Protein AF-B7FSK9-F1 (afdb_monomer)

Organism: Phaeodactylum tricornutum (strain CCAP 1055/1) (NCBI:txid556484)

Mean predicted aligned error: 12.34 Å

Nearest PDB structures (foldseek):
  7dy1-assembly1_C  TM=3.942E-01  e=4.222E-01  Thermosynechococcus vestitus BP-1
  8otz-assembly1_Aa  TM=4.341E-01  e=1.653E+00  Bos taurus
  8j07-assembly1_3B  TM=3.543E-01  e=1.653E+00  Homo sapiens
  8iyj-assembly1_T  TM=2.664E-01  e=1.653E+00  Mus musculus
  9cpb-assembly1_3K  TM=3.141E-01  e=2.716E+00  Bos taurus

Sequence (371 aa):
MSQAPSLRRHHSTFSPFSTTPTSCREAQAHVSTETVDMPLMIEYDEFYVSDDGIARTFYELHATGSTKKPPFAIEERYDLKQAKKTFVLRKPAPDENSPHSSNEDQDAQPEVLSRNSLGAVDLGKVITSVHIQEIDQGVFGSAGTGATTWEASLAMALYFGTQRHQLSGNVVELGCGVGVGSILNILASTLDHRERSHVKSVTLTDGNDEVLQQCRSNVHQALAGVPPSTRPPISIKNLEWKEAFESLDRCSDILGGAKYKTVIACDCAYRHQAIKPLSETLASILQPEGTIHMFGPYNRSAFLETCRYLSRELNLDVTLEWVEINRYRLKPASEIEGSGWSEKDDGSFASQCAAKDSSNHKADESLFDID

Structure (mmCIF, N/CA/C/O backbone):
data_AF-B7FSK9-F1
#
_entry.id   AF-B7FSK9-F1
#
loop_
_atom_site.group_PDB
_atom_site.id
_atom_site.type_symbol
_atom_site.label_atom_id
_atom_site.label_alt_id
_atom_site.label_comp_id
_atom_site.label_asym_id
_atom_site.label_entity_id
_atom_site.label_seq_id
_atom_site.pdbx_PDB_ins_code
_atom_site.Cartn_x
_atom_site.Cartn_y
_atom_site.Cartn_z
_atom_site.occupancy
_atom_site.B_iso_or_equiv
_atom_site.auth_seq_id
_atom_site.auth_comp_id
_atom_site.auth_asym_id
_atom_site.auth_atom_id
_atom_site.pdbx_PDB_model_num
ATOM 1 N N . MET A 1 1 ? -4.290 -14.236 65.310 1.00 33.81 1 MET A N 1
ATOM 2 C CA . MET A 1 1 ? -3.088 -14.845 65.923 1.00 33.81 1 MET A CA 1
ATOM 3 C C . MET A 1 1 ? -2.642 -15.987 65.010 1.00 33.81 1 MET A C 1
ATOM 5 O O . MET A 1 1 ? -3.421 -16.906 64.845 1.00 33.81 1 MET A O 1
ATOM 9 N N . SER A 1 2 ? -1.624 -15.749 64.164 1.00 34.84 2 SER A N 1
ATOM 10 C CA . SER A 1 2 ? -0.284 -16.399 64.198 1.00 34.84 2 SER A CA 1
ATOM 11 C C . SER A 1 2 ? -0.336 -17.871 63.739 1.00 34.84 2 SER A C 1
ATOM 13 O O . SER A 1 2 ? -1.041 -18.642 64.364 1.00 34.84 2 SER A O 1
ATOM 15 N N . GLN A 1 3 ? 0.341 -18.369 62.697 1.00 31.34 3 GLN A N 1
ATOM 16 C CA . GLN A 1 3 ? 1.606 -18.005 62.041 1.00 31.34 3 GLN A CA 1
ATOM 17 C C . GLN A 1 3 ? 1.693 -18.721 60.664 1.00 31.34 3 GLN A C 1
ATOM 19 O O . GLN A 1 3 ? 1.038 -19.740 60.460 1.00 31.34 3 GLN A O 1
ATOM 24 N N . ALA A 1 4 ? 2.510 -18.203 59.739 1.00 34.03 4 ALA A N 1
ATOM 25 C CA . ALA A 1 4 ? 2.765 -18.741 58.391 1.00 34.03 4 ALA A CA 1
ATOM 26 C C . ALA A 1 4 ? 3.929 -19.764 58.345 1.00 34.03 4 ALA A C 1
ATOM 28 O O . ALA A 1 4 ? 4.772 -19.730 59.243 1.00 34.03 4 ALA A O 1
ATOM 29 N N . PRO A 1 5 ? 4.084 -20.564 57.262 1.00 40.03 5 PRO A N 1
ATOM 30 C CA . PRO A 1 5 ? 5.333 -21.272 56.978 1.00 40.03 5 PRO A CA 1
ATOM 31 C C . PRO A 1 5 ? 6.023 -20.865 55.653 1.00 40.03 5 PRO A C 1
ATOM 33 O O . PRO A 1 5 ? 5.516 -21.076 54.557 1.00 40.03 5 PRO A O 1
ATOM 36 N N . SER A 1 6 ? 7.226 -20.302 55.816 1.00 31.23 6 SER A N 1
ATOM 37 C CA . SER A 1 6 ? 8.522 -20.618 55.173 1.00 31.23 6 SER A CA 1
ATOM 38 C C . SER A 1 6 ? 8.607 -21.071 53.697 1.00 31.23 6 SER A C 1
ATOM 40 O O . SER A 1 6 ? 8.375 -22.230 53.364 1.00 31.23 6 SER A O 1
ATOM 42 N N . LEU A 1 7 ? 9.206 -20.198 52.876 1.00 30.56 7 LEU A N 1
ATOM 43 C CA . LEU A 1 7 ? 9.842 -20.462 51.573 1.00 30.56 7 LEU A CA 1
ATOM 44 C C . LEU A 1 7 ? 11.144 -21.290 51.684 1.00 30.56 7 LEU A C 1
ATOM 46 O O . LEU A 1 7 ? 11.936 -21.084 52.603 1.00 30.56 7 LEU A O 1
ATOM 50 N N . ARG A 1 8 ? 11.442 -22.121 50.672 1.00 30.95 8 ARG A N 1
ATOM 51 C CA . ARG A 1 8 ? 12.808 -22.578 50.338 1.00 30.95 8 ARG A CA 1
ATOM 52 C C . ARG A 1 8 ? 13.087 -22.355 48.849 1.00 30.95 8 ARG A C 1
ATOM 54 O O . ARG A 1 8 ? 12.376 -22.880 48.000 1.00 30.95 8 ARG A O 1
ATOM 61 N N . ARG A 1 9 ? 14.136 -21.579 48.555 1.00 30.89 9 ARG A N 1
ATOM 62 C CA . ARG A 1 9 ? 14.777 -21.446 47.236 1.00 30.89 9 ARG A CA 1
ATOM 63 C C . ARG A 1 9 ? 15.968 -22.402 47.159 1.00 30.89 9 ARG A C 1
ATOM 65 O O . ARG A 1 9 ? 16.708 -22.530 48.132 1.00 30.89 9 ARG A O 1
ATOM 72 N N . HIS A 1 10 ? 16.170 -23.009 45.994 1.00 33.44 10 HIS A N 1
ATOM 73 C CA . HIS A 1 10 ? 17.394 -23.722 45.642 1.00 33.44 10 HIS A CA 1
ATOM 74 C C . HIS A 1 10 ? 18.393 -22.755 44.988 1.00 33.44 10 HIS A C 1
ATOM 76 O O . HIS A 1 10 ? 18.051 -22.056 44.038 1.00 33.44 10 HIS A O 1
ATOM 82 N N . HIS A 1 11 ? 19.621 -22.736 45.508 1.00 29.22 11 HIS A N 1
ATOM 83 C CA . HIS A 1 11 ? 20.810 -22.176 44.867 1.00 29.22 11 HIS A CA 1
ATOM 84 C C . HIS A 1 11 ? 21.661 -23.335 44.329 1.00 29.22 11 HIS A C 1
ATOM 86 O O . HIS A 1 11 ? 21.885 -24.303 45.056 1.00 29.22 11 HIS A O 1
ATOM 92 N N . SER A 1 12 ? 22.175 -23.211 43.103 1.00 30.84 12 SER A N 1
ATOM 93 C CA . SER A 1 12 ? 23.342 -23.963 42.632 1.00 30.84 12 SER A CA 1
ATOM 94 C C . SER A 1 12 ? 24.477 -22.996 42.293 1.00 30.84 12 SER A C 1
ATOM 96 O O . SER A 1 12 ? 24.253 -21.893 41.798 1.00 30.84 12 SER A O 1
ATOM 98 N N . THR A 1 13 ? 25.686 -23.429 42.619 1.00 31.09 13 THR A N 1
ATOM 99 C CA . THR A 1 13 ? 26.973 -22.726 42.584 1.00 31.09 13 THR A CA 1
ATOM 100 C C . THR A 1 13 ? 27.880 -23.244 41.453 1.00 31.09 13 THR A C 1
ATOM 102 O O . THR A 1 13 ? 27.560 -24.264 40.847 1.00 31.09 13 THR A O 1
ATOM 105 N N . PHE A 1 14 ? 29.041 -22.575 41.293 1.00 28.81 14 PHE A N 1
ATOM 106 C CA . PHE A 1 14 ? 30.249 -22.850 40.467 1.00 28.81 14 PHE A CA 1
ATOM 107 C C . PHE A 1 14 ? 30.282 -22.217 39.062 1.00 28.81 14 PHE A C 1
ATOM 109 O O . PHE A 1 14 ? 29.311 -22.319 38.330 1.00 28.81 14 PHE A O 1
ATOM 116 N N . SER A 1 15 ? 31.373 -21.619 38.558 1.00 31.84 15 SER A N 1
ATOM 117 C CA . SER A 1 15 ? 32.645 -21.068 39.092 1.00 31.84 15 SER A CA 1
ATOM 118 C C . SER A 1 15 ? 33.337 -20.269 37.953 1.00 31.84 15 SER A C 1
ATOM 120 O O . SER A 1 15 ? 32.952 -20.451 36.798 1.00 31.84 15 SER A O 1
ATOM 122 N N . PRO A 1 16 ? 34.344 -19.410 38.222 1.00 36.62 16 PRO A N 1
ATOM 123 C CA . PRO A 1 16 ? 34.882 -18.449 37.253 1.00 36.62 16 PRO A CA 1
ATOM 124 C C . PRO A 1 16 ? 36.131 -18.954 36.506 1.00 36.62 16 PRO A C 1
ATOM 126 O O . PRO A 1 16 ? 36.966 -19.648 37.083 1.00 36.62 16 PRO A O 1
ATOM 129 N N . PHE A 1 17 ? 36.302 -18.525 35.250 1.00 32.59 17 PHE A N 1
ATOM 130 C CA . PHE A 1 17 ? 37.560 -18.646 34.504 1.00 32.59 17 PHE A CA 1
ATOM 131 C C . PHE A 1 17 ? 38.254 -17.286 34.369 1.00 32.59 17 PHE A C 1
ATOM 133 O O . PHE A 1 17 ? 37.645 -16.279 34.016 1.00 32.59 17 PHE A O 1
ATOM 140 N N . SER A 1 18 ? 39.550 -17.309 34.670 1.00 31.92 18 SER A N 1
ATOM 141 C CA . SER A 1 18 ? 40.547 -16.253 34.506 1.00 31.92 18 SER A CA 1
ATOM 142 C C . SER A 1 18 ? 41.406 -16.582 33.286 1.00 31.92 18 SER A C 1
ATOM 144 O O . SER A 1 18 ? 41.881 -17.712 33.206 1.00 31.92 18 SER A O 1
ATOM 146 N N . THR A 1 19 ? 41.670 -15.604 32.412 1.00 33.75 19 THR A N 1
ATOM 147 C CA . THR A 1 19 ? 42.880 -15.566 31.569 1.00 33.75 19 THR A CA 1
ATOM 148 C C . THR A 1 19 ? 43.276 -14.125 31.215 1.00 33.75 19 THR A C 1
ATOM 150 O O . THR A 1 19 ? 42.443 -13.237 31.069 1.00 33.75 19 THR A O 1
ATOM 153 N N . THR A 1 20 ? 44.590 -13.948 31.123 1.00 34.75 20 THR A N 1
ATOM 154 C CA . THR A 1 20 ? 45.465 -12.763 31.071 1.00 34.75 20 THR A CA 1
ATOM 155 C C . THR A 1 20 ? 45.425 -11.894 29.796 1.00 34.75 20 THR A C 1
ATOM 157 O O . THR A 1 20 ? 44.952 -12.355 28.760 1.00 34.75 20 THR A O 1
ATOM 160 N N . PRO A 1 21 ? 45.998 -10.665 29.828 1.00 35.31 21 PRO A N 1
ATOM 161 C CA . PRO A 1 21 ? 45.978 -9.715 28.713 1.00 35.31 21 PRO A CA 1
ATOM 162 C C . PRO A 1 21 ? 47.171 -9.892 27.758 1.00 35.31 21 PRO A C 1
ATOM 164 O O . PRO A 1 21 ? 48.302 -10.094 28.201 1.00 35.31 21 PRO A O 1
ATOM 167 N N . THR A 1 22 ? 46.936 -9.753 26.448 1.00 35.84 22 THR A N 1
ATOM 168 C CA . THR A 1 22 ? 47.994 -9.771 25.421 1.00 35.84 22 THR A CA 1
ATOM 169 C C . THR A 1 22 ? 47.909 -8.534 24.520 1.00 35.84 22 THR A C 1
ATOM 171 O O . THR A 1 22 ? 46.980 -8.391 23.738 1.00 35.84 22 THR A O 1
ATOM 174 N N . SER A 1 23 ? 48.906 -7.656 24.676 1.00 33.28 23 SER A N 1
ATOM 175 C CA . SER A 1 23 ? 49.651 -6.904 23.649 1.00 33.28 23 SER A CA 1
ATOM 176 C C . SER A 1 23 ? 48.906 -6.325 22.431 1.00 33.28 23 SER A C 1
ATOM 178 O O . SER A 1 23 ? 48.667 -7.022 21.447 1.00 33.28 23 SER A O 1
ATOM 180 N N . CYS A 1 24 ? 48.743 -4.997 22.429 1.00 33.81 24 CYS A N 1
ATOM 181 C CA . CYS A 1 24 ? 48.453 -4.178 21.249 1.00 33.81 24 CYS A CA 1
ATOM 182 C C . CYS A 1 24 ? 49.572 -4.270 20.197 1.00 33.81 24 CYS A C 1
ATOM 184 O O . CYS A 1 24 ? 50.745 -4.048 20.504 1.00 33.81 24 CYS A O 1
ATOM 186 N N . ARG A 1 25 ? 49.195 -4.510 18.939 1.00 32.19 25 ARG A N 1
ATOM 187 C CA . ARG A 1 25 ? 49.994 -4.171 17.758 1.00 32.19 25 ARG A CA 1
ATOM 188 C C . ARG A 1 25 ? 49.100 -3.458 16.751 1.00 32.19 25 ARG A C 1
ATOM 190 O O . ARG A 1 25 ? 48.065 -3.986 16.360 1.00 32.19 25 ARG A O 1
ATOM 197 N N . GLU A 1 26 ? 49.526 -2.257 16.379 1.00 39.91 26 GLU A N 1
ATOM 198 C CA . GLU A 1 26 ? 48.963 -1.437 15.312 1.00 39.91 26 GLU A CA 1
ATOM 199 C C . GLU A 1 26 ? 49.057 -2.181 13.975 1.00 39.91 26 GLU A C 1
ATOM 201 O O . GLU A 1 26 ? 50.142 -2.599 13.562 1.00 39.91 26 GLU A O 1
ATOM 206 N N . ALA A 1 27 ? 47.917 -2.339 13.305 1.00 33.50 27 ALA A N 1
ATOM 207 C CA . ALA A 1 27 ? 47.837 -2.782 11.922 1.00 33.50 27 ALA A CA 1
ATOM 208 C C . ALA A 1 27 ? 47.354 -1.609 11.063 1.00 33.50 27 ALA A C 1
ATOM 210 O O . ALA A 1 27 ? 46.372 -0.940 11.381 1.00 33.50 27 ALA A O 1
ATOM 211 N N . GLN A 1 28 ? 48.108 -1.352 9.998 1.00 31.70 28 GLN A N 1
ATOM 212 C CA . GLN A 1 28 ? 47.875 -0.307 9.011 1.00 31.70 28 GLN A CA 1
ATOM 213 C C . GLN A 1 28 ? 46.528 -0.515 8.308 1.00 31.70 28 GLN A C 1
ATOM 215 O O . GLN A 1 28 ? 46.222 -1.612 7.843 1.00 31.70 28 GLN A O 1
ATOM 220 N N . ALA A 1 29 ? 45.741 0.558 8.222 1.00 29.52 29 ALA A N 1
ATOM 221 C CA . ALA A 1 29 ? 44.453 0.580 7.548 1.00 29.52 29 ALA A CA 1
ATOM 222 C C . ALA A 1 29 ? 44.636 0.454 6.027 1.00 29.52 29 ALA A C 1
ATOM 224 O O . ALA A 1 29 ? 45.034 1.403 5.351 1.00 29.52 29 ALA A O 1
ATOM 225 N N . HIS A 1 30 ? 44.316 -0.721 5.489 1.00 32.66 30 HIS A N 1
ATOM 226 C CA . HIS A 1 30 ? 43.886 -0.847 4.104 1.00 32.66 30 HIS A CA 1
ATOM 227 C C . HIS A 1 30 ? 42.422 -0.407 4.038 1.00 32.66 30 HIS A C 1
ATOM 229 O O . HIS A 1 30 ? 41.564 -1.015 4.671 1.00 32.66 30 HIS A O 1
ATOM 235 N N . VAL A 1 31 ? 42.143 0.658 3.285 1.00 31.09 31 VAL A N 1
ATOM 236 C CA . VAL A 1 31 ? 40.776 1.079 2.960 1.00 31.09 31 VAL A CA 1
ATOM 237 C C . VAL A 1 31 ? 40.210 0.061 1.972 1.00 31.09 31 VAL A C 1
ATOM 239 O O . VAL A 1 31 ? 40.435 0.160 0.767 1.00 31.09 31 VAL A O 1
ATOM 242 N N . SER A 1 32 ? 39.530 -0.960 2.490 1.00 33.38 32 SER A N 1
ATOM 243 C CA . SER A 1 32 ? 38.585 -1.747 1.709 1.00 33.38 32 SER A CA 1
ATOM 244 C C . SER A 1 32 ? 37.350 -0.889 1.477 1.00 33.38 32 SER A C 1
ATOM 246 O O . SER A 1 32 ? 36.760 -0.384 2.429 1.00 33.38 32 SER A O 1
ATOM 248 N N . THR A 1 33 ? 36.953 -0.712 0.221 1.00 34.06 33 THR A N 1
ATOM 249 C CA . THR A 1 33 ? 35.604 -0.260 -0.117 1.00 34.06 33 THR A CA 1
ATOM 250 C C . THR A 1 33 ? 34.634 -1.331 0.373 1.00 34.06 33 THR A C 1
ATOM 252 O O . THR A 1 33 ? 34.415 -2.324 -0.320 1.00 34.06 33 THR A O 1
ATOM 255 N N . GLU A 1 34 ? 34.143 -1.181 1.603 1.00 33.41 34 GLU A N 1
ATOM 256 C CA . GLU A 1 34 ? 33.074 -2.009 2.147 1.00 33.41 34 GLU A CA 1
ATOM 257 C C . GLU A 1 34 ? 31.860 -1.849 1.232 1.00 33.41 34 GLU A C 1
ATOM 259 O O . GLU A 1 34 ? 31.243 -0.785 1.149 1.00 33.41 34 GLU A O 1
ATOM 264 N N . THR A 1 35 ? 31.557 -2.903 0.480 1.00 36.53 35 THR A N 1
ATOM 265 C CA . THR A 1 35 ? 30.255 -3.070 -0.146 1.00 36.53 35 THR A CA 1
ATOM 266 C C . THR A 1 35 ? 29.245 -3.127 0.987 1.00 36.53 35 THR A C 1
ATOM 268 O O . THR A 1 35 ? 29.258 -4.063 1.782 1.00 36.53 35 THR A O 1
ATOM 271 N N . VAL A 1 36 ? 28.423 -2.087 1.110 1.00 36.75 36 VAL A N 1
ATOM 272 C CA . VAL A 1 36 ? 27.306 -2.071 2.052 1.00 36.75 36 VAL A CA 1
ATOM 273 C C . VAL A 1 36 ? 26.369 -3.205 1.640 1.00 36.75 36 VAL A C 1
ATOM 275 O O . VAL A 1 36 ? 25.697 -3.105 0.614 1.00 36.75 36 VAL A O 1
ATOM 278 N N . ASP A 1 37 ? 26.365 -4.292 2.412 1.00 35.47 37 ASP A N 1
ATOM 279 C CA . ASP A 1 37 ? 25.414 -5.391 2.258 1.00 35.47 37 ASP A CA 1
ATOM 280 C C . ASP A 1 37 ? 24.005 -4.842 2.525 1.00 35.47 37 ASP A C 1
ATOM 282 O O . ASP A 1 37 ? 23.565 -4.703 3.668 1.00 35.47 37 ASP A O 1
ATOM 286 N N . MET A 1 38 ? 23.298 -4.465 1.456 1.00 38.75 38 MET A N 1
ATOM 287 C CA . MET A 1 38 ? 21.888 -4.102 1.544 1.00 38.75 38 MET A CA 1
ATOM 288 C C . MET A 1 38 ? 21.067 -5.382 1.769 1.00 38.75 38 MET A C 1
ATOM 290 O O . MET A 1 38 ? 21.165 -6.312 0.964 1.00 38.75 38 MET A O 1
ATOM 294 N N . PRO A 1 39 ? 20.263 -5.468 2.843 1.00 35.84 39 PRO A N 1
ATOM 295 C CA . PRO A 1 39 ? 19.515 -6.664 3.184 1.00 35.84 39 PRO A CA 1
ATOM 296 C C . PRO A 1 39 ? 18.501 -6.972 2.086 1.00 35.84 39 PRO A C 1
ATOM 298 O O . PRO A 1 39 ? 17.795 -6.097 1.583 1.00 35.84 39 PRO A O 1
ATOM 301 N N . LEU A 1 40 ? 18.459 -8.249 1.724 1.00 34.38 40 LEU A N 1
ATOM 302 C CA . LEU A 1 40 ? 17.589 -8.818 0.704 1.00 34.38 40 LEU A CA 1
ATOM 303 C C . LEU A 1 40 ? 16.115 -8.801 1.152 1.00 34.38 40 LEU A C 1
ATOM 305 O O . LEU A 1 40 ? 15.814 -9.104 2.304 1.00 34.38 40 LEU A O 1
ATOM 309 N N . MET A 1 41 ? 15.194 -8.505 0.222 1.00 48.88 41 MET A N 1
ATOM 310 C CA . MET A 1 41 ? 13.734 -8.500 0.460 1.00 48.88 41 MET A CA 1
ATOM 311 C C . MET A 1 41 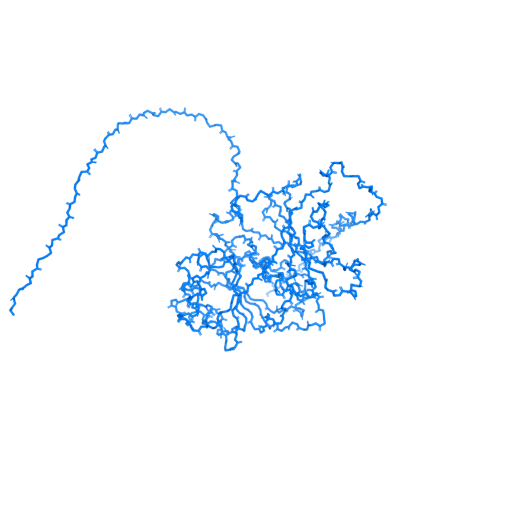? 13.121 -9.906 0.606 1.00 48.88 41 MET A C 1
ATOM 313 O O . MET A 1 41 ? 12.023 -10.059 1.132 1.00 48.88 41 MET A O 1
ATOM 317 N N . ILE A 1 42 ? 13.854 -10.949 0.223 1.00 45.28 42 ILE A N 1
ATOM 318 C CA . ILE A 1 42 ? 13.638 -12.349 0.597 1.00 45.28 42 ILE A CA 1
ATOM 319 C C . ILE A 1 42 ? 15.052 -12.896 0.773 1.00 45.28 42 ILE A C 1
ATOM 321 O O . ILE A 1 42 ? 15.865 -12.743 -0.141 1.00 45.28 42 ILE A O 1
ATOM 325 N N . GLU A 1 43 ? 15.389 -13.441 1.942 1.00 39.78 43 GLU A N 1
ATOM 326 C CA . GLU A 1 43 ? 16.726 -13.996 2.188 1.00 39.78 43 GLU A CA 1
ATOM 327 C C . GLU A 1 43 ? 17.143 -1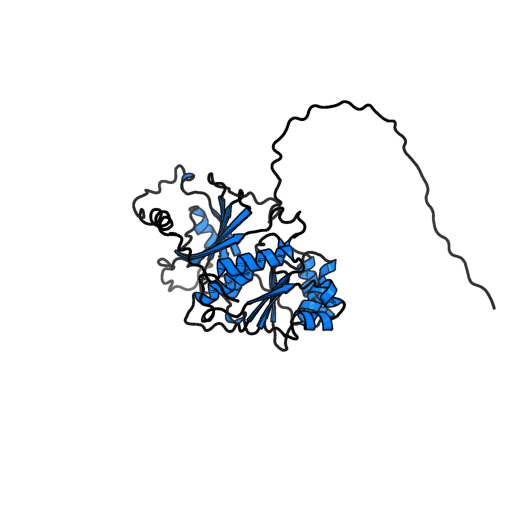4.880 0.991 1.00 39.78 43 GLU A C 1
ATOM 329 O O . GLU A 1 43 ? 16.378 -15.749 0.572 1.00 39.78 43 GLU A O 1
ATOM 334 N N . TYR A 1 44 ? 18.332 -14.619 0.428 1.00 44.62 44 TYR A N 1
ATOM 335 C CA . TYR A 1 44 ? 18.963 -15.330 -0.705 1.00 44.62 44 TYR A CA 1
ATOM 336 C C . TYR A 1 44 ? 18.549 -14.970 -2.145 1.00 44.62 44 TYR A C 1
ATOM 338 O O . TYR A 1 44 ? 18.981 -15.645 -3.078 1.00 44.62 44 TYR A O 1
ATOM 346 N N . ASP A 1 45 ? 17.781 -13.905 -2.378 1.00 57.81 45 ASP A N 1
ATOM 347 C CA . ASP A 1 45 ? 17.307 -13.594 -3.733 1.00 57.81 45 ASP A CA 1
ATOM 348 C C . ASP A 1 45 ? 18.262 -12.657 -4.525 1.00 57.81 45 ASP A C 1
ATOM 350 O O . ASP A 1 45 ? 18.146 -11.439 -4.460 1.00 57.81 45 ASP A O 1
ATOM 354 N N . GLU A 1 46 ? 19.176 -13.176 -5.356 1.00 66.69 46 GLU A N 1
ATOM 355 C CA . GLU A 1 46 ? 20.195 -12.370 -6.082 1.00 66.69 46 GLU A CA 1
ATOM 356 C C . GLU A 1 46 ? 19.609 -11.308 -7.037 1.00 66.69 46 GLU A C 1
ATOM 358 O O . GLU A 1 46 ? 18.909 -11.651 -7.986 1.00 66.69 46 GLU A O 1
ATOM 363 N N . PHE A 1 47 ? 19.901 -10.016 -6.865 1.00 67.69 47 PHE A N 1
ATOM 364 C CA . PHE A 1 47 ? 19.499 -9.021 -7.867 1.00 67.69 47 PHE A CA 1
ATOM 365 C C . PHE A 1 47 ? 20.275 -9.230 -9.175 1.00 67.69 47 PHE A C 1
ATOM 367 O O . PHE A 1 47 ? 21.502 -9.157 -9.187 1.00 67.69 47 PHE A O 1
ATOM 374 N N . TYR A 1 48 ? 19.565 -9.398 -10.295 1.00 78.81 48 TYR A N 1
ATOM 375 C CA . TYR A 1 48 ? 20.172 -9.178 -11.607 1.00 78.81 48 TYR A CA 1
ATOM 376 C C . TYR A 1 48 ? 20.238 -7.675 -11.848 1.00 78.81 48 TYR A C 1
ATOM 378 O O . TYR A 1 48 ? 19.227 -7.031 -12.134 1.00 78.81 48 TYR A O 1
ATOM 386 N N . VAL A 1 49 ? 21.433 -7.126 -11.662 1.00 82.75 49 VAL A N 1
ATOM 387 C CA . VAL A 1 49 ? 21.744 -5.723 -11.913 1.00 82.75 49 VAL A CA 1
ATOM 388 C C . VAL A 1 49 ? 22.400 -5.644 -13.280 1.00 82.75 49 VAL A C 1
ATOM 390 O O . VAL A 1 49 ? 23.424 -6.284 -13.502 1.00 82.75 49 VAL A O 1
ATOM 393 N N . SER A 1 50 ? 21.808 -4.887 -14.198 1.00 82.81 50 SER A N 1
ATOM 394 C CA . SER A 1 50 ? 22.433 -4.653 -15.497 1.00 82.81 50 SER A CA 1
ATOM 395 C C . SER A 1 50 ? 23.635 -3.719 -15.400 1.00 82.81 50 SER A C 1
ATOM 397 O O . SER A 1 50 ? 23.819 -3.039 -14.392 1.00 82.81 50 SER A O 1
ATOM 399 N N . ASP A 1 51 ? 24.422 -3.629 -16.472 1.00 84.94 51 ASP A N 1
ATOM 400 C CA . ASP A 1 51 ? 25.626 -2.783 -16.541 1.00 84.94 51 ASP A CA 1
ATOM 401 C C . ASP A 1 51 ? 25.378 -1.297 -16.205 1.00 84.94 51 ASP A C 1
ATOM 403 O O . ASP A 1 51 ? 26.266 -0.593 -15.719 1.00 84.94 51 ASP A O 1
ATOM 407 N N . ASP A 1 52 ? 24.155 -0.804 -16.421 1.00 83.25 52 ASP A N 1
ATOM 408 C CA . ASP A 1 52 ? 23.734 0.554 -16.048 1.00 83.25 52 ASP A CA 1
ATOM 409 C C . ASP A 1 52 ? 23.538 0.744 -14.523 1.00 83.25 52 ASP A C 1
ATOM 411 O O . ASP A 1 52 ? 23.447 1.878 -14.046 1.00 83.25 52 ASP A O 1
ATOM 415 N N . GLY A 1 53 ? 23.560 -0.333 -13.733 1.00 87.88 53 GLY A N 1
ATOM 416 C CA . GLY A 1 53 ? 23.298 -0.331 -12.294 1.00 87.88 53 GLY A CA 1
ATOM 417 C C . GLY A 1 53 ? 21.817 -0.459 -11.927 1.00 87.88 53 GLY A C 1
ATOM 418 O O . GLY A 1 53 ? 21.456 -0.160 -10.788 1.00 87.88 53 GLY A O 1
ATOM 419 N N . ILE A 1 54 ? 20.961 -0.867 -12.870 1.00 90.50 54 ILE A N 1
ATOM 420 C CA . ILE A 1 54 ? 19.513 -0.978 -12.671 1.00 90.50 54 ILE A CA 1
ATOM 421 C C . ILE A 1 54 ? 19.102 -2.446 -12.529 1.00 90.50 54 ILE A C 1
ATOM 423 O O . ILE A 1 54 ? 19.287 -3.253 -13.437 1.00 90.50 54 ILE A O 1
ATOM 427 N N . ALA A 1 55 ? 18.457 -2.791 -11.417 1.00 92.12 55 ALA A N 1
ATOM 428 C CA . ALA A 1 55 ? 17.743 -4.058 -11.298 1.00 92.12 55 ALA A CA 1
ATOM 429 C C . ALA A 1 55 ? 16.322 -3.925 -11.851 1.00 92.12 55 ALA A C 1
ATOM 431 O O . ALA A 1 55 ? 15.642 -2.926 -11.605 1.00 92.12 55 ALA A O 1
ATOM 432 N N . ARG A 1 56 ? 15.854 -4.932 -12.595 1.00 93.12 56 ARG A N 1
ATOM 433 C CA . ARG A 1 56 ? 14.513 -4.932 -13.198 1.00 93.12 56 ARG A CA 1
ATOM 434 C C . ARG A 1 56 ? 13.712 -6.151 -12.765 1.00 93.12 56 ARG A C 1
ATOM 436 O O . ARG A 1 56 ? 14.145 -7.288 -12.959 1.00 93.12 56 ARG A O 1
ATOM 443 N N . THR A 1 57 ? 12.515 -5.901 -12.250 1.00 94.06 57 THR A N 1
ATOM 444 C CA . THR A 1 57 ? 11.565 -6.942 -11.853 1.00 94.06 57 THR A CA 1
ATOM 445 C C . THR A 1 57 ? 10.212 -6.665 -12.492 1.00 94.06 57 THR A C 1
ATOM 447 O O . THR A 1 57 ? 9.760 -5.527 -12.519 1.00 94.06 57 THR A O 1
ATOM 450 N N . PHE A 1 58 ? 9.548 -7.689 -13.008 1.00 94.25 58 PHE A N 1
ATOM 451 C CA . PHE A 1 58 ? 8.195 -7.603 -13.540 1.00 94.25 58 PHE A CA 1
ATOM 452 C C . PHE A 1 58 ? 7.250 -8.445 -12.688 1.00 94.25 58 PHE A C 1
ATOM 454 O O . PHE A 1 58 ? 7.549 -9.598 -12.382 1.00 94.25 58 PHE A O 1
ATOM 461 N N . TYR A 1 59 ? 6.130 -7.849 -12.300 1.00 95.00 59 TYR A N 1
ATOM 462 C CA . TYR A 1 59 ? 5.107 -8.430 -11.448 1.00 95.00 59 TYR A CA 1
ATOM 463 C C . TYR A 1 59 ? 3.783 -8.469 -12.202 1.00 95.00 59 TYR A C 1
ATOM 465 O O . TYR A 1 59 ? 3.294 -7.441 -12.679 1.00 95.00 59 TYR A O 1
ATOM 473 N N . GLU A 1 60 ? 3.163 -9.638 -12.242 1.00 93.25 60 GLU A N 1
ATOM 474 C CA . GLU A 1 60 ? 1.803 -9.812 -12.742 1.00 93.25 60 GLU A CA 1
ATOM 475 C C . GLU A 1 60 ? 1.006 -10.696 -11.785 1.00 93.25 60 GLU A C 1
ATOM 477 O O . GLU A 1 60 ? 1.550 -11.579 -11.120 1.00 93.25 60 GLU A O 1
ATOM 482 N N . LEU A 1 61 ? -0.299 -10.448 -11.704 1.00 91.56 61 LEU A N 1
ATOM 483 C CA . LEU A 1 61 ? -1.190 -11.309 -10.941 1.00 91.56 61 LEU A CA 1
ATOM 484 C C . LEU A 1 61 ? -1.405 -12.618 -11.710 1.00 91.56 61 LEU A C 1
ATOM 486 O O . LEU A 1 61 ? -1.793 -12.586 -12.881 1.00 91.56 61 LEU A O 1
ATOM 490 N N . HIS A 1 62 ? -1.203 -13.756 -11.050 1.00 86.81 62 HIS A N 1
ATOM 491 C CA . HIS A 1 62 ? -1.541 -15.052 -11.620 1.00 86.81 62 HIS A CA 1
ATOM 492 C C . HIS A 1 62 ? -3.068 -15.171 -11.713 1.00 86.81 62 HIS A C 1
ATOM 494 O O . HIS A 1 62 ? -3.789 -14.976 -10.733 1.00 86.81 62 HIS A O 1
ATOM 500 N N . ALA A 1 63 ? -3.582 -15.464 -12.908 1.00 74.50 63 ALA A N 1
ATOM 501 C CA . ALA A 1 63 ? -5.009 -15.650 -13.133 1.00 74.50 63 ALA A CA 1
ATOM 502 C C . ALA A 1 63 ? -5.484 -16.986 -12.533 1.00 74.50 63 ALA A C 1
ATOM 504 O O . ALA A 1 63 ? -5.567 -18.000 -13.223 1.00 74.50 63 ALA A O 1
ATOM 505 N N . THR A 1 64 ? -5.822 -17.003 -11.244 1.00 63.59 64 THR A N 1
ATOM 506 C CA . THR A 1 64 ? -6.399 -18.183 -10.590 1.00 63.59 64 THR A CA 1
ATOM 507 C C . THR A 1 64 ? -7.896 -18.282 -10.910 1.00 63.59 64 THR A C 1
ATOM 509 O O . THR A 1 64 ? -8.749 -17.670 -10.274 1.00 63.59 64 THR A O 1
ATOM 512 N N . GLY A 1 65 ? -8.242 -19.020 -11.969 1.00 63.25 65 GLY A N 1
ATOM 513 C CA . GLY A 1 65 ? -9.630 -19.404 -12.281 1.00 63.25 65 GLY A CA 1
ATOM 514 C C . GLY A 1 65 ? -10.559 -18.294 -12.804 1.00 63.25 65 GLY A C 1
ATOM 515 O O . GLY A 1 65 ? -11.702 -18.578 -13.157 1.00 63.25 65 GLY A O 1
ATOM 516 N N . SER A 1 66 ? -10.095 -17.046 -12.902 1.00 64.56 66 SER A N 1
ATOM 517 C CA . SER A 1 66 ? -10.812 -15.960 -13.582 1.00 64.56 66 SER A CA 1
ATOM 518 C C . SER A 1 66 ? -10.397 -15.880 -15.049 1.00 64.56 66 SER A C 1
ATOM 520 O O . SER A 1 66 ? -9.216 -15.772 -15.365 1.00 64.56 66 SER A O 1
ATOM 522 N N . THR A 1 67 ? -11.375 -15.838 -15.957 1.00 61.31 67 THR A N 1
ATOM 523 C CA . THR A 1 67 ? -11.141 -15.610 -17.396 1.00 61.31 67 THR A CA 1
ATOM 524 C C . THR A 1 67 ? -10.697 -14.181 -17.715 1.00 61.31 67 THR A C 1
ATOM 526 O O . THR A 1 67 ? -10.285 -13.890 -18.838 1.00 61.31 67 THR A O 1
ATOM 529 N N . LYS A 1 68 ? -10.787 -13.257 -16.751 1.00 74.62 68 LYS A N 1
ATOM 530 C CA . LYS A 1 68 ? -10.373 -11.867 -16.944 1.00 74.62 68 LYS A CA 1
ATOM 531 C C . LYS A 1 68 ? -8.921 -11.695 -16.523 1.00 74.62 68 LYS A C 1
ATOM 533 O O . LYS A 1 68 ? -8.609 -11.774 -15.336 1.00 74.62 68 LYS A O 1
ATOM 538 N N . LYS A 1 69 ? -8.063 -11.385 -17.499 1.00 80.06 69 LYS A N 1
ATOM 539 C CA . LYS A 1 69 ? -6.697 -10.917 -17.247 1.00 80.06 69 LYS A CA 1
ATOM 540 C C . LYS A 1 69 ? -6.690 -9.698 -16.320 1.00 80.06 69 LYS A C 1
ATOM 542 O O . LYS A 1 69 ? -7.600 -8.864 -16.411 1.00 80.06 69 LYS A O 1
ATOM 547 N N . PRO A 1 70 ? -5.647 -9.549 -15.486 1.00 84.94 70 PRO A N 1
ATOM 548 C CA . PRO A 1 70 ? -5.468 -8.338 -14.710 1.00 84.94 70 PRO A CA 1
ATOM 549 C C . PRO A 1 70 ? -5.368 -7.114 -15.637 1.00 84.94 70 PRO A C 1
ATOM 551 O O . PRO A 1 70 ? -4.806 -7.207 -16.732 1.00 84.94 70 PRO A O 1
ATOM 554 N N . PRO A 1 71 ? -5.921 -5.954 -15.240 1.00 89.81 71 PRO A N 1
ATOM 555 C CA . PRO A 1 71 ? -5.960 -4.779 -16.108 1.00 89.81 71 PRO A CA 1
ATOM 556 C C . PRO A 1 71 ? -4.581 -4.155 -16.330 1.00 89.81 71 PRO A C 1
ATOM 558 O O . PRO A 1 71 ? -4.394 -3.421 -17.303 1.00 89.81 71 PRO A O 1
ATOM 561 N N . PHE A 1 72 ? -3.630 -4.430 -15.437 1.00 94.44 72 PHE A N 1
ATOM 562 C CA . PHE A 1 72 ? -2.244 -4.019 -15.573 1.00 94.44 72 PHE A CA 1
ATOM 563 C C . PHE A 1 72 ? -1.290 -5.003 -14.883 1.00 94.44 72 PHE A C 1
ATOM 565 O O . PHE A 1 72 ? -1.692 -5.780 -14.018 1.00 94.44 72 PHE A O 1
ATOM 572 N N . ALA A 1 73 ? -0.025 -4.919 -15.274 1.00 95.62 73 ALA A N 1
ATOM 573 C CA . ALA A 1 73 ? 1.141 -5.485 -14.611 1.00 95.62 73 ALA A CA 1
ATOM 574 C C . ALA A 1 73 ? 2.075 -4.344 -14.166 1.00 95.62 73 ALA A C 1
ATOM 576 O O . ALA A 1 73 ? 1.903 -3.192 -14.588 1.00 95.62 73 ALA A O 1
ATOM 577 N N . ILE A 1 74 ? 3.054 -4.641 -13.314 1.00 96.88 74 ILE A N 1
ATOM 578 C CA . ILE A 1 74 ? 3.995 -3.654 -12.770 1.00 96.88 74 ILE A CA 1
ATOM 579 C C . ILE A 1 74 ? 5.416 -4.072 -13.136 1.00 96.88 74 ILE A C 1
ATOM 581 O O . ILE A 1 74 ? 5.862 -5.148 -12.765 1.00 96.88 74 ILE A O 1
ATOM 585 N N . GLU A 1 75 ? 6.162 -3.207 -13.814 1.00 96.50 75 GLU A N 1
ATOM 586 C CA . GLU A 1 75 ? 7.620 -3.322 -13.904 1.00 96.50 75 GLU A CA 1
ATOM 587 C C . GLU A 1 75 ? 8.255 -2.387 -12.871 1.00 96.50 75 GLU A C 1
ATOM 589 O O . GLU A 1 75 ? 8.033 -1.181 -12.895 1.00 96.50 75 GLU A O 1
ATOM 594 N N . GLU A 1 76 ? 9.067 -2.931 -11.980 1.00 96.12 76 GLU A N 1
ATOM 595 C CA . GLU A 1 76 ? 9.950 -2.194 -11.086 1.00 96.12 76 GLU A CA 1
ATOM 596 C C . GLU A 1 76 ? 11.337 -2.071 -11.720 1.00 96.12 76 GLU A C 1
ATOM 598 O O . GLU A 1 76 ? 11.938 -3.058 -12.148 1.00 96.12 76 GLU A O 1
ATOM 603 N N . ARG A 1 77 ? 11.864 -0.849 -11.736 1.00 95.06 77 ARG A N 1
ATOM 604 C CA . ARG A 1 77 ? 13.258 -0.543 -12.061 1.00 95.06 77 ARG A CA 1
ATOM 605 C C . ARG A 1 77 ? 13.895 0.085 -10.841 1.00 95.06 77 ARG A C 1
ATOM 607 O O . ARG A 1 77 ? 13.508 1.193 -10.469 1.00 95.06 77 ARG A O 1
ATOM 614 N N . TYR A 1 78 ? 14.847 -0.601 -10.233 1.00 93.12 78 TYR A N 1
ATOM 615 C CA . TYR A 1 78 ? 15.556 -0.102 -9.069 1.00 93.12 78 TYR A CA 1
ATOM 616 C C . TYR A 1 78 ? 16.949 0.369 -9.472 1.00 93.12 78 TYR A C 1
ATOM 618 O O . TYR A 1 78 ? 17.778 -0.439 -9.880 1.00 93.12 78 TYR A O 1
ATOM 626 N N . ASP A 1 79 ? 17.187 1.677 -9.390 1.00 90.62 79 ASP A N 1
ATOM 627 C CA . ASP A 1 79 ? 18.518 2.265 -9.519 1.00 90.62 79 ASP A CA 1
ATOM 628 C C . ASP A 1 79 ? 19.228 2.141 -8.167 1.00 90.62 79 ASP A C 1
ATOM 630 O O . ASP A 1 79 ? 18.941 2.896 -7.230 1.00 90.62 79 ASP A O 1
ATOM 634 N N . LEU A 1 80 ? 20.146 1.174 -8.069 1.00 84.62 80 LEU A N 1
ATOM 635 C CA . LEU A 1 80 ? 20.862 0.885 -6.826 1.00 84.62 80 LEU A CA 1
ATOM 636 C C . LEU A 1 80 ? 21.803 2.024 -6.418 1.00 84.62 80 LEU A C 1
ATOM 638 O O . LEU A 1 80 ? 22.108 2.160 -5.237 1.00 84.62 80 LEU A O 1
ATOM 642 N N . LYS A 1 81 ? 22.271 2.845 -7.367 1.00 83.56 81 LYS A N 1
ATOM 643 C CA . LYS A 1 81 ? 23.195 3.952 -7.073 1.00 83.56 81 LYS A CA 1
ATOM 644 C C . LYS A 1 81 ? 22.471 5.127 -6.429 1.00 83.56 81 LYS A C 1
ATOM 646 O O . LYS A 1 81 ? 23.065 5.834 -5.624 1.00 83.56 81 LYS A O 1
ATOM 651 N N . GLN A 1 82 ? 21.213 5.342 -6.806 1.00 84.81 82 GLN A N 1
ATOM 652 C CA . GLN A 1 82 ? 20.397 6.466 -6.335 1.00 84.81 82 GLN A CA 1
ATOM 653 C C . GLN A 1 82 ? 19.366 6.070 -5.270 1.00 84.81 82 GLN A C 1
ATOM 655 O O . GLN A 1 82 ? 18.590 6.923 -4.845 1.00 84.81 82 GLN A O 1
ATOM 660 N N . ALA A 1 83 ? 19.299 4.787 -4.892 1.00 82.50 83 ALA A N 1
ATOM 661 C CA . ALA A 1 83 ? 18.236 4.241 -4.044 1.00 82.50 83 ALA A CA 1
ATOM 662 C C . ALA A 1 83 ? 16.828 4.651 -4.534 1.00 82.50 83 ALA A C 1
ATOM 664 O O . ALA A 1 83 ? 15.922 4.967 -3.761 1.00 82.50 83 ALA A O 1
ATOM 665 N N . LYS A 1 84 ? 16.645 4.674 -5.860 1.00 89.81 84 LYS A N 1
ATOM 666 C CA . LYS A 1 84 ? 15.448 5.215 -6.511 1.00 89.81 84 LYS A CA 1
ATOM 667 C C . LYS A 1 84 ? 14.733 4.128 -7.288 1.00 89.81 84 LYS A C 1
ATOM 669 O O . LYS A 1 84 ? 15.319 3.478 -8.154 1.00 89.81 84 LYS A O 1
ATOM 674 N N . LYS A 1 85 ? 13.437 3.970 -7.033 1.00 95.19 85 LYS A N 1
ATOM 675 C CA . LYS A 1 85 ? 12.588 3.023 -7.757 1.00 95.19 85 LYS A CA 1
ATOM 676 C C . LYS A 1 85 ? 11.733 3.748 -8.784 1.00 95.19 85 LYS A C 1
ATOM 678 O O . LYS A 1 85 ? 11.220 4.841 -8.557 1.00 95.19 85 LYS A O 1
ATOM 683 N N . THR A 1 86 ? 11.569 3.129 -9.942 1.00 96.75 86 THR A N 1
ATOM 684 C CA . THR A 1 86 ? 10.589 3.534 -10.946 1.00 96.75 86 THR A CA 1
ATOM 685 C C . THR A 1 86 ? 9.636 2.379 -11.170 1.00 96.75 86 THR A C 1
ATOM 687 O O . THR A 1 86 ? 10.060 1.309 -11.597 1.00 96.75 86 THR A O 1
ATOM 690 N N . PHE A 1 87 ? 8.353 2.602 -10.907 1.00 97.69 87 PHE A N 1
ATOM 691 C CA . PHE A 1 87 ? 7.303 1.631 -11.181 1.00 97.69 87 PHE A CA 1
ATOM 692 C C . PHE A 1 87 ? 6.598 2.015 -12.475 1.00 97.69 87 PHE A C 1
ATOM 694 O O . PHE A 1 87 ? 6.054 3.111 -12.600 1.00 97.69 87 PHE A O 1
ATOM 701 N N . VAL A 1 88 ? 6.613 1.117 -13.450 1.00 97.25 88 VAL A N 1
ATOM 702 C CA . VAL A 1 88 ? 5.967 1.283 -14.748 1.00 97.25 88 VAL A CA 1
ATOM 703 C C . VAL A 1 88 ? 4.727 0.400 -14.769 1.00 97.25 88 VAL A C 1
ATOM 705 O O . VAL A 1 88 ? 4.829 -0.826 -14.745 1.00 97.25 88 VAL A O 1
ATOM 708 N N . LEU A 1 89 ? 3.547 1.016 -14.822 1.00 96.56 89 LEU A N 1
ATOM 709 C CA . LEU A 1 89 ? 2.297 0.288 -15.018 1.00 96.56 89 LEU A CA 1
ATOM 710 C C . LEU A 1 89 ? 2.187 -0.063 -16.495 1.00 96.56 89 LEU A C 1
ATOM 712 O O . LEU A 1 89 ? 2.281 0.810 -17.365 1.00 96.56 89 LEU A O 1
ATOM 716 N N . ARG A 1 90 ? 1.968 -1.341 -16.779 1.00 96.19 90 ARG A N 1
ATOM 717 C CA . ARG A 1 90 ? 1.917 -1.873 -18.137 1.00 96.19 90 ARG A CA 1
ATOM 718 C C . ARG A 1 90 ? 0.588 -2.550 -18.389 1.00 96.19 90 ARG A C 1
ATOM 720 O O . ARG A 1 90 ? 0.074 -3.251 -17.530 1.00 96.19 90 ARG A O 1
ATOM 727 N N . LYS A 1 91 ? 0.025 -2.342 -19.573 1.00 94.31 91 LYS A N 1
ATOM 728 C CA . LYS A 1 91 ? -1.155 -3.056 -20.046 1.00 94.31 91 LYS A CA 1
ATOM 729 C C . LYS A 1 91 ? -0.676 -4.371 -20.663 1.00 94.31 91 LYS A C 1
ATOM 731 O O . LYS A 1 91 ? 0.057 -4.291 -21.654 1.00 94.31 91 LYS A O 1
ATOM 736 N N . PRO A 1 92 ? -1.081 -5.538 -20.130 1.00 90.50 92 PRO A N 1
ATOM 737 C CA . PRO A 1 92 ? -0.739 -6.823 -20.722 1.00 90.50 92 PRO A CA 1
ATOM 738 C C . PRO A 1 92 ? -1.173 -6.868 -22.185 1.00 90.50 92 PRO A C 1
ATOM 740 O O . PRO A 1 92 ? -2.214 -6.299 -22.543 1.00 90.50 92 PRO A O 1
ATOM 743 N N . ALA A 1 93 ? -0.385 -7.533 -23.027 1.00 85.50 93 ALA A N 1
ATOM 744 C CA . ALA A 1 93 ? -0.771 -7.737 -24.412 1.00 85.50 93 ALA A CA 1
ATOM 745 C C . ALA A 1 93 ? -2.115 -8.492 -24.489 1.00 85.50 93 ALA A C 1
ATOM 747 O O . ALA A 1 93 ? -2.380 -9.389 -23.667 1.00 85.50 93 ALA A O 1
ATOM 748 N N . PRO A 1 94 ? -2.998 -8.119 -25.435 1.00 81.88 94 PRO A N 1
ATOM 749 C CA . PRO A 1 94 ? -4.163 -8.939 -25.735 1.00 81.88 94 PRO A CA 1
ATOM 750 C C . PRO A 1 94 ? -3.687 -10.348 -26.107 1.00 81.88 94 PRO A C 1
ATOM 752 O O . PRO A 1 94 ? -2.658 -10.496 -26.762 1.00 81.88 94 PRO A O 1
ATOM 755 N N . ASP A 1 95 ? -4.408 -11.389 -25.680 1.00 72.44 95 ASP A N 1
ATOM 756 C CA . ASP A 1 95 ? -4.137 -12.738 -26.188 1.00 72.44 95 ASP A CA 1
ATOM 757 C C . ASP A 1 95 ? -4.580 -12.804 -27.652 1.00 72.44 95 ASP A C 1
ATOM 759 O O . ASP A 1 95 ? -5.672 -13.273 -27.959 1.00 72.44 95 ASP A O 1
ATOM 763 N N . GLU A 1 96 ? -3.753 -12.317 -28.573 1.00 67.38 96 GLU A N 1
ATOM 764 C CA . GLU A 1 96 ? -4.036 -12.441 -30.009 1.00 67.38 96 GLU A CA 1
ATOM 765 C C . GLU A 1 96 ? -3.975 -13.906 -30.471 1.00 67.38 96 GLU A C 1
ATOM 767 O O . GLU A 1 96 ? -4.549 -14.259 -31.496 1.00 67.38 96 GLU A O 1
ATOM 772 N N . ASN A 1 97 ? -3.357 -14.774 -29.662 1.00 57.31 97 ASN A N 1
ATOM 773 C CA . ASN A 1 97 ? -3.189 -16.196 -29.931 1.00 57.31 97 ASN A CA 1
ATOM 774 C C . ASN A 1 97 ? -3.993 -17.113 -29.007 1.00 57.31 97 ASN A C 1
ATOM 776 O O . ASN A 1 97 ? -3.714 -18.306 -29.028 1.00 57.31 97 ASN A O 1
ATOM 780 N N . SER A 1 98 ? -4.952 -16.627 -28.201 1.00 54.06 98 SER A N 1
ATOM 781 C CA . SER A 1 98 ? -5.870 -17.566 -27.538 1.00 54.06 98 SER A CA 1
ATOM 782 C C . SER A 1 98 ? -6.751 -18.149 -28.643 1.00 54.06 98 SER A C 1
ATOM 784 O O . SER A 1 98 ? -7.636 -17.445 -29.143 1.00 54.06 98 SER A O 1
ATOM 786 N N . PRO A 1 99 ? -6.481 -19.382 -29.120 1.00 52.94 99 PRO A N 1
ATOM 787 C CA . PRO A 1 99 ? -7.334 -19.977 -30.128 1.00 52.94 99 PRO A CA 1
ATOM 788 C C . PRO A 1 99 ? -8.707 -20.049 -29.472 1.00 52.94 99 PRO A C 1
ATOM 790 O O . PRO A 1 99 ? -8.790 -20.423 -28.306 1.00 52.94 99 PRO A O 1
ATOM 793 N N . HIS A 1 100 ? -9.773 -19.672 -30.174 1.00 50.28 100 HIS A N 1
ATOM 794 C CA . HIS A 1 100 ? -11.133 -19.913 -29.700 1.00 50.28 100 HIS A CA 1
ATOM 795 C C . HIS A 1 100 ? -11.299 -21.418 -29.408 1.00 50.28 100 HIS A C 1
ATOM 797 O O . HIS A 1 100 ? -11.641 -22.200 -30.298 1.00 50.28 100 HIS A O 1
ATOM 803 N N . SER A 1 101 ? -10.987 -21.838 -28.177 1.00 51.62 101 SER A N 1
ATOM 804 C CA . SER A 1 101 ? -10.974 -23.225 -27.740 1.00 51.62 101 SER A CA 1
ATOM 805 C C . SER A 1 101 ? -12.418 -23.627 -27.500 1.00 51.62 101 SER A C 1
ATOM 807 O O . SER A 1 101 ? -12.996 -23.473 -26.432 1.00 51.62 101 SER A O 1
ATOM 809 N N . SER A 1 102 ? -13.029 -24.100 -28.575 1.00 48.66 102 SER A N 1
ATOM 810 C CA . SER A 1 102 ? -14.392 -24.617 -28.602 1.00 48.66 102 SER A CA 1
ATOM 811 C C . SER A 1 102 ? -14.488 -26.071 -28.134 1.00 48.66 102 SER A C 1
ATOM 813 O O . SER A 1 102 ? -15.515 -26.691 -28.368 1.00 48.66 102 SER A O 1
ATOM 815 N N . ASN A 1 103 ? -13.473 -26.625 -27.462 1.00 47.81 103 ASN A N 1
ATOM 816 C CA . ASN A 1 103 ? -13.524 -28.005 -26.983 1.00 47.81 103 ASN A CA 1
ATOM 817 C C . ASN A 1 103 ? -13.158 -28.102 -25.502 1.00 47.81 103 ASN A C 1
ATOM 819 O O . ASN A 1 103 ? -12.014 -27.881 -25.106 1.00 47.81 103 ASN A O 1
ATOM 823 N N . GLU A 1 104 ? -14.191 -28.432 -24.733 1.00 59.75 104 GLU A N 1
ATOM 824 C CA . GLU A 1 104 ? -14.168 -28.907 -23.356 1.00 59.75 104 GLU A CA 1
ATOM 825 C C . GLU A 1 104 ? -13.358 -30.222 -23.257 1.00 59.75 104 GLU A C 1
ATOM 827 O O . GLU A 1 104 ? -13.253 -30.978 -24.225 1.00 59.75 104 GLU A O 1
ATOM 832 N N . ASP A 1 105 ? -12.802 -30.478 -22.071 1.00 55.31 105 ASP A N 1
ATOM 833 C CA . ASP A 1 105 ? -12.274 -31.771 -21.599 1.00 55.31 105 ASP A CA 1
ATOM 834 C C . ASP A 1 105 ? -10.855 -32.216 -21.996 1.00 55.31 105 ASP A C 1
ATOM 836 O O . ASP A 1 105 ? -10.649 -33.349 -22.436 1.00 55.31 105 ASP A O 1
ATOM 840 N N . GLN A 1 106 ? -9.829 -31.406 -21.706 1.00 51.03 106 GLN A N 1
ATOM 841 C CA . GLN A 1 106 ? -8.494 -31.965 -21.433 1.00 51.03 106 GLN A CA 1
ATOM 842 C C . GLN A 1 106 ? -7.876 -31.363 -20.170 1.00 51.03 106 GLN A C 1
ATOM 844 O O . GLN A 1 106 ? -7.758 -30.146 -20.046 1.00 51.03 106 GLN A O 1
ATOM 849 N N . ASP A 1 107 ? -7.487 -32.252 -19.250 1.00 53.81 107 ASP A N 1
ATOM 850 C CA . ASP A 1 107 ? -6.732 -31.996 -18.022 1.00 53.81 107 ASP A CA 1
ATOM 851 C C . ASP A 1 107 ? -5.544 -31.054 -18.287 1.00 53.81 107 ASP A C 1
ATOM 853 O O . ASP A 1 107 ? -4.479 -31.460 -18.761 1.00 53.81 107 ASP A O 1
ATOM 857 N N . ALA A 1 108 ? -5.746 -29.766 -18.003 1.00 51.12 108 ALA A N 1
ATOM 858 C CA . ALA A 1 108 ? -4.783 -28.711 -18.267 1.00 51.12 108 ALA A CA 1
ATOM 859 C C . ALA A 1 108 ? -3.608 -28.798 -17.282 1.00 51.12 108 ALA A C 1
ATOM 861 O O . ALA A 1 108 ? -3.689 -28.390 -16.123 1.00 51.12 108 ALA A O 1
ATOM 862 N N . GLN A 1 109 ? -2.483 -29.319 -17.768 1.00 48.78 109 GLN A N 1
ATOM 863 C CA . GLN A 1 109 ? -1.169 -29.023 -17.199 1.00 48.78 109 GLN A CA 1
ATOM 864 C C . GLN A 1 109 ? -0.924 -27.498 -17.222 1.00 48.78 109 GLN A C 1
ATOM 866 O O . GLN A 1 109 ? -1.353 -26.829 -18.164 1.00 48.78 109 GLN A O 1
ATOM 871 N N . PRO A 1 110 ? -0.236 -26.928 -16.214 1.00 52.03 110 PRO A N 1
ATOM 872 C CA . PRO A 1 110 ? -0.110 -25.483 -16.065 1.00 52.03 110 PRO A CA 1
ATOM 873 C C . PRO A 1 110 ? 0.745 -24.868 -17.185 1.00 52.03 110 PRO A C 1
ATOM 875 O O . PRO A 1 110 ? 1.967 -25.014 -17.225 1.00 52.03 110 PRO A O 1
ATOM 878 N N . GLU A 1 111 ? 0.078 -24.110 -18.055 1.00 54.53 111 GLU A N 1
ATOM 879 C CA . GLU A 1 111 ? 0.588 -23.312 -19.187 1.00 54.53 111 GLU A CA 1
ATOM 880 C C . GLU A 1 111 ? 1.759 -22.364 -18.820 1.00 54.53 111 GLU A C 1
ATOM 882 O O . GLU A 1 111 ? 2.526 -21.907 -19.674 1.00 54.53 111 GLU A O 1
ATOM 887 N N . VAL A 1 112 ? 1.954 -22.103 -17.523 1.00 50.84 112 VAL A N 1
ATOM 888 C CA . VAL A 1 112 ? 3.041 -21.278 -16.975 1.00 50.84 112 VAL A CA 1
ATOM 889 C C . VAL A 1 112 ? 4.419 -21.889 -17.261 1.00 50.84 112 VAL A C 1
ATOM 891 O O . VAL A 1 112 ? 5.363 -21.162 -17.573 1.00 50.84 112 VAL A O 1
ATOM 894 N N . LEU A 1 113 ? 4.549 -23.221 -17.240 1.00 49.47 113 LEU A N 1
ATOM 895 C CA . LEU A 1 113 ? 5.838 -23.873 -17.503 1.00 49.47 113 LEU A CA 1
ATOM 896 C C . LEU A 1 113 ? 6.251 -23.798 -18.984 1.00 49.47 113 LEU A C 1
ATOM 898 O O . LEU A 1 113 ? 7.448 -23.778 -19.269 1.00 49.47 113 LEU A O 1
ATOM 902 N N . SER A 1 114 ? 5.303 -23.688 -19.926 1.00 51.72 114 SER A N 1
ATOM 903 C CA . SER A 1 114 ? 5.614 -23.589 -21.362 1.00 51.72 114 SER A CA 1
ATOM 904 C C . SER A 1 114 ? 5.992 -22.181 -21.825 1.00 51.72 114 SER A C 1
ATOM 906 O O . SER A 1 114 ? 6.731 -22.044 -22.794 1.00 51.72 114 SER A O 1
ATOM 908 N N . ARG A 1 115 ? 5.555 -21.112 -21.144 1.00 51.56 115 ARG A N 1
ATOM 909 C CA . ARG A 1 115 ? 6.055 -19.751 -21.446 1.00 51.56 115 ARG A CA 1
ATOM 910 C C . ARG A 1 115 ? 7.506 -19.571 -20.996 1.00 51.56 115 ARG A C 1
ATOM 912 O O . ARG A 1 115 ? 8.294 -18.919 -21.677 1.00 51.56 115 ARG A O 1
ATOM 919 N N . ASN A 1 116 ? 7.886 -20.240 -19.909 1.00 50.94 116 ASN A N 1
ATOM 920 C CA . ASN A 1 116 ? 9.245 -20.198 -19.373 1.00 50.94 116 ASN A CA 1
ATOM 921 C C . ASN A 1 116 ? 10.293 -20.872 -20.276 1.00 50.94 116 ASN A C 1
ATOM 923 O O . ASN A 1 116 ? 11.478 -20.586 -20.124 1.00 50.94 116 ASN A O 1
ATOM 927 N N . SER A 1 117 ? 9.907 -21.723 -21.237 1.00 52.16 117 SER A N 1
ATOM 928 C CA . SER A 1 117 ? 10.887 -22.431 -22.076 1.00 52.16 117 SER A CA 1
ATOM 929 C C . SER A 1 117 ? 11.595 -21.552 -23.113 1.00 52.16 117 SER A C 1
ATOM 931 O O . SER A 1 117 ? 12.594 -21.990 -23.675 1.00 52.16 117 SER A O 1
ATOM 933 N N . LEU A 1 118 ? 11.115 -20.327 -23.369 1.00 55.91 118 LEU A N 1
ATOM 934 C CA . LEU A 1 118 ? 11.738 -19.394 -24.323 1.00 55.91 118 LEU A CA 1
ATOM 935 C C . LEU A 1 118 ? 12.512 -18.243 -23.660 1.00 55.91 118 LEU A C 1
ATOM 937 O O . LEU A 1 118 ? 13.179 -17.492 -24.364 1.00 55.91 118 LEU A O 1
ATOM 941 N N . GLY A 1 119 ? 12.444 -18.092 -22.331 1.00 66.19 119 GLY A N 1
ATOM 942 C CA . GLY A 1 119 ? 13.213 -17.079 -21.591 1.00 66.19 119 GLY A CA 1
ATOM 943 C C . GLY A 1 119 ? 12.845 -15.614 -21.877 1.00 66.19 119 GLY A C 1
ATOM 944 O O . GLY A 1 119 ? 13.540 -14.722 -21.399 1.00 66.19 119 GLY A O 1
ATOM 945 N N . ALA A 1 120 ? 11.768 -15.350 -22.623 1.00 75.62 120 ALA A N 1
ATOM 946 C CA . ALA A 1 120 ? 11.293 -14.008 -22.947 1.00 75.62 120 ALA A CA 1
ATOM 947 C C . ALA A 1 120 ? 9.897 -13.772 -22.352 1.00 75.62 120 ALA A C 1
ATOM 949 O O . ALA A 1 120 ? 8.986 -14.576 -22.548 1.00 75.62 120 ALA A O 1
ATOM 950 N N . VAL A 1 121 ? 9.733 -12.660 -21.633 1.00 82.94 121 VAL A N 1
ATOM 951 C CA . VAL A 1 121 ? 8.450 -12.214 -21.070 1.00 82.94 121 VAL A CA 1
ATOM 952 C C . VAL A 1 121 ? 7.983 -10.997 -21.860 1.00 82.94 121 VAL A C 1
ATOM 954 O O . VAL A 1 121 ? 8.709 -10.008 -21.954 1.00 82.94 121 VAL A O 1
ATOM 957 N N . ASP A 1 122 ? 6.772 -11.054 -22.417 1.00 87.31 122 ASP A N 1
ATOM 958 C CA . ASP A 1 122 ? 6.143 -9.879 -23.020 1.00 87.31 122 ASP A CA 1
ATOM 959 C C . ASP A 1 122 ? 5.684 -8.923 -21.914 1.00 87.31 122 ASP A C 1
ATOM 961 O O . ASP A 1 122 ? 4.745 -9.198 -21.167 1.00 87.31 122 ASP A O 1
ATOM 965 N N . LEU A 1 123 ? 6.360 -7.780 -21.810 1.00 90.50 123 LEU A N 1
ATOM 966 C CA . LEU A 1 123 ? 6.052 -6.768 -20.803 1.00 90.50 123 LEU A CA 1
ATOM 967 C C . LEU A 1 123 ? 4.750 -6.012 -21.120 1.00 90.50 123 LEU A C 1
ATOM 969 O O . LEU A 1 123 ? 4.208 -5.324 -20.256 1.00 90.50 123 LEU A O 1
ATOM 973 N N . GLY A 1 124 ? 4.244 -6.082 -22.351 1.00 92.50 124 GLY A N 1
ATOM 974 C CA . GLY A 1 124 ? 3.096 -5.304 -22.793 1.00 92.50 124 GLY A CA 1
ATOM 975 C C . GLY A 1 124 ? 3.371 -3.797 -22.895 1.00 92.50 124 GLY A C 1
ATOM 976 O O . GLY A 1 124 ? 4.506 -3.310 -22.814 1.00 92.50 124 GLY A O 1
ATOM 977 N N . LYS A 1 125 ? 2.303 -3.015 -23.087 1.00 94.56 125 LYS A N 1
ATOM 978 C CA . LYS A 1 125 ? 2.389 -1.577 -23.390 1.00 94.56 125 LYS A CA 1
ATOM 979 C C . LYS A 1 125 ? 2.507 -0.735 -22.122 1.00 94.56 125 LYS A C 1
ATOM 981 O O . LYS A 1 125 ? 1.685 -0.865 -21.222 1.00 94.56 125 LYS A O 1
ATOM 986 N N . VAL A 1 126 ? 3.447 0.209 -22.086 1.00 96.31 126 VAL A N 1
ATOM 987 C CA . VAL A 1 126 ? 3.538 1.201 -21.000 1.00 96.31 126 VAL A CA 1
ATOM 988 C C . VAL A 1 126 ? 2.273 2.060 -20.950 1.00 96.31 126 VAL A C 1
ATOM 990 O O . VAL A 1 126 ? 1.861 2.634 -21.960 1.00 96.31 126 VAL A O 1
ATOM 993 N N . ILE A 1 127 ? 1.668 2.148 -19.766 1.00 94.88 127 ILE A N 1
ATOM 994 C CA . ILE A 1 127 ? 0.532 3.027 -19.483 1.00 94.88 127 ILE A CA 1
ATOM 995 C C . ILE A 1 127 ? 1.029 4.323 -18.850 1.00 94.88 127 ILE A C 1
ATOM 997 O O . ILE A 1 127 ? 0.736 5.411 -19.336 1.00 94.88 127 ILE A O 1
ATOM 1001 N N . THR A 1 128 ? 1.775 4.193 -17.755 1.00 95.69 128 THR A N 1
ATOM 1002 C CA . THR A 1 128 ? 2.359 5.307 -17.010 1.00 95.69 128 THR A CA 1
ATOM 1003 C C . THR A 1 128 ? 3.566 4.818 -16.215 1.00 95.69 128 THR A C 1
ATOM 1005 O O . THR A 1 128 ? 3.748 3.613 -16.029 1.00 95.69 128 THR A O 1
ATOM 1008 N N . SER A 1 129 ? 4.385 5.746 -15.739 1.00 96.50 129 SER A N 1
ATOM 1009 C CA . SER A 1 129 ? 5.514 5.467 -14.859 1.00 96.50 129 SER A CA 1
ATOM 1010 C C . SER A 1 129 ? 5.525 6.439 -13.694 1.00 96.50 129 SER A C 1
ATOM 1012 O O . SER A 1 129 ? 5.294 7.633 -13.879 1.00 96.50 129 SER A O 1
ATOM 1014 N N . VAL A 1 130 ? 5.844 5.935 -12.510 1.00 96.81 130 VAL A N 1
ATOM 1015 C CA . VAL A 1 130 ? 5.994 6.731 -11.298 1.00 96.81 130 VAL A CA 1
ATOM 1016 C C . VAL A 1 130 ? 7.373 6.517 -10.701 1.00 96.81 130 VAL A C 1
ATOM 1018 O O . VAL A 1 130 ? 7.851 5.389 -10.591 1.00 96.81 130 VAL A O 1
ATOM 1021 N N . HIS A 1 131 ? 8.005 7.617 -10.309 1.00 97.06 131 HIS A N 1
ATOM 1022 C CA . HIS A 1 131 ? 9.244 7.594 -9.551 1.00 97.06 131 HIS A CA 1
ATOM 1023 C C . HIS A 1 131 ? 8.926 7.638 -8.062 1.00 97.06 131 HIS A C 1
ATOM 1025 O O . HIS A 1 131 ? 8.152 8.481 -7.612 1.00 97.06 131 HIS A O 1
ATOM 1031 N N . ILE A 1 132 ? 9.540 6.730 -7.318 1.00 96.75 132 ILE A N 1
ATOM 1032 C CA . ILE A 1 132 ? 9.455 6.632 -5.871 1.00 96.75 132 ILE A CA 1
ATOM 1033 C C . ILE A 1 132 ? 10.873 6.743 -5.339 1.00 96.75 132 ILE A C 1
ATOM 1035 O O . ILE A 1 132 ? 11.759 5.975 -5.721 1.00 96.75 132 ILE A O 1
ATOM 1039 N N . GLN A 1 133 ? 11.072 7.713 -4.460 1.00 96.00 133 GLN A N 1
ATOM 1040 C CA . GLN A 1 133 ? 12.301 7.838 -3.702 1.00 96.00 133 GLN A CA 1
ATOM 1041 C C . GLN A 1 133 ? 12.113 7.132 -2.356 1.00 96.00 133 GLN A C 1
ATOM 1043 O O . GLN A 1 133 ? 11.144 7.404 -1.636 1.00 96.00 133 GLN A O 1
ATOM 1048 N N . GLU A 1 134 ? 13.017 6.201 -2.061 1.00 92.62 134 GLU A N 1
ATOM 1049 C CA . GLU A 1 134 ? 13.148 5.571 -0.747 1.00 92.62 134 GLU A CA 1
ATOM 1050 C C . GLU A 1 134 ? 14.043 6.429 0.153 1.00 92.62 134 GLU A C 1
ATOM 1052 O O . GLU A 1 134 ? 14.741 7.324 -0.331 1.00 92.62 134 GLU A O 1
ATOM 1057 N N . ILE A 1 135 ? 13.985 6.198 1.463 1.00 91.56 135 ILE A N 1
ATOM 1058 C CA . ILE A 1 135 ? 14.815 6.942 2.415 1.00 91.56 135 ILE A CA 1
ATOM 1059 C C . ILE A 1 135 ? 16.202 6.303 2.469 1.00 91.56 135 ILE A C 1
ATOM 1061 O O . ILE A 1 135 ? 16.333 5.084 2.612 1.00 91.56 135 ILE A O 1
ATOM 1065 N N . ASP A 1 136 ? 17.234 7.142 2.378 1.00 82.81 136 ASP A N 1
ATOM 1066 C CA . ASP A 1 136 ? 18.630 6.725 2.495 1.00 82.81 136 ASP A CA 1
ATOM 1067 C C . ASP A 1 136 ? 18.876 5.961 3.811 1.00 82.81 136 ASP A C 1
ATOM 1069 O O . ASP A 1 136 ? 18.225 6.204 4.823 1.00 82.81 136 ASP A O 1
ATOM 1073 N N . GLN A 1 137 ? 19.829 5.022 3.813 1.00 80.69 137 GLN A N 1
ATOM 1074 C CA . GLN A 1 137 ? 20.084 4.063 4.914 1.00 80.69 137 GLN A 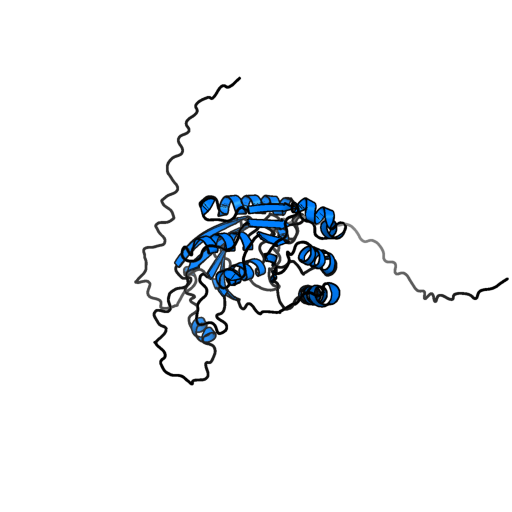CA 1
ATOM 1075 C C . GLN A 1 137 ? 18.999 2.987 5.117 1.00 80.69 137 GLN A C 1
ATOM 1077 O O . GLN A 1 137 ? 19.208 2.050 5.896 1.00 80.69 137 GLN A O 1
ATOM 1082 N N . GLY A 1 138 ? 17.877 3.065 4.393 1.00 79.75 138 GLY A N 1
ATOM 1083 C CA . GLY A 1 138 ? 16.864 2.016 4.325 1.00 79.75 138 GLY A CA 1
ATOM 1084 C C . GLY A 1 138 ? 16.404 1.526 5.702 1.00 79.75 138 GLY A C 1
ATOM 1085 O O . GLY A 1 138 ? 16.176 2.305 6.627 1.00 79.75 138 GLY A O 1
ATOM 1086 N N . VAL A 1 139 ? 16.301 0.201 5.847 1.00 78.75 139 VAL A N 1
ATOM 1087 C CA . VAL A 1 139 ? 15.770 -0.457 7.056 1.00 78.75 139 VAL A CA 1
ATOM 1088 C C . VAL A 1 139 ? 16.645 -0.251 8.299 1.00 78.75 139 VAL A C 1
ATOM 1090 O O . VAL A 1 139 ? 16.153 -0.371 9.422 1.00 78.75 139 VAL A O 1
ATOM 1093 N N . PHE A 1 140 ? 17.928 0.065 8.122 1.00 81.44 140 PHE A N 1
ATOM 1094 C CA . PHE A 1 140 ? 18.866 0.264 9.228 1.00 81.44 140 PHE A CA 1
ATOM 1095 C C . PHE A 1 140 ? 18.914 1.708 9.737 1.00 81.44 140 PHE A C 1
ATOM 1097 O O . PHE A 1 140 ? 19.508 1.962 10.786 1.00 81.44 140 PHE A O 1
ATOM 1104 N N . GLY A 1 141 ? 18.302 2.645 9.008 1.00 85.50 141 GLY A N 1
ATOM 1105 C CA . GLY A 1 141 ? 18.174 4.038 9.420 1.00 85.50 141 GLY A CA 1
ATOM 1106 C C . GLY A 1 141 ? 17.097 4.266 10.487 1.00 85.50 141 GLY A C 1
ATOM 1107 O O . GLY A 1 141 ? 16.406 3.349 10.935 1.00 85.50 141 GLY A O 1
ATOM 1108 N N . SER A 1 142 ? 16.910 5.533 10.866 1.00 87.81 142 SER A N 1
ATOM 1109 C CA . SER A 1 142 ? 15.841 5.987 11.774 1.00 87.81 142 SER A CA 1
ATOM 1110 C C . SER A 1 142 ? 14.437 5.693 11.249 1.00 87.81 142 SER A C 1
ATOM 1112 O O . SER A 1 142 ? 13.523 5.460 12.039 1.00 87.81 142 SER A O 1
ATOM 1114 N N . ALA A 1 143 ? 14.272 5.685 9.927 1.00 88.56 143 ALA A N 1
ATOM 1115 C CA . ALA A 1 143 ? 13.018 5.398 9.240 1.00 88.56 143 ALA A CA 1
ATOM 1116 C C . ALA A 1 143 ? 12.570 3.925 9.353 1.00 88.56 143 ALA A C 1
ATOM 1118 O O . ALA A 1 143 ? 11.391 3.616 9.160 1.00 88.56 143 ALA A O 1
ATOM 1119 N N . GLY A 1 144 ? 13.480 3.010 9.711 1.00 91.19 144 GLY A N 1
ATOM 1120 C CA . GLY A 1 144 ? 13.180 1.590 9.875 1.00 91.19 144 GLY A CA 1
ATOM 1121 C C . GLY A 1 144 ? 12.590 0.955 8.613 1.00 91.19 144 GLY A C 1
ATOM 1122 O O . GLY A 1 144 ? 12.896 1.337 7.487 1.00 91.19 144 GLY A O 1
ATOM 1123 N N . THR A 1 145 ? 11.706 -0.029 8.780 1.00 90.31 145 THR A N 1
ATOM 1124 C CA . THR A 1 145 ? 11.104 -0.763 7.651 1.00 90.31 145 THR A CA 1
ATOM 1125 C C . THR A 1 145 ? 10.226 0.104 6.747 1.00 90.31 145 THR A C 1
ATOM 1127 O O . THR A 1 145 ? 10.030 -0.262 5.591 1.00 90.31 145 THR A O 1
ATOM 1130 N N . GLY A 1 146 ? 9.737 1.254 7.226 1.00 92.81 146 GLY A N 1
ATOM 1131 C CA . GLY A 1 146 ? 8.952 2.200 6.428 1.00 92.81 146 GLY A CA 1
ATOM 1132 C C . GLY A 1 146 ? 9.771 2.961 5.380 1.00 92.81 146 GLY A C 1
ATOM 1133 O O . GLY A 1 146 ? 9.191 3.576 4.488 1.00 92.81 146 GLY A O 1
ATOM 1134 N N . ALA A 1 147 ? 11.106 2.896 5.456 1.00 92.94 147 ALA A N 1
ATOM 1135 C CA . ALA A 1 147 ? 12.028 3.540 4.521 1.00 92.94 147 ALA A CA 1
ATOM 1136 C C . ALA A 1 147 ? 11.977 2.970 3.096 1.00 92.94 147 ALA A C 1
ATOM 1138 O O . ALA A 1 147 ? 12.372 3.659 2.156 1.00 92.94 147 ALA A O 1
ATOM 1139 N N . THR A 1 148 ? 11.522 1.721 2.943 1.00 92.38 148 THR A N 1
ATOM 1140 C CA . THR A 1 148 ? 11.584 0.963 1.687 1.00 92.38 148 THR A CA 1
ATOM 1141 C C . THR A 1 148 ? 10.213 0.448 1.249 1.00 92.38 148 THR A C 1
ATOM 1143 O O . THR A 1 148 ? 9.243 0.424 2.008 1.00 92.38 148 THR A O 1
ATOM 1146 N N . THR A 1 149 ? 10.129 0.053 -0.014 1.00 92.81 149 THR A N 1
ATOM 1147 C CA . THR A 1 149 ? 8.953 -0.552 -0.632 1.00 92.81 149 THR A CA 1
ATOM 1148 C C . THR A 1 149 ? 8.997 -2.063 -0.481 1.00 92.81 149 THR A C 1
ATOM 1150 O O . THR A 1 149 ? 9.942 -2.688 -0.952 1.00 92.81 149 THR A O 1
ATOM 1153 N N . TRP A 1 150 ? 7.928 -2.639 0.063 1.00 93.62 150 TRP A N 1
ATOM 1154 C CA . TRP A 1 150 ? 7.757 -4.084 0.214 1.00 93.62 150 TRP A CA 1
ATOM 1155 C C . TRP A 1 150 ? 6.813 -4.663 -0.844 1.00 93.62 150 TRP A C 1
ATOM 1157 O O . TRP A 1 150 ? 5.856 -4.004 -1.267 1.00 93.62 150 TRP A O 1
ATOM 1167 N N . GLU A 1 151 ? 7.024 -5.922 -1.238 1.00 93.19 151 GLU A N 1
ATOM 1168 C CA . GLU A 1 151 ? 6.225 -6.599 -2.267 1.00 93.19 151 GLU A CA 1
ATOM 1169 C C . GLU A 1 151 ? 4.734 -6.688 -1.913 1.00 93.19 151 GLU A C 1
ATOM 1171 O O . GLU A 1 151 ? 3.894 -6.684 -2.813 1.00 93.19 151 GLU A O 1
ATOM 1176 N N . ALA A 1 152 ? 4.371 -6.693 -0.625 1.00 95.62 152 ALA A N 1
ATOM 1177 C CA . ALA A 1 152 ? 2.970 -6.666 -0.197 1.00 95.62 152 ALA A CA 1
ATOM 1178 C C . ALA A 1 152 ? 2.217 -5.427 -0.725 1.00 95.62 152 ALA A C 1
ATOM 1180 O O . ALA A 1 152 ? 1.032 -5.515 -1.044 1.00 95.62 152 ALA A O 1
ATOM 1181 N N . SER A 1 153 ? 2.900 -4.290 -0.887 1.00 97.06 153 SER A N 1
ATOM 1182 C CA . SER A 1 153 ? 2.307 -3.076 -1.458 1.00 97.06 153 SER A CA 1
ATOM 1183 C C . SER A 1 153 ? 2.077 -3.201 -2.968 1.00 97.06 153 SER A C 1
ATOM 1185 O O . SER A 1 153 ? 1.109 -2.649 -3.495 1.00 97.06 153 SER A O 1
ATOM 1187 N N . LEU A 1 154 ? 2.927 -3.960 -3.671 1.00 96.50 154 LEU A N 1
ATOM 1188 C CA . LEU A 1 154 ? 2.737 -4.291 -5.089 1.00 96.50 154 LEU A CA 1
ATOM 1189 C C . LEU A 1 154 ? 1.604 -5.309 -5.264 1.00 96.50 154 LEU A C 1
ATOM 1191 O O . LEU A 1 154 ? 0.763 -5.148 -6.147 1.00 96.50 154 LEU A O 1
ATOM 1195 N N . ALA A 1 155 ? 1.541 -6.304 -4.374 1.00 96.00 155 ALA A N 1
ATOM 1196 C CA . ALA A 1 155 ? 0.453 -7.270 -4.289 1.00 96.00 155 ALA A CA 1
ATOM 1197 C C . ALA A 1 155 ? -0.896 -6.580 -4.106 1.00 96.00 155 ALA A C 1
ATOM 1199 O O . ALA A 1 155 ? -1.828 -6.832 -4.868 1.00 96.00 155 ALA A O 1
ATOM 1200 N N . MET A 1 156 ? -0.970 -5.653 -3.149 1.00 96.81 156 MET A N 1
ATOM 1201 C CA . MET A 1 156 ? -2.149 -4.828 -2.929 1.00 96.81 156 MET A CA 1
ATOM 1202 C C . MET A 1 156 ? -2.544 -4.060 -4.195 1.00 96.81 156 MET A C 1
ATOM 1204 O O . MET A 1 156 ? -3.722 -4.038 -4.555 1.00 96.81 156 MET A O 1
ATOM 1208 N N . ALA A 1 157 ? -1.586 -3.407 -4.861 1.00 97.00 157 ALA A N 1
ATOM 1209 C CA . ALA A 1 157 ? -1.866 -2.623 -6.060 1.00 97.00 157 ALA A CA 1
ATOM 1210 C C . ALA A 1 157 ? -2.445 -3.492 -7.189 1.00 97.00 157 ALA A C 1
ATOM 1212 O O . ALA A 1 157 ? -3.461 -3.140 -7.787 1.00 97.00 157 ALA A O 1
ATOM 1213 N N . LEU A 1 158 ? -1.844 -4.656 -7.450 1.00 95.50 158 LEU A N 1
ATOM 1214 C CA . LEU A 1 158 ? -2.346 -5.613 -8.441 1.00 95.50 158 LEU A CA 1
ATOM 1215 C C . LEU A 1 158 ? -3.733 -6.152 -8.058 1.00 95.50 158 LEU A C 1
ATOM 1217 O O . LEU A 1 158 ? -4.632 -6.198 -8.903 1.00 95.50 158 LEU A O 1
ATOM 1221 N N . TYR A 1 159 ? -3.929 -6.503 -6.784 1.00 95.06 159 TYR A N 1
ATOM 1222 C CA . TYR A 1 159 ? -5.194 -7.021 -6.268 1.00 95.06 159 TYR A CA 1
ATOM 1223 C C . TYR A 1 159 ? -6.331 -6.018 -6.460 1.00 95.06 159 TYR A C 1
ATOM 1225 O O . TYR A 1 159 ? -7.291 -6.320 -7.167 1.00 95.06 159 TYR A O 1
ATOM 1233 N N . PHE A 1 160 ? -6.214 -4.795 -5.934 1.00 94.94 160 PHE A N 1
ATOM 1234 C CA . PHE A 1 160 ? -7.256 -3.775 -6.106 1.00 94.94 160 PHE A CA 1
ATOM 1235 C C . PHE A 1 160 ? -7.381 -3.291 -7.549 1.00 94.94 160 PHE A C 1
ATOM 1237 O O . PHE A 1 160 ? -8.465 -2.873 -7.952 1.00 94.94 160 PHE A O 1
ATOM 1244 N N . GLY A 1 161 ? -6.327 -3.419 -8.357 1.00 92.12 161 GLY A N 1
ATOM 1245 C CA . GLY A 1 161 ? -6.420 -3.277 -9.803 1.00 92.12 161 GLY A CA 1
ATOM 1246 C C . GLY A 1 161 ? -7.500 -4.177 -10.402 1.00 92.12 161 GLY A C 1
ATOM 1247 O O . GLY A 1 161 ? -8.299 -3.711 -11.211 1.00 92.12 161 GLY A O 1
ATOM 1248 N N . THR A 1 162 ? -7.564 -5.438 -9.967 1.00 90.12 162 THR A N 1
ATOM 1249 C CA . THR A 1 162 ? -8.591 -6.407 -10.394 1.00 90.12 162 THR A CA 1
ATOM 1250 C C . THR A 1 162 ? -9.904 -6.313 -9.617 1.00 90.12 162 THR A C 1
ATOM 1252 O O . THR A 1 162 ? -10.974 -6.462 -10.202 1.00 90.12 162 THR A O 1
ATOM 1255 N N . GLN A 1 163 ? -9.839 -6.024 -8.318 1.00 92.19 163 GLN A N 1
ATOM 1256 C CA . GLN A 1 163 ? -10.965 -6.026 -7.382 1.00 92.19 163 GLN A CA 1
ATOM 1257 C C . GLN A 1 163 ? -11.351 -4.602 -6.954 1.00 92.19 163 GLN A C 1
ATOM 1259 O O . GLN A 1 163 ? -11.556 -4.322 -5.774 1.00 92.19 163 GLN A O 1
ATOM 1264 N N . ARG A 1 164 ? -11.466 -3.672 -7.912 1.00 91.69 164 ARG A N 1
ATOM 1265 C CA . ARG A 1 164 ? -11.660 -2.232 -7.630 1.00 91.69 164 ARG A CA 1
ATOM 1266 C C . ARG A 1 164 ? -12.838 -1.921 -6.715 1.00 91.69 164 ARG A C 1
ATOM 1268 O O . ARG A 1 164 ? -12.768 -0.990 -5.920 1.00 91.69 164 ARG A O 1
ATOM 1275 N N . HIS A 1 165 ? -13.913 -2.699 -6.811 1.00 92.06 165 HIS A N 1
ATOM 1276 C CA . HIS A 1 165 ? -15.114 -2.517 -5.998 1.00 92.06 165 HIS A CA 1
ATOM 1277 C C . HIS A 1 165 ? -14.861 -2.685 -4.489 1.00 92.06 165 HIS A C 1
ATOM 1279 O O . HIS A 1 165 ? -15.624 -2.150 -3.683 1.00 92.06 165 HIS A O 1
ATOM 1285 N N . GLN A 1 166 ? -13.794 -3.390 -4.101 1.00 95.12 166 GLN A N 1
ATOM 1286 C CA . GLN A 1 166 ? -13.414 -3.570 -2.701 1.00 95.12 166 GLN A CA 1
ATOM 1287 C C . GLN A 1 166 ? -12.743 -2.327 -2.094 1.00 95.12 166 GLN A C 1
ATOM 1289 O O . GLN A 1 166 ? -12.747 -2.154 -0.872 1.00 95.12 166 GLN A O 1
ATOM 1294 N N . LEU A 1 167 ? -12.223 -1.427 -2.934 1.00 95.81 167 LEU A N 1
ATOM 1295 C CA . LEU A 1 167 ? -11.654 -0.148 -2.524 1.00 95.81 167 LEU A CA 1
ATOM 1296 C C . LEU A 1 167 ? -12.731 0.944 -2.620 1.00 95.81 167 LEU A C 1
ATOM 1298 O O . LEU A 1 167 ? -13.060 1.422 -3.707 1.00 95.81 167 LEU A O 1
ATOM 1302 N N . SER A 1 168 ? -13.333 1.340 -1.494 1.00 97.00 168 SER A N 1
ATOM 1303 C CA . SER A 1 168 ? -14.465 2.276 -1.531 1.00 97.00 168 SER A CA 1
ATOM 1304 C C . SER A 1 168 ? -14.616 3.134 -0.277 1.00 97.00 168 SER A C 1
ATOM 1306 O O . SER A 1 168 ? -14.080 2.836 0.782 1.00 97.00 168 SER A O 1
ATOM 1308 N N . GLY A 1 169 ? -15.399 4.211 -0.386 1.00 97.44 169 GLY A N 1
ATOM 1309 C CA . GLY A 1 169 ? -15.660 5.135 0.714 1.00 97.44 169 GLY A CA 1
ATOM 1310 C C . GLY A 1 169 ? -14.410 5.903 1.140 1.00 97.44 169 GLY A C 1
ATOM 1311 O O . GLY A 1 169 ? -13.573 6.239 0.307 1.00 97.44 169 GLY A O 1
ATOM 1312 N N . ASN A 1 170 ? -14.315 6.225 2.428 1.00 98.19 170 ASN A N 1
ATOM 1313 C CA . ASN A 1 170 ? -13.080 6.764 2.987 1.00 98.19 170 ASN A CA 1
ATOM 1314 C C . ASN A 1 170 ? -12.113 5.596 3.186 1.00 98.19 170 ASN A C 1
ATOM 1316 O O . ASN A 1 170 ? -12.462 4.635 3.879 1.00 98.19 170 ASN A O 1
ATOM 1320 N N . VAL A 1 171 ? -10.929 5.693 2.592 1.00 98.50 171 VAL A N 1
ATOM 1321 C CA . VAL A 1 171 ? -9.876 4.678 2.656 1.00 98.50 171 VAL A CA 1
ATOM 1322 C C . VAL A 1 171 ? -8.771 5.163 3.588 1.00 98.50 171 VAL A C 1
ATOM 1324 O O . VAL A 1 171 ? -8.389 6.331 3.520 1.00 98.50 171 VAL A O 1
ATOM 1327 N N . VAL A 1 172 ? -8.235 4.284 4.431 1.00 98.56 172 VAL A N 1
ATOM 1328 C CA . VAL A 1 172 ? -7.009 4.545 5.199 1.00 98.56 172 VAL A CA 1
ATOM 1329 C C . VAL A 1 172 ? -6.013 3.409 5.027 1.00 98.56 172 VAL A C 1
ATOM 1331 O O . VAL A 1 172 ? -6.400 2.247 5.080 1.00 98.56 172 VAL A O 1
ATOM 1334 N N . GLU A 1 173 ? -4.741 3.748 4.841 1.00 98.75 173 GLU A N 1
ATOM 1335 C CA . GLU A 1 173 ? -3.619 2.807 4.852 1.00 98.75 173 GLU A CA 1
ATOM 1336 C C . GLU A 1 173 ? -2.769 3.032 6.109 1.00 98.75 173 GLU A C 1
ATOM 1338 O O . GLU A 1 173 ? -2.318 4.151 6.377 1.00 98.75 173 GLU A O 1
ATOM 1343 N N . LEU A 1 174 ? -2.584 1.969 6.892 1.00 98.44 174 LEU A N 1
ATOM 1344 C CA . LEU A 1 174 ? -1.758 1.930 8.096 1.00 98.44 174 LEU A CA 1
ATOM 1345 C C . LEU A 1 174 ? -0.389 1.376 7.737 1.00 98.44 174 LEU A C 1
ATOM 1347 O O . LEU A 1 174 ? -0.310 0.359 7.053 1.00 98.44 174 LEU A O 1
ATOM 1351 N N . GLY A 1 175 ? 0.666 2.033 8.224 1.00 97.94 175 GLY A N 1
ATOM 1352 C CA . GLY A 1 175 ? 2.039 1.674 7.874 1.00 97.94 175 GLY A CA 1
ATOM 1353 C C . GLY A 1 175 ? 2.275 1.805 6.372 1.00 97.94 175 GLY A C 1
ATOM 1354 O O . GLY A 1 175 ? 2.744 0.867 5.735 1.00 97.94 175 GLY A O 1
ATOM 1355 N N . CYS A 1 176 ? 1.892 2.944 5.787 1.00 98.38 176 CYS A N 1
ATOM 1356 C CA . CYS A 1 176 ? 1.969 3.152 4.341 1.00 98.38 176 CYS A CA 1
ATOM 1357 C C . CYS A 1 176 ? 3.409 3.197 3.805 1.00 98.38 176 CYS A C 1
ATOM 1359 O O . CYS A 1 176 ? 3.605 3.196 2.584 1.00 98.38 176 CYS A O 1
ATOM 1361 N N . GLY A 1 177 ? 4.412 3.305 4.687 1.00 97.69 177 GLY A N 1
ATOM 1362 C CA . GLY A 1 177 ? 5.797 3.515 4.295 1.00 97.69 177 GLY A CA 1
ATOM 1363 C C . GLY A 1 177 ? 5.921 4.751 3.405 1.00 97.69 177 GLY A C 1
ATOM 1364 O O . GLY A 1 177 ? 5.238 5.763 3.591 1.00 97.69 177 GLY A O 1
ATOM 1365 N N . VAL A 1 178 ? 6.720 4.6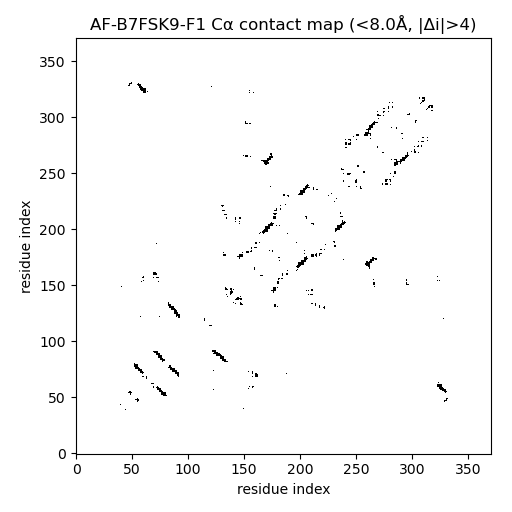34 2.348 1.00 97.31 178 VAL A N 1
ATOM 1366 C CA . VAL A 1 178 ? 6.901 5.689 1.339 1.00 97.31 178 VAL A CA 1
ATOM 1367 C C . VAL A 1 178 ? 5.719 5.858 0.357 1.00 97.31 178 VAL A C 1
ATOM 1369 O O . VAL A 1 178 ? 5.819 6.652 -0.584 1.00 97.31 178 VAL A O 1
ATOM 1372 N N . GLY A 1 179 ? 4.602 5.142 0.563 1.00 98.00 179 GLY A N 1
ATOM 1373 C CA . GLY A 1 179 ? 3.299 5.388 -0.076 1.00 98.00 179 GLY A CA 1
ATOM 1374 C C . GLY A 1 179 ? 3.011 4.641 -1.386 1.00 98.00 179 GLY A C 1
ATOM 1375 O O . GLY A 1 179 ? 1.993 4.912 -2.027 1.00 98.00 179 GLY A O 1
ATOM 1376 N N . VAL A 1 180 ? 3.878 3.714 -1.812 1.00 97.88 180 VAL A N 1
ATOM 1377 C CA . VAL A 1 180 ? 3.814 3.084 -3.150 1.00 97.88 180 VAL A CA 1
ATOM 1378 C C . VAL A 1 180 ? 2.460 2.458 -3.453 1.00 97.88 180 VAL A C 1
ATOM 1380 O O . VAL A 1 180 ? 1.880 2.730 -4.501 1.00 97.88 180 VAL A O 1
ATOM 1383 N N . GLY A 1 181 ? 1.944 1.631 -2.548 1.00 97.25 181 GLY A N 1
ATOM 1384 C CA . GLY A 1 181 ? 0.742 0.851 -2.809 1.00 97.25 181 GLY A CA 1
ATOM 1385 C C . GLY A 1 181 ? -0.480 1.728 -3.106 1.00 97.25 181 GLY A C 1
ATOM 1386 O O . GLY A 1 181 ? -1.148 1.551 -4.128 1.00 97.25 181 GLY A O 1
ATOM 1387 N N . SER A 1 182 ? -0.739 2.735 -2.269 1.00 98.06 182 SER A N 1
ATOM 1388 C CA . SER A 1 182 ? -1.813 3.702 -2.513 1.00 98.06 182 SER A CA 1
ATOM 1389 C C . SER A 1 182 ? -1.579 4.577 -3.745 1.00 98.06 182 SER A C 1
ATOM 1391 O O . SER A 1 182 ? -2.527 4.824 -4.493 1.00 98.06 182 SER A O 1
ATOM 1393 N N . ILE A 1 183 ? -0.340 5.015 -4.009 1.00 98.38 183 ILE A N 1
ATOM 1394 C CA . ILE A 1 183 ? -0.009 5.777 -5.225 1.00 98.38 183 ILE A CA 1
ATOM 1395 C C . ILE A 1 183 ? -0.370 4.969 -6.477 1.00 98.38 183 ILE A C 1
ATOM 1397 O O . ILE A 1 183 ? -1.064 5.478 -7.359 1.00 98.38 183 ILE A O 1
ATOM 1401 N N . LEU A 1 184 ? 0.047 3.702 -6.540 1.00 97.50 184 LEU A N 1
ATOM 1402 C CA . LEU A 1 184 ? -0.238 2.821 -7.672 1.00 97.50 184 LEU A CA 1
ATOM 1403 C C . LEU A 1 184 ? -1.740 2.565 -7.832 1.00 97.50 184 LEU A C 1
ATOM 1405 O O . LEU A 1 184 ? -2.236 2.610 -8.954 1.00 97.50 184 LEU A O 1
ATOM 1409 N N . ASN A 1 185 ? -2.481 2.370 -6.738 1.00 96.44 185 ASN A N 1
ATOM 1410 C CA . ASN A 1 185 ? -3.937 2.197 -6.786 1.00 96.44 185 ASN A CA 1
ATOM 1411 C C . ASN A 1 185 ? -4.672 3.441 -7.295 1.00 96.44 185 ASN A C 1
ATOM 1413 O O . ASN A 1 185 ? -5.584 3.335 -8.118 1.00 96.44 185 ASN A O 1
ATOM 1417 N N . ILE A 1 186 ? -4.257 4.631 -6.854 1.00 96.00 186 ILE A N 1
ATOM 1418 C CA . ILE A 1 186 ? -4.819 5.894 -7.340 1.00 96.00 186 ILE A CA 1
ATOM 1419 C C . ILE A 1 186 ? -4.546 6.036 -8.837 1.00 96.00 186 ILE A C 1
ATOM 1421 O O . ILE A 1 186 ? -5.480 6.292 -9.596 1.00 96.00 186 ILE A O 1
ATOM 1425 N N . LEU A 1 187 ? -3.304 5.810 -9.277 1.00 95.31 187 LEU A N 1
ATOM 1426 C CA . LEU A 1 187 ? -2.946 5.850 -10.695 1.00 95.31 187 LEU A CA 1
ATOM 1427 C C . LEU A 1 187 ? -3.728 4.815 -11.505 1.00 95.31 187 LEU A C 1
ATOM 1429 O O . LEU A 1 187 ? -4.268 5.148 -12.549 1.00 95.31 187 LEU A O 1
ATOM 1433 N N . ALA A 1 188 ? -3.860 3.583 -11.020 1.00 92.44 188 ALA A N 1
ATOM 1434 C CA . ALA A 1 188 ? -4.625 2.544 -11.697 1.00 92.44 188 ALA A CA 1
ATOM 1435 C C . ALA A 1 188 ? -6.116 2.892 -11.830 1.00 92.44 188 ALA A C 1
ATOM 1437 O O . ALA A 1 188 ? -6.747 2.533 -12.828 1.00 92.44 188 ALA A O 1
ATOM 1438 N N . SER A 1 189 ? -6.682 3.598 -10.845 1.00 91.31 189 SER A N 1
ATOM 1439 C CA . SER A 1 189 ? -8.083 4.030 -10.870 1.00 91.31 189 SER A CA 1
ATOM 1440 C C . SER A 1 189 ? -8.368 5.112 -11.917 1.00 91.31 189 SER A C 1
ATOM 1442 O O . SER A 1 189 ? -9.495 5.211 -12.393 1.00 91.31 189 SER A O 1
ATOM 1444 N N . THR A 1 190 ? -7.362 5.893 -12.330 1.00 89.62 190 THR A N 1
ATOM 1445 C CA . THR A 1 190 ? -7.538 6.942 -13.351 1.00 89.62 190 THR A CA 1
ATOM 1446 C C . THR A 1 190 ? -7.502 6.391 -14.779 1.00 89.62 190 THR A C 1
ATOM 1448 O O . THR A 1 190 ? -7.903 7.090 -15.711 1.00 89.62 190 THR A O 1
ATOM 1451 N N . LEU A 1 191 ? -7.064 5.138 -14.960 1.00 84.56 191 LEU A N 1
ATOM 1452 C CA . LEU A 1 191 ? -6.919 4.488 -16.268 1.00 84.56 191 LEU A CA 1
ATOM 1453 C C . LEU A 1 191 ? -8.244 4.006 -16.867 1.00 84.56 191 LEU A C 1
ATOM 1455 O O . LEU A 1 191 ? -8.330 3.811 -18.080 1.00 84.56 191 LEU A O 1
ATO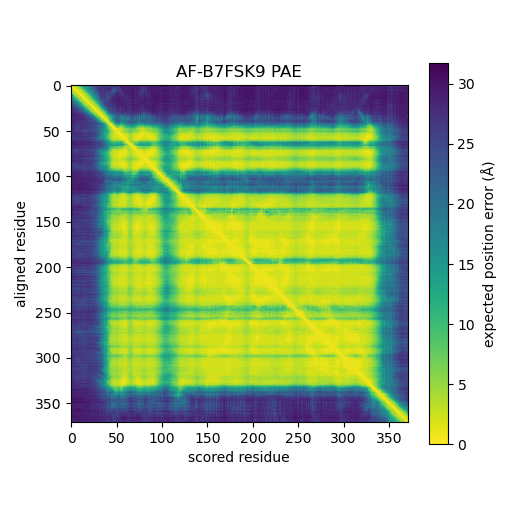M 1459 N N . ASP A 1 192 ? -9.261 3.777 -16.037 1.00 81.62 192 ASP A N 1
ATOM 1460 C CA . ASP A 1 192 ? -10.543 3.223 -16.466 1.00 81.62 192 ASP A CA 1
ATOM 1461 C C . ASP A 1 192 ? -11.666 4.250 -16.311 1.00 81.62 192 ASP A C 1
ATOM 1463 O O . ASP A 1 192 ? -12.319 4.355 -15.278 1.00 81.62 192 ASP A O 1
ATOM 1467 N N . HIS A 1 193 ? -11.916 5.023 -17.369 1.00 75.31 193 HIS A N 1
ATOM 1468 C CA . HIS A 1 193 ? -12.967 6.046 -17.366 1.00 75.31 193 HIS A CA 1
ATOM 1469 C C . HIS A 1 193 ? -14.395 5.477 -17.305 1.00 75.31 193 HIS A C 1
ATOM 1471 O O . HIS A 1 193 ? -15.349 6.249 -17.191 1.00 75.31 193 HIS A O 1
ATOM 1477 N N . ARG A 1 194 ? -14.569 4.154 -17.441 1.00 75.81 194 ARG A N 1
ATOM 1478 C CA . ARG A 1 194 ? -15.895 3.522 -17.483 1.00 75.81 194 ARG A CA 1
ATOM 1479 C C . ARG A 1 194 ? -16.447 3.253 -16.089 1.00 75.81 194 ARG A C 1
ATOM 1481 O O . ARG A 1 194 ? -17.663 3.286 -15.916 1.00 75.81 194 ARG A O 1
ATOM 1488 N N . GLU A 1 195 ? -15.577 3.045 -15.105 1.00 76.25 195 GLU A N 1
ATOM 1489 C CA . GLU A 1 195 ? -15.965 2.834 -13.714 1.00 76.25 195 GLU A CA 1
ATOM 1490 C C . GLU A 1 195 ? -15.630 4.068 -12.882 1.00 76.25 195 GLU A C 1
ATOM 1492 O O . GLU A 1 195 ? -14.477 4.463 -12.726 1.00 76.25 195 GLU A O 1
ATOM 1497 N N . ARG A 1 196 ? -16.661 4.705 -12.319 1.00 76.75 196 ARG A N 1
ATOM 1498 C CA . ARG A 1 196 ? -16.435 5.767 -11.339 1.00 76.75 196 ARG A CA 1
ATOM 1499 C C . ARG A 1 196 ? -15.839 5.143 -10.085 1.00 76.75 196 ARG A C 1
ATOM 1501 O O . ARG A 1 196 ? -16.468 4.275 -9.486 1.00 76.75 196 ARG A O 1
ATOM 1508 N N . SER A 1 197 ? -14.672 5.633 -9.670 1.00 84.31 197 SER A N 1
ATOM 1509 C CA . SER A 1 197 ? -14.081 5.251 -8.391 1.00 84.31 197 SER A CA 1
ATOM 1510 C C . SER A 1 197 ? -15.085 5.468 -7.258 1.00 84.31 197 SER A C 1
ATOM 1512 O O . SER A 1 197 ? -15.682 6.540 -7.124 1.00 84.31 197 SER A O 1
ATOM 1514 N N . HIS A 1 198 ? -15.274 4.438 -6.437 1.00 93.50 198 HIS A N 1
ATOM 1515 C CA . HIS A 1 198 ? -16.096 4.519 -5.233 1.00 93.50 198 HIS A CA 1
ATOM 1516 C C . HIS A 1 198 ? -15.326 5.102 -4.041 1.00 93.50 198 HIS A C 1
ATOM 1518 O O . HIS A 1 198 ? -15.897 5.243 -2.955 1.00 93.50 198 HIS A O 1
ATOM 1524 N N . VAL A 1 199 ? -14.046 5.435 -4.227 1.00 96.56 199 VAL A N 1
ATOM 1525 C CA . VAL A 1 199 ? -13.185 6.045 -3.214 1.00 96.56 199 VAL A CA 1
ATOM 1526 C C . VAL A 1 199 ? -13.525 7.526 -3.076 1.00 96.56 199 VAL A C 1
ATOM 1528 O O . VAL A 1 199 ? -13.458 8.293 -4.033 1.00 96.56 199 VAL A O 1
ATOM 1531 N N . LYS A 1 200 ? -13.887 7.928 -1.859 1.00 96.69 200 LYS A N 1
ATOM 1532 C CA . LYS A 1 200 ? -14.231 9.306 -1.492 1.00 96.69 200 LYS A CA 1
ATOM 1533 C C . LYS A 1 200 ? -13.022 10.095 -1.008 1.00 96.69 200 LYS A C 1
ATOM 1535 O O . LYS A 1 200 ? -12.950 11.288 -1.270 1.00 96.69 200 LYS A O 1
ATOM 1540 N N . SER A 1 201 ? -12.108 9.446 -0.294 1.00 97.62 201 SER A N 1
ATOM 1541 C CA . SER A 1 201 ? -10.864 10.024 0.218 1.00 97.62 201 SER A CA 1
ATOM 1542 C C . SER A 1 201 ? -9.861 8.915 0.527 1.00 97.62 201 SER A C 1
ATOM 1544 O O . SER A 1 201 ? -10.252 7.763 0.724 1.00 97.62 201 SER A O 1
ATOM 1546 N N . VAL A 1 202 ? -8.578 9.270 0.568 1.00 98.38 202 VAL A N 1
ATOM 1547 C CA . VAL A 1 202 ? -7.484 8.381 0.974 1.00 98.38 202 VAL A CA 1
ATOM 1548 C C . VAL A 1 202 ? -6.689 9.054 2.090 1.00 98.38 202 VAL A C 1
ATOM 1550 O O . VAL A 1 202 ? -6.263 10.200 1.952 1.00 98.38 202 VAL A O 1
ATOM 1553 N N . THR A 1 203 ? -6.469 8.345 3.189 1.00 98.62 203 THR A N 1
ATOM 1554 C CA . THR A 1 203 ? -5.596 8.765 4.288 1.00 98.62 203 THR A CA 1
ATOM 1555 C C . THR A 1 203 ? -4.414 7.805 4.376 1.00 98.62 203 THR A C 1
ATOM 1557 O O . THR A 1 203 ? -4.608 6.614 4.585 1.00 98.62 203 THR A O 1
ATOM 1560 N N . LEU A 1 204 ? -3.192 8.306 4.230 1.00 98.69 204 LEU A N 1
ATOM 1561 C CA . LEU A 1 204 ? -1.966 7.521 4.394 1.00 98.69 204 LEU A CA 1
ATOM 1562 C C . LEU A 1 204 ? -1.381 7.795 5.773 1.00 98.69 204 LEU A C 1
ATOM 1564 O O . LEU A 1 204 ? -1.265 8.961 6.171 1.00 98.69 204 LEU A O 1
ATOM 1568 N N . THR A 1 205 ? -1.044 6.737 6.504 1.00 98.56 205 THR A N 1
ATOM 1569 C CA . THR A 1 205 ? -0.541 6.855 7.870 1.00 98.56 205 THR A CA 1
ATOM 1570 C C . THR A 1 205 ? 0.673 5.983 8.129 1.00 98.56 205 THR A C 1
ATOM 1572 O O . THR A 1 205 ? 0.774 4.868 7.625 1.00 98.56 205 THR A O 1
ATOM 1575 N N . ASP A 1 206 ? 1.578 6.499 8.950 1.00 98.25 206 ASP A N 1
ATOM 1576 C CA . ASP A 1 206 ? 2.784 5.830 9.425 1.00 98.25 206 ASP A CA 1
ATOM 1577 C C . ASP A 1 206 ? 3.161 6.423 10.794 1.00 98.25 206 ASP A C 1
ATOM 1579 O O . ASP A 1 206 ? 2.714 7.525 11.131 1.00 98.25 206 ASP A O 1
ATOM 1583 N N . GLY A 1 207 ? 3.944 5.701 11.593 1.00 96.69 207 GLY A N 1
ATOM 1584 C CA . GLY A 1 207 ? 4.409 6.176 12.901 1.00 96.69 207 GLY A CA 1
ATOM 1585 C C . GLY A 1 207 ? 5.637 7.086 12.806 1.00 96.69 207 GLY A C 1
ATOM 1586 O O . GLY A 1 207 ? 5.942 7.812 13.751 1.00 96.69 207 GLY A O 1
ATOM 1587 N N . ASN A 1 208 ? 6.344 7.072 11.670 1.00 97.00 208 ASN A N 1
ATOM 1588 C CA . ASN A 1 208 ? 7.602 7.791 11.495 1.00 97.00 208 ASN A CA 1
ATOM 1589 C C . ASN A 1 208 ? 7.452 9.053 10.618 1.00 97.00 208 ASN A C 1
ATOM 1591 O O . ASN A 1 208 ? 7.056 8.982 9.456 1.00 97.00 208 ASN A O 1
ATOM 1595 N N . ASP A 1 209 ? 7.822 10.222 11.151 1.00 97.00 209 ASP A N 1
ATOM 1596 C CA . ASP A 1 209 ? 7.688 11.504 10.439 1.00 97.00 209 ASP A CA 1
ATOM 1597 C C . ASP A 1 209 ? 8.591 11.632 9.204 1.00 97.00 209 ASP A C 1
ATOM 1599 O O . ASP A 1 209 ? 8.193 12.251 8.216 1.00 97.00 209 ASP A O 1
ATOM 1603 N N . GLU A 1 210 ? 9.783 11.032 9.227 1.00 96.69 210 GLU A N 1
ATOM 1604 C CA . GLU A 1 210 ? 10.704 11.002 8.085 1.00 96.69 210 GLU A CA 1
ATOM 1605 C C . GLU A 1 210 ? 10.076 10.222 6.919 1.00 96.69 210 GLU A C 1
ATOM 1607 O O . GLU A 1 210 ? 10.018 10.711 5.787 1.00 96.69 210 GLU A O 1
ATOM 1612 N N . VAL A 1 211 ? 9.488 9.060 7.227 1.00 97.56 211 VAL A N 1
ATOM 1613 C CA . VAL A 1 211 ? 8.712 8.231 6.288 1.00 97.56 211 VAL A CA 1
ATOM 1614 C C . VAL A 1 211 ? 7.544 9.014 5.698 1.00 97.56 211 VAL A C 1
ATOM 1616 O O . VAL A 1 211 ? 7.354 9.027 4.481 1.00 97.56 211 VAL A O 1
ATOM 1619 N N . LEU A 1 212 ? 6.789 9.735 6.527 1.00 98.44 212 LEU A N 1
ATOM 1620 C CA . LEU A 1 212 ? 5.658 10.538 6.060 1.00 98.44 212 LEU A CA 1
ATOM 1621 C C . LEU A 1 212 ? 6.082 11.730 5.209 1.00 98.44 212 LEU A C 1
ATOM 1623 O O . LEU A 1 212 ? 5.375 12.084 4.262 1.00 98.44 212 LEU A O 1
ATOM 1627 N N . GLN A 1 213 ? 7.217 12.351 5.519 1.00 98.06 213 GLN A N 1
ATOM 1628 C CA . GLN A 1 213 ? 7.773 13.420 4.700 1.00 98.06 213 GLN A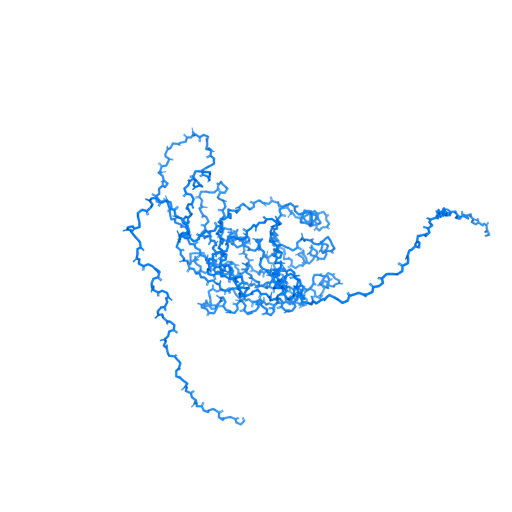 CA 1
ATOM 1629 C C . GLN A 1 213 ? 8.164 12.890 3.315 1.00 98.06 213 GLN A C 1
ATOM 1631 O O . GLN A 1 213 ? 7.822 13.509 2.300 1.00 98.06 213 GLN A O 1
ATOM 1636 N N . GLN A 1 214 ? 8.792 11.713 3.255 1.00 97.62 214 GLN A N 1
ATOM 1637 C CA . GLN A 1 214 ? 9.109 11.059 1.988 1.00 97.62 214 GLN A CA 1
ATOM 1638 C C . GLN A 1 214 ? 7.841 10.638 1.228 1.00 97.62 214 GLN A C 1
ATOM 1640 O O . GLN A 1 214 ? 7.721 10.897 0.029 1.00 97.62 214 GLN A O 1
ATOM 1645 N N . CYS A 1 215 ? 6.845 10.086 1.926 1.00 98.44 215 CYS A N 1
ATOM 1646 C CA . CYS A 1 215 ? 5.535 9.749 1.369 1.00 98.44 215 CYS A CA 1
ATOM 1647 C C . CYS A 1 215 ? 4.847 10.979 0.749 1.00 98.44 215 CYS A C 1
ATOM 1649 O O . CYS A 1 215 ? 4.391 10.918 -0.393 1.00 98.44 215 CYS A O 1
ATOM 1651 N N . ARG A 1 216 ? 4.847 12.138 1.431 1.00 98.62 216 ARG A N 1
ATOM 1652 C CA . ARG A 1 216 ? 4.328 13.409 0.879 1.00 98.62 216 ARG A CA 1
ATOM 1653 C C . ARG A 1 216 ? 5.030 13.791 -0.419 1.00 98.62 216 ARG A C 1
ATOM 1655 O O . ARG A 1 216 ? 4.353 14.150 -1.383 1.00 98.62 216 ARG A O 1
ATOM 1662 N N . SER A 1 217 ? 6.360 13.706 -0.446 1.00 98.19 217 SER A N 1
ATOM 1663 C CA . SER A 1 217 ? 7.158 14.014 -1.635 1.00 98.19 217 SER A CA 1
ATOM 1664 C C . SER A 1 217 ? 6.805 13.088 -2.801 1.00 98.19 217 SER A C 1
ATOM 1666 O O . SER A 1 217 ? 6.498 13.563 -3.896 1.00 98.19 217 SER A O 1
ATOM 1668 N N . ASN A 1 218 ? 6.741 11.778 -2.548 1.00 98.25 218 ASN A N 1
ATOM 1669 C CA . ASN A 1 218 ? 6.392 10.775 -3.552 1.00 98.25 218 ASN A CA 1
ATOM 1670 C C . ASN A 1 218 ? 4.968 10.972 -4.088 1.00 98.25 218 ASN A C 1
ATOM 1672 O O . ASN A 1 218 ? 4.775 10.998 -5.300 1.00 98.25 218 ASN A O 1
ATOM 1676 N N . VAL A 1 219 ? 3.974 11.185 -3.217 1.00 98.44 219 VAL A N 1
ATOM 1677 C CA . VAL A 1 219 ? 2.583 11.461 -3.621 1.00 98.44 219 VAL A CA 1
ATOM 1678 C C . VAL A 1 219 ? 2.498 12.725 -4.475 1.00 98.44 219 VAL A C 1
ATOM 1680 O O . VAL A 1 219 ? 1.812 12.731 -5.499 1.00 98.44 219 VAL A O 1
ATOM 1683 N N . HIS A 1 220 ? 3.187 13.796 -4.074 1.00 98.06 220 HIS A N 1
ATOM 1684 C CA . HIS A 1 220 ? 3.202 15.048 -4.824 1.00 98.06 220 HIS A CA 1
ATOM 1685 C C . HIS A 1 220 ? 3.797 14.857 -6.225 1.00 98.06 220 HIS A C 1
ATOM 1687 O O . HIS A 1 220 ? 3.172 15.247 -7.210 1.00 98.06 220 HIS A O 1
ATOM 1693 N N . GLN A 1 221 ? 4.966 14.218 -6.327 1.00 97.69 221 GLN A N 1
ATOM 1694 C CA . GLN A 1 221 ? 5.644 13.977 -7.603 1.00 97.69 221 GLN A CA 1
ATOM 1695 C C . GLN A 1 221 ? 4.844 13.033 -8.510 1.00 97.69 221 GLN A C 1
ATOM 1697 O O . GLN A 1 221 ? 4.606 13.349 -9.675 1.00 97.69 221 GLN A O 1
ATOM 1702 N N . ALA A 1 222 ? 4.371 11.910 -7.968 1.00 97.38 222 ALA A N 1
ATOM 1703 C CA . ALA A 1 222 ? 3.624 10.895 -8.706 1.00 97.38 222 ALA A CA 1
ATOM 1704 C C . ALA A 1 222 ? 2.321 11.423 -9.314 1.00 97.38 222 ALA A C 1
ATOM 1706 O O . ALA A 1 222 ? 1.896 10.973 -10.378 1.00 97.38 222 ALA A O 1
ATOM 1707 N N . LEU A 1 223 ? 1.667 12.360 -8.624 1.00 96.69 223 LEU A N 1
ATOM 1708 C CA . LEU A 1 223 ? 0.339 12.850 -8.985 1.00 96.69 223 LEU A CA 1
ATOM 1709 C C . LEU A 1 223 ? 0.352 14.270 -9.561 1.00 96.69 223 LEU A C 1
ATOM 1711 O O . LEU A 1 223 ? -0.722 14.821 -9.803 1.00 96.69 223 LEU A O 1
ATOM 1715 N N . ALA A 1 224 ? 1.527 14.856 -9.815 1.00 96.31 224 ALA A N 1
ATOM 1716 C CA . ALA A 1 224 ? 1.660 16.204 -10.372 1.00 96.31 224 ALA A CA 1
ATOM 1717 C C . ALA A 1 224 ? 0.940 16.356 -11.727 1.00 96.31 224 ALA A C 1
ATOM 1719 O O . ALA A 1 224 ? 0.325 17.385 -11.993 1.00 96.31 224 ALA A O 1
ATOM 1720 N N . GLY A 1 225 ? 0.961 15.309 -12.560 1.00 94.25 225 GLY A N 1
ATOM 1721 C CA . GLY A 1 225 ? 0.271 15.267 -13.856 1.00 94.25 225 GLY A CA 1
ATOM 1722 C C . GLY A 1 225 ? -1.178 14.768 -13.808 1.00 94.25 225 GLY A C 1
ATOM 1723 O O . GLY A 1 225 ? -1.818 14.674 -14.853 1.00 94.25 225 GLY A O 1
ATOM 1724 N N . VAL A 1 226 ? -1.707 14.418 -12.629 1.00 94.50 226 VAL A N 1
ATOM 1725 C CA . VAL A 1 226 ? -3.049 13.837 -12.475 1.00 94.50 226 VAL A CA 1
ATOM 1726 C C . VAL A 1 226 ? -4.030 14.914 -11.998 1.00 94.50 226 VAL A C 1
ATOM 1728 O O . VAL A 1 226 ? -3.897 15.393 -10.863 1.00 94.50 226 VAL A O 1
ATOM 1731 N N . PRO A 1 227 ? -5.047 15.286 -12.804 1.00 94.50 227 PRO A N 1
ATOM 1732 C CA . PRO A 1 227 ? -5.995 16.328 -12.428 1.00 94.50 227 PRO A CA 1
ATOM 1733 C C . PRO A 1 227 ? -6.665 16.031 -11.077 1.00 94.50 227 PRO A C 1
ATOM 1735 O O . PRO A 1 227 ? -7.175 14.920 -10.895 1.00 94.50 227 PRO A O 1
ATOM 1738 N N . PRO A 1 228 ? -6.743 16.996 -10.140 1.00 94.19 228 PRO A N 1
ATOM 1739 C CA . PRO A 1 228 ? -7.365 16.777 -8.832 1.00 94.19 228 PRO A CA 1
ATOM 1740 C C . PRO A 1 228 ? -8.810 16.265 -8.898 1.00 94.19 228 PRO A C 1
ATOM 1742 O O . PRO A 1 228 ? -9.227 15.520 -8.025 1.00 94.19 228 PRO A O 1
ATOM 1745 N N . SER A 1 229 ? -9.563 16.603 -9.950 1.00 93.12 229 SER A N 1
ATOM 1746 C CA . SER A 1 229 ? -10.936 16.123 -10.175 1.00 93.12 229 SER A CA 1
ATOM 1747 C C . SER A 1 229 ? -11.036 14.640 -10.546 1.00 93.12 229 SER A C 1
ATOM 1749 O O . SER A 1 229 ? -12.123 14.070 -10.494 1.00 93.12 229 SER A O 1
ATOM 1751 N N . THR A 1 230 ? -9.924 14.019 -10.943 1.00 92.69 230 THR A N 1
ATOM 1752 C CA . THR A 1 230 ? -9.863 12.612 -11.372 1.00 92.69 230 THR A CA 1
ATOM 1753 C C . THR A 1 230 ? -9.352 11.676 -10.282 1.00 92.69 230 THR A C 1
ATOM 1755 O O . THR A 1 230 ? -9.331 10.466 -10.483 1.00 92.69 230 THR A O 1
ATOM 1758 N N . ARG A 1 231 ? -8.955 12.217 -9.125 1.00 93.94 231 ARG A N 1
ATOM 1759 C CA . ARG A 1 231 ? -8.423 11.451 -7.996 1.00 93.94 231 ARG A CA 1
ATOM 1760 C C . ARG A 1 231 ? -9.138 11.813 -6.695 1.00 93.94 231 ARG A C 1
ATOM 1762 O O . ARG A 1 231 ? -9.602 12.944 -6.554 1.00 93.94 231 ARG A O 1
ATOM 1769 N N . PRO A 1 232 ? -9.226 10.887 -5.729 1.00 95.88 232 PRO A N 1
ATOM 1770 C CA . PRO A 1 232 ? -9.751 11.221 -4.413 1.00 95.88 232 PRO A CA 1
ATOM 1771 C C . PRO A 1 232 ? -8.832 12.237 -3.705 1.00 95.88 232 PRO A C 1
ATOM 1773 O O . PRO A 1 232 ? -7.618 12.228 -3.933 1.00 95.88 232 PRO A O 1
ATOM 1776 N N . PRO A 1 233 ? -9.372 13.093 -2.818 1.00 97.12 233 PRO A N 1
ATOM 1777 C CA . PRO A 1 233 ? -8.574 13.860 -1.869 1.00 97.12 233 PRO A CA 1
ATOM 1778 C C . PRO A 1 233 ? -7.668 12.940 -1.047 1.00 97.12 233 PRO A C 1
ATOM 1780 O O . PRO A 1 233 ? -8.113 11.891 -0.575 1.00 97.12 233 PRO A O 1
ATOM 1783 N N . ILE A 1 234 ? -6.413 13.353 -0.861 1.00 98.00 234 ILE A N 1
ATOM 1784 C CA . ILE A 1 234 ? -5.393 12.582 -0.143 1.00 98.00 234 ILE A CA 1
ATOM 1785 C C . ILE A 1 234 ? -4.965 13.365 1.093 1.00 98.00 234 ILE A C 1
ATOM 1787 O O . ILE A 1 234 ? -4.637 14.548 0.993 1.00 98.00 234 ILE A O 1
ATOM 1791 N N . SER A 1 235 ? -4.935 12.703 2.245 1.00 98.19 235 SER A N 1
ATOM 1792 C CA . SER A 1 235 ? -4.339 13.229 3.469 1.00 98.19 235 SER A CA 1
ATOM 1793 C C . SER A 1 235 ? -3.233 12.302 3.964 1.00 98.19 235 SER A C 1
ATOM 1795 O O . SER A 1 235 ? -3.289 11.095 3.755 1.00 98.19 235 SER A O 1
ATOM 1797 N N . ILE A 1 236 ? -2.202 12.875 4.580 1.00 98.50 236 ILE A N 1
ATOM 1798 C CA . ILE A 1 236 ? -1.061 12.134 5.127 1.00 98.50 236 ILE A CA 1
ATOM 1799 C C . ILE A 1 236 ? -0.937 12.542 6.591 1.00 98.50 236 ILE A C 1
ATOM 1801 O O . ILE A 1 236 ? -0.879 13.745 6.880 1.00 98.50 236 ILE A O 1
ATOM 1805 N N . LYS A 1 237 ? -0.962 11.570 7.505 1.00 97.81 237 LYS A N 1
ATOM 1806 C CA . LYS A 1 237 ? -1.054 11.800 8.954 1.00 97.81 237 LYS A CA 1
ATOM 1807 C C . LYS A 1 237 ? -0.118 10.871 9.724 1.00 97.81 237 LYS A C 1
ATOM 1809 O O . LYS A 1 237 ? 0.046 9.720 9.340 1.00 97.81 237 LYS A O 1
ATOM 1814 N N . ASN A 1 238 ? 0.452 11.368 10.820 1.00 97.31 238 ASN A N 1
ATOM 1815 C CA . ASN A 1 238 ? 1.192 10.526 11.757 1.00 97.31 238 ASN A CA 1
ATOM 1816 C C . ASN A 1 238 ? 0.214 9.701 12.597 1.00 97.31 238 ASN A C 1
ATOM 1818 O O . ASN A 1 238 ? -0.745 10.255 13.136 1.00 97.31 238 ASN A O 1
ATOM 1822 N N . LEU A 1 239 ? 0.432 8.388 12.653 1.00 96.69 239 LEU A N 1
ATOM 1823 C CA . LEU A 1 239 ? -0.328 7.455 13.474 1.00 96.69 239 LEU A CA 1
ATOM 1824 C C . LEU A 1 239 ? 0.595 6.342 13.985 1.00 96.69 239 LEU A C 1
ATOM 1826 O O . LEU A 1 239 ? 0.804 5.334 13.313 1.00 96.69 239 LEU A O 1
ATOM 1830 N N . GLU A 1 240 ? 1.090 6.499 15.208 1.00 95.44 240 GLU A N 1
ATOM 1831 C CA . GLU A 1 240 ? 1.737 5.419 15.953 1.00 95.44 240 GLU A CA 1
ATOM 1832 C C . GLU A 1 240 ? 0.672 4.534 16.621 1.00 95.44 240 GLU A C 1
ATOM 1834 O O . GLU A 1 240 ? -0.104 4.990 17.466 1.00 95.44 240 GLU A O 1
ATOM 1839 N N . TRP A 1 241 ? 0.623 3.252 16.250 1.00 94.38 241 TRP A N 1
ATOM 1840 C CA . TRP A 1 241 ? -0.427 2.324 16.685 1.00 94.38 241 TRP A CA 1
ATOM 1841 C C . TRP A 1 241 ? -0.442 2.130 18.195 1.00 94.38 241 TRP A C 1
ATOM 1843 O O . TRP A 1 241 ? -1.511 1.983 18.781 1.00 94.38 241 TRP A O 1
ATOM 1853 N N . LYS A 1 242 ? 0.728 2.132 18.844 1.00 91.00 242 LYS A N 1
ATOM 1854 C CA . LYS A 1 242 ? 0.795 1.981 20.301 1.00 91.00 242 LYS A CA 1
ATOM 1855 C C . LYS A 1 242 ? 0.157 3.169 21.020 1.00 91.00 242 LYS A C 1
ATOM 1857 O O . LYS A 1 242 ? -0.612 2.969 21.955 1.00 91.00 242 LYS A O 1
ATOM 1862 N N . GLU A 1 243 ? 0.430 4.385 20.559 1.00 88.25 243 GLU A N 1
ATOM 1863 C CA . GLU A 1 243 ? -0.158 5.596 21.137 1.00 88.25 243 GLU A CA 1
ATOM 1864 C C . GLU A 1 243 ? -1.655 5.708 20.845 1.00 88.25 243 GLU A C 1
ATOM 1866 O O . GLU A 1 243 ? -2.429 6.115 21.714 1.00 88.25 243 GLU A O 1
ATOM 1871 N N . ALA A 1 244 ? -2.064 5.321 19.634 1.00 82.00 244 ALA A N 1
ATOM 1872 C CA . ALA A 1 244 ? -3.464 5.253 19.232 1.00 82.00 244 ALA A CA 1
ATOM 1873 C C . ALA A 1 244 ? -4.249 4.226 20.067 1.00 82.00 244 ALA A C 1
ATOM 1875 O O . ALA A 1 244 ? -5.397 4.471 20.432 1.00 82.00 244 ALA A O 1
ATOM 1876 N N . PHE A 1 245 ? -3.618 3.099 20.404 1.00 81.88 245 PHE A N 1
ATOM 1877 C CA . PHE A 1 245 ? -4.182 2.058 21.260 1.00 81.88 245 PHE A CA 1
ATOM 1878 C C . PHE A 1 245 ? -4.324 2.508 22.723 1.00 81.88 245 PHE A C 1
ATOM 1880 O O . PHE A 1 245 ? -5.346 2.241 23.350 1.00 81.88 245 PHE A O 1
ATOM 1887 N N . GLU A 1 246 ? -3.336 3.217 23.276 1.00 86.75 246 GLU A N 1
ATOM 1888 C CA . GLU A 1 246 ? -3.379 3.691 24.669 1.00 86.75 246 GLU A CA 1
ATOM 1889 C C . GLU A 1 246 ? -4.502 4.716 24.922 1.00 86.75 246 GLU A C 1
ATOM 1891 O O . GLU A 1 246 ? -4.934 4.897 26.063 1.00 86.75 246 GLU A O 1
ATOM 1896 N N . SER A 1 247 ? -5.018 5.363 23.871 1.00 85.75 247 SER A N 1
ATOM 1897 C CA . SER A 1 247 ? -6.184 6.240 23.952 1.00 85.75 247 SER A CA 1
ATOM 1898 C C . SER A 1 247 ? -6.952 6.262 22.629 1.00 85.75 247 SER A C 1
ATOM 1900 O O . SER A 1 247 ? -6.591 6.971 21.690 1.00 85.75 247 SER A O 1
ATOM 1902 N N . LEU A 1 248 ? -8.066 5.527 22.576 1.00 74.94 248 LEU A N 1
ATOM 1903 C CA . LEU A 1 248 ? -8.941 5.481 21.397 1.00 74.94 248 LEU A CA 1
ATOM 1904 C C . LEU A 1 248 ? -9.465 6.867 20.988 1.00 74.94 248 LEU A C 1
ATOM 1906 O O . LEU A 1 248 ? -9.615 7.140 19.794 1.00 74.94 248 LEU A O 1
ATOM 1910 N N . ASP A 1 249 ? -9.681 7.756 21.961 1.00 83.88 249 ASP A N 1
ATOM 1911 C CA . ASP A 1 249 ? -10.040 9.153 21.705 1.00 83.88 249 ASP A CA 1
ATOM 1912 C C . ASP A 1 249 ? -8.935 9.864 20.909 1.00 83.88 249 ASP A C 1
ATOM 1914 O O . ASP A 1 249 ? -9.231 10.532 19.921 1.00 83.88 249 ASP A O 1
ATOM 1918 N N . ARG A 1 250 ? -7.651 9.619 21.223 1.00 81.69 250 ARG A N 1
ATOM 1919 C CA . ARG A 1 250 ? -6.521 10.170 20.452 1.00 81.69 250 ARG A CA 1
ATOM 1920 C C . ARG A 1 250 ? -6.489 9.645 19.021 1.00 81.69 250 ARG A C 1
ATOM 1922 O O . ARG A 1 250 ? -6.202 10.416 18.112 1.00 81.69 250 ARG A O 1
ATOM 1929 N N . CYS A 1 251 ? -6.794 8.365 18.792 1.00 86.06 251 CYS A N 1
ATOM 1930 C CA . CYS A 1 251 ? -6.870 7.817 17.432 1.00 86.06 251 CYS A CA 1
ATOM 1931 C C . CYS A 1 251 ? -7.945 8.541 16.606 1.00 86.06 251 CYS A C 1
ATOM 1933 O O . CYS A 1 251 ? -7.697 8.975 15.477 1.00 86.06 251 CYS A O 1
ATOM 1935 N N . SER A 1 252 ? -9.122 8.736 17.209 1.00 86.75 252 SER A N 1
ATOM 1936 C CA . SER A 1 252 ? -10.197 9.534 16.626 1.00 86.75 252 SER A CA 1
ATOM 1937 C C . SER A 1 252 ? -9.733 10.967 16.355 1.00 86.75 252 SER A C 1
ATOM 1939 O O . SER A 1 252 ? -9.896 11.440 15.235 1.00 86.75 252 SER A O 1
ATOM 1941 N N . ASP A 1 253 ? -9.088 11.640 17.305 1.00 87.69 253 ASP A N 1
ATOM 1942 C CA . ASP A 1 253 ? -8.623 13.024 17.151 1.00 87.69 253 ASP A CA 1
ATOM 1943 C C . ASP A 1 253 ? -7.595 13.180 16.023 1.00 87.69 253 ASP A C 1
ATOM 1945 O O . ASP A 1 253 ? -7.751 14.041 15.153 1.00 87.69 253 ASP A O 1
ATOM 1949 N N . ILE A 1 254 ? -6.590 12.297 15.970 1.00 88.94 254 ILE A N 1
ATOM 1950 C CA . ILE A 1 254 ? -5.582 12.254 14.898 1.00 88.94 254 ILE A CA 1
ATOM 1951 C C . ILE A 1 254 ? -6.278 12.120 13.539 1.00 88.94 254 ILE A C 1
ATOM 1953 O O . ILE A 1 254 ? -5.990 12.847 12.579 1.00 88.94 254 ILE A O 1
ATOM 1957 N N . LEU A 1 255 ? -7.249 11.213 13.443 1.00 91.75 255 LEU A N 1
ATOM 1958 C CA . LEU A 1 255 ? -7.969 10.943 12.204 1.00 91.75 255 LEU A CA 1
ATOM 1959 C C . LEU A 1 255 ? -9.133 11.917 11.953 1.00 91.75 255 LEU A C 1
ATOM 1961 O O . LEU A 1 255 ? -9.688 11.902 10.856 1.00 91.75 255 LEU A O 1
ATOM 1965 N N . GLY A 1 256 ? -9.408 12.850 12.869 1.00 90.00 256 GLY A N 1
ATOM 1966 C CA . GLY A 1 256 ? -10.459 13.865 12.762 1.00 90.00 256 GLY A CA 1
ATOM 1967 C C . GLY A 1 256 ? -11.876 13.309 12.928 1.00 90.00 256 GLY A C 1
ATOM 1968 O O . GLY A 1 256 ? -12.790 13.750 12.238 1.00 90.00 256 GLY A O 1
ATOM 1969 N N . GLY A 1 257 ? -12.054 12.281 13.758 1.00 88.69 257 GLY A N 1
ATOM 1970 C CA . GLY A 1 257 ? -13.320 11.572 13.966 1.00 88.69 257 GLY A CA 1
ATOM 1971 C C . GLY A 1 257 ? -13.765 10.720 12.779 1.00 88.69 257 GLY A C 1
ATOM 1972 O O . GLY A 1 257 ? -14.849 10.136 12.808 1.00 88.69 257 GLY A O 1
ATOM 1973 N N . ALA A 1 258 ? -12.955 10.648 11.720 1.00 86.69 258 ALA A N 1
ATOM 1974 C CA . ALA A 1 258 ? -13.297 9.911 10.519 1.00 86.69 258 ALA A CA 1
ATOM 1975 C C . ALA A 1 258 ? -13.323 8.403 10.797 1.00 86.69 258 ALA A C 1
ATOM 1977 O O . ALA A 1 258 ? -12.368 7.833 11.325 1.00 86.69 258 ALA A O 1
ATOM 1978 N N . LYS A 1 259 ? -14.411 7.756 10.379 1.00 94.00 259 LYS A N 1
ATOM 1979 C CA . LYS A 1 259 ? -14.469 6.304 10.215 1.00 94.00 259 LYS A CA 1
ATOM 1980 C C . LYS A 1 259 ? -14.245 5.945 8.751 1.00 94.00 259 LYS A C 1
ATOM 1982 O O . LYS A 1 259 ? -14.624 6.699 7.844 1.00 94.00 259 LYS A O 1
ATOM 1987 N N . TYR A 1 260 ? -13.617 4.797 8.540 1.00 97.69 260 TYR A N 1
ATOM 1988 C CA . TYR A 1 260 ? -13.160 4.354 7.231 1.00 97.69 260 TYR A CA 1
ATOM 1989 C C . TYR A 1 260 ? -13.937 3.133 6.773 1.00 97.69 260 TYR A C 1
ATOM 1991 O O . TYR A 1 260 ? -14.142 2.189 7.534 1.00 97.69 260 TYR A O 1
ATOM 1999 N N . LYS A 1 261 ? -14.375 3.170 5.512 1.00 98.06 261 LYS A N 1
ATOM 2000 C CA . LYS A 1 261 ? -15.057 2.046 4.868 1.00 98.06 261 LYS A CA 1
ATOM 2001 C C . LYS A 1 261 ? -14.069 0.963 4.466 1.00 98.06 261 LYS A C 1
ATOM 2003 O O . LYS A 1 261 ? -14.373 -0.211 4.626 1.00 98.06 261 LYS A O 1
ATOM 2008 N N . THR A 1 262 ? -12.901 1.362 3.983 1.00 98.56 262 THR A N 1
ATOM 2009 C CA . THR A 1 262 ? -11.809 0.445 3.675 1.00 98.56 262 THR A CA 1
ATOM 2010 C C . THR A 1 262 ? -10.615 0.828 4.538 1.00 98.56 262 THR A C 1
ATOM 2012 O O . THR A 1 262 ? -10.129 1.956 4.477 1.00 98.56 262 THR A O 1
ATOM 2015 N N . VAL A 1 263 ? -10.147 -0.115 5.343 1.00 98.56 263 VAL A N 1
ATOM 2016 C CA . VAL A 1 263 ? -8.918 0.007 6.127 1.00 98.56 263 VAL A CA 1
ATOM 2017 C C . VAL A 1 263 ? -7.902 -0.958 5.534 1.00 98.56 263 VAL A C 1
ATOM 2019 O O . VAL A 1 263 ? -8.243 -2.095 5.230 1.00 98.56 263 VAL A O 1
ATOM 2022 N N . ILE A 1 264 ? -6.670 -0.515 5.336 1.00 98.75 264 ILE A N 1
ATOM 2023 C CA . ILE A 1 264 ? -5.619 -1.277 4.664 1.00 98.75 264 ILE A CA 1
ATOM 2024 C C . ILE A 1 264 ? -4.399 -1.353 5.578 1.00 98.75 264 ILE A C 1
ATOM 2026 O O . ILE A 1 264 ? -4.043 -0.360 6.210 1.00 98.75 264 ILE A O 1
ATOM 2030 N N . ALA A 1 265 ? -3.733 -2.505 5.611 1.00 98.38 265 ALA A N 1
ATOM 2031 C CA . ALA A 1 265 ? -2.399 -2.646 6.184 1.00 98.38 265 ALA A CA 1
ATOM 2032 C C . ALA A 1 265 ? -1.541 -3.580 5.320 1.00 98.38 265 ALA A C 1
ATOM 2034 O O . ALA A 1 265 ? -1.872 -4.755 5.142 1.00 98.38 265 ALA A O 1
ATOM 2035 N N . CYS A 1 266 ? -0.424 -3.066 4.807 1.00 97.31 266 CYS A N 1
ATOM 2036 C CA . CYS A 1 266 ? 0.508 -3.815 3.965 1.00 97.31 266 CYS A CA 1
ATOM 2037 C C . CYS A 1 266 ? 1.791 -4.092 4.741 1.00 97.31 266 CYS A C 1
ATOM 2039 O O . CYS A 1 266 ? 2.404 -3.184 5.288 1.00 97.31 266 CYS A O 1
ATOM 2041 N N . ASP A 1 267 ? 2.169 -5.361 4.829 1.00 95.62 267 ASP A N 1
ATOM 2042 C CA . ASP A 1 267 ? 3.361 -5.845 5.526 1.00 95.62 267 ASP A CA 1
ATOM 2043 C C . ASP A 1 267 ? 3.552 -5.325 6.964 1.00 95.62 267 ASP A C 1
ATOM 2045 O O . ASP A 1 267 ? 4.665 -5.199 7.456 1.00 95.62 267 ASP A O 1
ATOM 2049 N N . CYS A 1 268 ? 2.459 -5.048 7.680 1.00 96.75 268 CYS A N 1
ATOM 2050 C CA . CYS A 1 268 ? 2.501 -4.467 9.029 1.00 96.75 268 CYS A CA 1
ATOM 2051 C C . CYS A 1 268 ? 2.667 -5.505 10.155 1.00 96.75 268 CYS A C 1
ATOM 2053 O O . CYS A 1 268 ? 3.140 -5.192 11.248 1.00 96.75 268 CYS A O 1
ATOM 2055 N N . ALA A 1 269 ? 2.291 -6.762 9.908 1.00 95.00 269 ALA A N 1
ATOM 2056 C CA . ALA A 1 269 ? 2.266 -7.817 10.921 1.00 95.00 269 ALA A CA 1
ATOM 2057 C C . ALA A 1 269 ? 3.578 -8.624 10.957 1.00 95.00 269 ALA A C 1
ATOM 2059 O O . ALA A 1 269 ? 3.621 -9.794 10.577 1.00 95.00 269 ALA A O 1
ATOM 2060 N N . TYR A 1 270 ? 4.666 -7.989 11.403 1.00 93.88 270 TYR A N 1
ATOM 2061 C CA . TYR A 1 270 ? 6.000 -8.612 11.519 1.00 93.88 270 TYR A CA 1
ATOM 2062 C C . TYR A 1 270 ? 6.601 -8.583 12.926 1.00 93.88 270 TYR A C 1
ATOM 2064 O O . TYR A 1 270 ? 7.536 -9.329 13.208 1.00 93.88 270 TYR A O 1
ATOM 2072 N N . ARG A 1 271 ? 6.055 -7.772 13.839 1.00 94.44 271 ARG A N 1
ATOM 2073 C CA . ARG A 1 271 ? 6.470 -7.725 15.249 1.00 94.44 271 ARG A CA 1
ATOM 2074 C C . ARG A 1 271 ? 5.343 -8.234 16.135 1.00 94.44 271 ARG A C 1
ATOM 2076 O O . ARG A 1 271 ? 4.287 -7.614 16.190 1.00 94.44 271 ARG A O 1
ATOM 2083 N N . HIS A 1 272 ? 5.591 -9.291 16.910 1.00 95.06 272 HIS A N 1
ATOM 2084 C CA . HIS A 1 272 ? 4.590 -9.842 17.837 1.00 95.06 272 HIS A CA 1
ATOM 2085 C C . HIS A 1 272 ? 4.052 -8.799 18.832 1.00 95.06 272 HIS A C 1
ATOM 2087 O O . HIS A 1 272 ? 2.863 -8.769 19.131 1.00 95.06 272 HIS A O 1
ATOM 2093 N N . GLN A 1 273 ? 4.910 -7.883 19.294 1.00 95.81 273 GLN A N 1
ATOM 2094 C CA . GLN A 1 273 ? 4.524 -6.806 20.216 1.00 95.81 273 GLN A CA 1
ATOM 2095 C C . GLN A 1 273 ? 3.549 -5.791 19.594 1.00 95.81 273 GLN A C 1
ATOM 2097 O O . GLN A 1 273 ? 2.828 -5.120 20.327 1.00 95.81 273 GLN A O 1
ATOM 2102 N N . ALA A 1 274 ? 3.514 -5.687 18.262 1.00 95.88 274 ALA A N 1
ATOM 2103 C CA . ALA A 1 274 ? 2.639 -4.769 17.541 1.00 95.88 274 ALA A CA 1
ATOM 2104 C C . ALA A 1 274 ? 1.272 -5.382 17.200 1.00 95.88 274 ALA A C 1
ATOM 2106 O O . ALA A 1 274 ? 0.370 -4.637 16.837 1.00 95.88 274 ALA A O 1
ATOM 2107 N N . ILE A 1 275 ? 1.086 -6.702 17.352 1.00 96.56 275 ILE A N 1
ATOM 2108 C CA . ILE A 1 275 ? -0.149 -7.402 16.950 1.00 96.56 275 ILE A CA 1
ATOM 2109 C C . ILE A 1 275 ? -1.380 -6.782 17.606 1.00 96.56 275 ILE A C 1
ATOM 2111 O O . ILE A 1 275 ? -2.332 -6.422 16.915 1.00 96.56 275 ILE A O 1
ATOM 2115 N N . LYS A 1 276 ? -1.360 -6.642 18.935 1.00 96.75 276 LYS A N 1
ATOM 2116 C CA . LYS A 1 276 ? -2.493 -6.088 19.679 1.00 96.75 276 LYS A CA 1
ATOM 2117 C C . LYS A 1 276 ? -2.740 -4.609 19.328 1.00 96.75 276 LYS A C 1
ATOM 2119 O O . LYS A 1 276 ? -3.849 -4.318 18.885 1.00 96.75 276 LYS A O 1
ATOM 2124 N N . PRO A 1 277 ? -1.749 -3.695 19.433 1.00 96.69 277 PRO A N 1
ATOM 2125 C CA . PRO A 1 277 ? -1.943 -2.297 19.042 1.00 96.69 277 PRO A CA 1
ATOM 2126 C C . PRO A 1 277 ? -2.444 -2.115 17.604 1.00 96.69 277 PRO A C 1
ATOM 2128 O O . PRO A 1 277 ? -3.375 -1.346 17.374 1.00 96.69 277 PRO A O 1
ATOM 2131 N N . LEU A 1 278 ? -1.877 -2.854 16.642 1.00 97.25 278 LEU A N 1
ATOM 2132 C CA . LEU A 1 278 ? -2.305 -2.821 15.244 1.00 97.25 278 LEU A CA 1
ATOM 2133 C C . LEU A 1 278 ? -3.758 -3.285 15.104 1.00 97.25 278 LEU A C 1
ATOM 2135 O O . LEU A 1 278 ? -4.570 -2.572 14.524 1.00 97.25 278 LEU A O 1
ATOM 2139 N N . SER A 1 279 ? -4.100 -4.451 15.659 1.00 97.88 279 SER A N 1
ATOM 2140 C CA . SER A 1 279 ? -5.438 -5.042 15.518 1.00 97.88 279 SER A CA 1
ATOM 2141 C C . SER A 1 279 ? -6.531 -4.148 16.098 1.00 97.88 279 SER A C 1
ATOM 2143 O O . SER A 1 279 ? -7.573 -3.954 15.474 1.00 97.88 279 SER A O 1
ATOM 2145 N N . GLU A 1 280 ? -6.292 -3.572 17.276 1.00 95.94 280 GLU A N 1
ATOM 2146 C CA . GLU A 1 280 ? -7.253 -2.665 17.906 1.00 95.94 280 GLU A CA 1
ATOM 2147 C C . GLU A 1 280 ? -7.360 -1.326 17.168 1.00 95.94 280 GLU A C 1
ATOM 2149 O O . GLU A 1 280 ? -8.461 -0.793 17.014 1.00 95.94 280 GLU A O 1
ATOM 2154 N N . THR A 1 281 ? -6.251 -0.810 16.628 1.00 96.00 281 THR A N 1
ATOM 2155 C CA . THR A 1 281 ? -6.285 0.379 15.764 1.00 96.00 281 THR A CA 1
ATOM 2156 C C . THR A 1 281 ? -7.122 0.102 14.511 1.00 96.00 281 THR A C 1
ATOM 2158 O O . THR A 1 281 ? -8.039 0.866 14.221 1.00 96.00 281 THR A O 1
ATOM 2161 N N . LEU A 1 282 ? -6.885 -1.020 13.819 1.00 96.94 282 LEU A N 1
ATOM 2162 C CA . LEU A 1 282 ? -7.646 -1.432 12.632 1.00 96.94 282 LEU A CA 1
ATOM 2163 C C . LEU A 1 282 ? -9.154 -1.516 12.915 1.00 96.94 282 LEU A C 1
ATOM 2165 O O . LEU A 1 282 ? -9.954 -0.956 12.167 1.00 96.94 282 LEU A O 1
ATOM 2169 N N . ALA A 1 283 ? -9.541 -2.187 14.002 1.00 96.50 283 ALA A N 1
ATOM 2170 C CA . ALA A 1 283 ? -10.944 -2.358 14.367 1.00 96.50 283 ALA A CA 1
ATOM 2171 C C . ALA A 1 283 ? -11.603 -1.042 14.807 1.00 96.50 283 ALA A C 1
ATOM 2173 O O . ALA A 1 283 ? -12.750 -0.773 14.455 1.00 96.50 283 ALA A O 1
ATOM 2174 N N . SER A 1 284 ? -10.889 -0.200 15.558 1.00 94.56 284 SER A N 1
ATOM 2175 C CA . SER A 1 284 ? -11.462 1.029 16.114 1.00 94.56 284 SER A CA 1
ATOM 2176 C C . SER A 1 284 ? -11.764 2.092 15.058 1.00 94.56 284 SER A C 1
ATOM 2178 O O . SER A 1 284 ? -12.717 2.853 15.227 1.00 94.56 284 SER A O 1
ATOM 2180 N N . ILE A 1 285 ? -11.003 2.160 13.963 1.00 96.06 285 ILE A N 1
ATOM 2181 C CA . ILE A 1 285 ? -11.190 3.161 12.895 1.00 96.06 285 ILE A CA 1
ATOM 2182 C C . ILE A 1 285 ? -12.146 2.693 11.790 1.00 96.06 285 ILE A C 1
ATOM 2184 O O . ILE A 1 285 ? -12.566 3.497 10.950 1.00 96.06 285 ILE A O 1
ATOM 2188 N N . LEU A 1 286 ? -12.509 1.410 11.798 1.00 97.56 286 LEU A N 1
ATOM 2189 C CA . LEU A 1 286 ? -13.455 0.822 10.863 1.00 97.56 286 LEU A CA 1
ATOM 2190 C C . LEU A 1 286 ? -14.867 1.367 11.120 1.00 97.56 286 LEU A C 1
ATOM 2192 O O . LEU A 1 286 ? -15.326 1.466 12.259 1.00 97.56 286 LEU A O 1
ATOM 2196 N N . GLN A 1 287 ? -15.573 1.742 10.058 1.00 96.81 287 GLN A N 1
ATOM 2197 C CA . GLN A 1 287 ? -17.001 2.057 10.152 1.00 96.81 287 GLN A CA 1
ATOM 2198 C C . GLN A 1 287 ? -17.850 0.766 10.186 1.00 96.81 287 GLN A C 1
ATOM 2200 O O . GLN A 1 287 ? -17.370 -0.289 9.768 1.00 96.81 287 GLN A O 1
ATOM 2205 N N . PRO A 1 288 ? -19.138 0.831 10.575 1.00 96.06 288 PRO A N 1
ATOM 2206 C CA . PRO A 1 288 ? -20.063 -0.285 10.375 1.00 96.06 288 PRO A CA 1
ATOM 2207 C C . PRO A 1 288 ? -20.093 -0.739 8.907 1.00 96.06 288 PRO A C 1
ATOM 2209 O O . PRO A 1 288 ? -20.146 0.101 8.009 1.00 96.06 288 PRO A O 1
ATOM 2212 N N . GLU A 1 289 ? -20.048 -2.054 8.672 1.00 96.19 289 GLU A N 1
ATOM 2213 C CA . GLU A 1 289 ? -19.978 -2.665 7.326 1.00 96.19 289 GLU A CA 1
ATOM 2214 C C . GLU A 1 289 ? -18.704 -2.312 6.531 1.00 96.19 289 GLU A C 1
ATOM 2216 O O . GLU A 1 289 ? -18.642 -2.506 5.315 1.00 96.19 289 GLU A O 1
ATOM 2221 N N . GLY A 1 290 ? -17.684 -1.759 7.194 1.00 97.94 290 GLY A N 1
ATOM 2222 C CA . GLY A 1 290 ? -16.367 -1.574 6.600 1.00 97.94 290 GLY A CA 1
ATOM 2223 C C . GLY A 1 290 ? -15.614 -2.895 6.439 1.00 97.94 290 GLY A C 1
ATOM 2224 O O . GLY A 1 290 ? -15.937 -3.902 7.068 1.00 97.94 290 GLY A O 1
ATOM 2225 N N . THR A 1 291 ? -14.565 -2.875 5.621 1.00 98.44 291 THR A N 1
ATOM 2226 C CA . THR A 1 291 ? -13.672 -4.019 5.407 1.00 98.44 291 THR A CA 1
ATOM 2227 C C . THR A 1 291 ? -12.230 -3.636 5.716 1.00 98.44 291 THR A C 1
ATOM 2229 O O . THR A 1 291 ? -11.761 -2.567 5.315 1.00 98.44 291 THR A O 1
ATOM 2232 N N . ILE A 1 292 ? -11.527 -4.527 6.415 1.00 98.56 292 ILE A N 1
ATOM 2233 C CA . ILE A 1 292 ? -10.081 -4.455 6.615 1.00 98.56 292 ILE A CA 1
ATOM 2234 C C . ILE A 1 292 ? -9.416 -5.373 5.588 1.00 98.56 292 ILE A C 1
ATOM 2236 O O . ILE A 1 292 ? -9.752 -6.551 5.510 1.00 98.56 292 ILE A O 1
ATOM 2240 N N . HIS A 1 293 ? -8.450 -4.845 4.845 1.00 98.44 293 HIS A N 1
ATOM 2241 C CA . HIS A 1 293 ? -7.610 -5.593 3.915 1.00 98.44 293 HIS A CA 1
ATOM 2242 C C . HIS A 1 293 ? -6.185 -5.639 4.448 1.00 98.44 293 HIS A C 1
ATOM 2244 O O . HIS A 1 293 ? -5.535 -4.603 4.593 1.00 98.44 293 HIS A O 1
ATOM 2250 N N . MET A 1 294 ? -5.696 -6.839 4.747 1.00 98.00 294 MET A N 1
ATOM 2251 C CA . MET A 1 294 ? -4.317 -7.044 5.176 1.00 98.00 294 MET A CA 1
ATOM 2252 C C . MET A 1 294 ? -3.549 -7.825 4.118 1.00 98.00 294 MET A C 1
ATOM 2254 O O . MET A 1 294 ? -3.930 -8.941 3.775 1.00 98.00 294 MET A O 1
ATOM 2258 N N . PHE A 1 295 ? -2.441 -7.258 3.649 1.00 97.56 295 PHE A N 1
ATOM 2259 C CA . PHE A 1 295 ? -1.539 -7.903 2.699 1.00 97.56 295 PHE A CA 1
ATOM 2260 C C . PHE A 1 295 ? -0.229 -8.238 3.401 1.00 97.56 295 PHE A C 1
ATOM 2262 O O . PHE A 1 295 ? 0.371 -7.385 4.055 1.00 97.56 295 PHE A O 1
ATOM 2269 N N . GLY A 1 296 ? 0.231 -9.476 3.274 1.00 95.12 296 GLY A N 1
ATOM 2270 C CA . GLY A 1 296 ? 1.489 -9.909 3.866 1.00 95.12 296 GLY A CA 1
ATOM 2271 C C . GLY A 1 296 ? 1.865 -11.323 3.433 1.00 95.12 296 GLY A C 1
ATOM 2272 O O . GLY A 1 296 ? 1.030 -12.052 2.895 1.00 95.12 296 GLY A O 1
ATOM 2273 N N . PRO A 1 297 ? 3.124 -11.726 3.651 1.00 91.44 297 PRO A N 1
ATOM 2274 C CA . PRO A 1 297 ? 3.580 -13.062 3.312 1.00 91.44 297 PRO A CA 1
ATOM 2275 C C . PRO A 1 297 ? 2.921 -14.105 4.222 1.00 91.44 297 PRO A C 1
ATOM 2277 O O . PRO A 1 297 ? 2.933 -13.997 5.451 1.00 91.44 297 PRO A O 1
ATOM 2280 N N . TYR A 1 298 ? 2.363 -15.147 3.608 1.00 83.31 298 TYR A N 1
ATOM 2281 C CA . TYR A 1 298 ? 1.572 -16.169 4.301 1.00 83.31 298 TYR A CA 1
ATOM 2282 C C . TYR A 1 298 ? 2.360 -16.983 5.336 1.00 83.31 298 TYR A C 1
ATOM 2284 O O . TYR A 1 298 ? 1.793 -17.517 6.287 1.00 83.31 298 TYR A O 1
ATOM 2292 N N . ASN A 1 299 ? 3.674 -17.106 5.146 1.00 85.31 299 ASN A N 1
ATOM 2293 C CA . ASN A 1 299 ? 4.565 -17.898 5.989 1.00 85.31 299 ASN A CA 1
ATOM 2294 C C . ASN A 1 299 ? 5.035 -17.135 7.240 1.00 85.31 299 ASN A C 1
ATOM 2296 O O . ASN A 1 299 ? 5.919 -17.608 7.954 1.00 85.31 299 ASN A O 1
ATOM 2300 N N . ARG A 1 300 ? 4.447 -15.968 7.535 1.00 90.38 300 ARG A N 1
ATOM 2301 C CA . ARG A 1 300 ? 4.803 -15.151 8.695 1.00 90.38 300 ARG A CA 1
ATOM 2302 C C . ARG A 1 300 ? 3.875 -15.435 9.877 1.00 90.38 300 ARG A C 1
ATOM 2304 O O . ARG A 1 300 ? 2.682 -15.136 9.845 1.00 90.38 300 ARG A O 1
ATOM 2311 N N . SER A 1 301 ? 4.437 -15.966 10.964 1.00 94.44 301 SER A N 1
ATOM 2312 C CA . SER A 1 301 ? 3.694 -16.303 12.192 1.00 94.44 301 SER A CA 1
ATOM 2313 C C . SER A 1 301 ? 2.907 -15.115 12.753 1.00 94.44 301 SER A C 1
ATOM 2315 O O . SER A 1 301 ? 1.728 -15.259 13.068 1.00 94.44 301 SER A O 1
ATOM 2317 N N . ALA A 1 302 ? 3.527 -13.934 12.812 1.00 95.38 302 ALA A N 1
ATOM 2318 C CA . ALA A 1 302 ? 2.901 -12.712 13.311 1.00 95.38 302 ALA A CA 1
ATOM 2319 C C . ALA A 1 302 ? 1.673 -12.281 12.481 1.00 95.38 302 ALA A C 1
ATOM 2321 O O . ALA A 1 302 ? 0.709 -11.758 13.045 1.00 95.38 302 ALA A O 1
ATOM 2322 N N . PHE A 1 303 ? 1.656 -12.561 11.172 1.00 95.31 303 PHE A N 1
ATOM 2323 C CA . PHE A 1 303 ? 0.494 -12.312 10.316 1.00 95.31 303 PHE A CA 1
ATOM 2324 C C . PHE A 1 303 ? -0.673 -13.224 10.714 1.00 95.31 303 PHE A C 1
ATOM 2326 O O . PHE A 1 303 ? -1.759 -12.745 11.034 1.00 95.31 303 PHE A O 1
ATOM 2333 N N . LEU A 1 304 ? -0.424 -14.534 10.825 1.00 95.69 304 LEU A N 1
ATOM 2334 C CA . LEU A 1 304 ? -1.439 -15.505 11.253 1.00 95.69 304 LEU A CA 1
ATOM 2335 C C . LEU A 1 304 ? -1.942 -15.250 12.682 1.00 95.69 304 LEU A C 1
ATOM 2337 O O . LEU A 1 304 ? -3.117 -15.465 12.980 1.00 95.69 304 LEU A O 1
ATOM 2341 N N . GLU A 1 305 ? -1.071 -14.804 13.584 1.00 97.25 305 GLU A N 1
ATOM 2342 C CA . GLU A 1 305 ? -1.465 -14.397 14.933 1.00 97.25 305 GLU A CA 1
ATOM 2343 C C . GLU A 1 305 ? -2.340 -13.144 14.927 1.00 97.25 305 GLU A C 1
ATOM 2345 O O . GLU A 1 305 ? -3.323 -13.104 15.664 1.00 97.25 305 GLU A O 1
ATOM 2350 N N . THR A 1 306 ? -2.057 -12.176 14.052 1.00 97.56 306 THR A N 1
ATOM 2351 C CA . THR A 1 306 ? -2.921 -11.004 13.853 1.00 97.56 306 THR A CA 1
ATOM 2352 C C . THR A 1 306 ? -4.314 -11.412 13.382 1.00 97.56 306 THR A C 1
ATOM 2354 O O . THR A 1 306 ? -5.302 -11.005 13.989 1.00 97.56 306 THR A O 1
ATOM 2357 N N . CYS A 1 307 ? -4.419 -12.304 12.391 1.00 97.31 307 CYS A N 1
ATOM 2358 C CA . CYS A 1 307 ? -5.710 -12.835 11.942 1.00 97.31 307 CYS A CA 1
ATOM 2359 C C . CYS A 1 307 ? -6.488 -13.513 13.084 1.00 97.31 307 CYS A C 1
ATOM 2361 O O . CYS A 1 307 ? -7.691 -13.303 13.240 1.00 97.31 307 CYS A O 1
ATOM 2363 N N . ARG A 1 308 ? -5.803 -14.304 13.924 1.00 97.94 308 ARG A N 1
ATOM 2364 C CA . ARG A 1 308 ? -6.428 -14.942 15.096 1.00 97.94 308 ARG A CA 1
ATOM 2365 C C . ARG A 1 308 ? -6.885 -13.920 16.130 1.00 97.94 308 ARG A C 1
ATOM 2367 O O . ARG A 1 308 ? -7.944 -14.125 16.712 1.00 97.94 308 ARG A O 1
ATOM 2374 N N . TYR A 1 309 ? -6.113 -12.859 16.356 1.00 98.31 309 TYR A N 1
ATOM 2375 C CA . TYR A 1 309 ? -6.463 -11.792 17.290 1.00 98.31 309 TYR A CA 1
ATOM 2376 C C . TYR A 1 309 ? -7.711 -11.035 16.818 1.00 98.31 309 TYR A C 1
ATOM 2378 O O . TYR A 1 309 ? -8.680 -10.927 17.567 1.00 98.31 309 TYR A O 1
ATOM 2386 N N . LEU A 1 310 ? -7.733 -10.604 15.550 1.00 98.19 310 LEU A N 1
ATOM 2387 C CA . LEU A 1 310 ? -8.891 -9.954 14.921 1.00 98.19 310 LEU A CA 1
ATOM 2388 C C . LEU A 1 310 ? -10.159 -10.818 15.043 1.00 98.19 310 LEU A C 1
ATOM 2390 O O . LEU A 1 310 ? -11.215 -10.317 15.420 1.00 98.19 310 LEU A O 1
ATOM 2394 N N . SER A 1 311 ? -10.042 -12.123 14.788 1.00 98.25 311 SER A N 1
ATOM 2395 C CA . SER A 1 311 ? -11.180 -13.044 14.849 1.00 98.25 311 SER A CA 1
ATOM 2396 C C . SER A 1 311 ? -11.644 -13.348 16.278 1.00 98.25 311 SER A C 1
ATOM 2398 O O . SER A 1 311 ? -12.832 -13.253 16.572 1.00 98.25 311 SER A O 1
ATOM 2400 N N . ARG A 1 312 ? -10.731 -13.723 17.183 1.00 98.25 312 ARG A N 1
ATOM 2401 C CA . ARG A 1 312 ? -11.089 -14.257 18.511 1.00 98.25 312 ARG A CA 1
ATOM 2402 C C . ARG A 1 312 ? -11.274 -13.186 19.572 1.00 98.25 312 ARG A C 1
ATOM 2404 O O . ARG A 1 312 ? -12.155 -13.320 20.411 1.00 98.25 312 ARG A O 1
ATOM 2411 N N . GLU A 1 313 ? -10.432 -12.160 19.550 1.00 98.06 313 GLU A N 1
ATOM 2412 C CA . GLU A 1 313 ? -10.420 -11.128 20.589 1.00 98.06 313 GLU A CA 1
ATOM 2413 C C . GLU A 1 313 ? -11.309 -9.945 20.196 1.00 98.06 313 GLU A C 1
ATOM 2415 O O . GLU A 1 313 ? -11.954 -9.346 21.053 1.00 98.06 313 GLU A O 1
ATOM 2420 N N . LEU A 1 314 ? -11.384 -9.631 18.896 1.00 97.44 314 LEU A N 1
ATOM 2421 C CA . LEU A 1 314 ? -12.158 -8.495 18.380 1.00 97.44 314 LEU A CA 1
ATOM 2422 C C . LEU A 1 314 ? -13.451 -8.901 17.653 1.00 97.44 314 LEU A C 1
ATOM 2424 O O . LEU A 1 314 ? -14.194 -8.025 17.217 1.00 97.44 314 LEU A O 1
ATOM 2428 N N . AS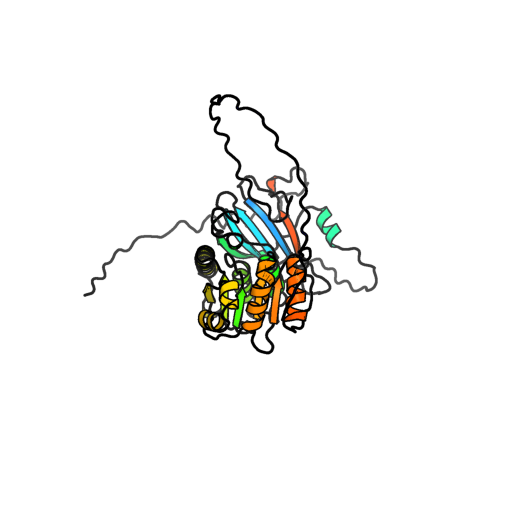N A 1 315 ? -13.760 -10.202 17.584 1.00 97.75 315 ASN A N 1
ATOM 2429 C CA . ASN A 1 315 ? -14.983 -10.757 16.985 1.00 97.75 315 ASN A CA 1
ATOM 2430 C C . ASN A 1 315 ? -15.238 -10.303 15.536 1.00 97.75 315 ASN A C 1
ATOM 2432 O O . ASN A 1 315 ? -16.388 -10.128 15.130 1.00 97.75 315 ASN A O 1
ATOM 2436 N N . LEU A 1 316 ? -14.175 -10.094 14.756 1.00 98.00 316 LEU A N 1
ATOM 2437 C CA . LEU A 1 316 ? -14.294 -9.806 13.330 1.00 98.00 316 LEU A CA 1
ATOM 2438 C C . LEU A 1 316 ? -14.445 -11.103 12.528 1.00 98.00 316 LEU A C 1
ATOM 2440 O O . LEU A 1 316 ? -13.847 -12.131 12.860 1.00 98.00 316 LEU A O 1
ATOM 2444 N N . ASP A 1 317 ? -15.219 -11.042 11.447 1.00 98.12 317 ASP A N 1
ATOM 2445 C CA . ASP A 1 317 ? -15.242 -12.103 10.442 1.00 98.12 317 ASP A CA 1
ATOM 2446 C C . ASP A 1 317 ? -13.972 -12.000 9.589 1.00 98.12 317 ASP A C 1
ATOM 2448 O O . ASP A 1 317 ? -13.722 -10.973 8.957 1.00 98.12 317 ASP A O 1
ATOM 2452 N N . VAL A 1 318 ? -13.129 -13.032 9.639 1.00 97.94 318 VAL A N 1
ATOM 2453 C CA . VAL A 1 318 ? -11.805 -13.032 9.008 1.00 97.94 318 VAL A CA 1
ATOM 2454 C C . VAL A 1 318 ? -11.747 -14.141 7.971 1.00 97.94 318 VAL A C 1
ATOM 2456 O O . VAL A 1 318 ? -11.749 -15.327 8.310 1.00 97.94 318 VAL A O 1
ATOM 2459 N N . THR A 1 319 ? -11.617 -13.745 6.710 1.00 97.00 319 THR A N 1
ATOM 2460 C CA . THR A 1 319 ? -11.344 -14.638 5.585 1.00 97.00 319 THR A CA 1
ATOM 2461 C C . THR A 1 319 ? -9.869 -14.565 5.200 1.00 97.00 319 THR A C 1
ATOM 2463 O O . THR A 1 319 ? -9.214 -13.534 5.347 1.00 97.00 319 THR A O 1
ATOM 2466 N N . LEU A 1 320 ? -9.323 -15.689 4.734 1.00 94.81 320 LEU A N 1
ATOM 2467 C CA . LEU A 1 320 ? -7.970 -15.756 4.189 1.00 94.81 320 LEU A CA 1
ATOM 2468 C C . LEU A 1 320 ? -8.065 -16.035 2.694 1.00 94.81 320 LEU A C 1
ATOM 2470 O O . LEU A 1 320 ? -8.628 -17.051 2.285 1.00 94.81 320 LEU A O 1
ATOM 2474 N N . GLU A 1 321 ? -7.493 -15.136 1.903 1.00 92.75 321 GLU A N 1
ATOM 2475 C CA . GLU A 1 321 ? -7.394 -15.248 0.451 1.00 92.75 321 GLU A CA 1
ATOM 2476 C C . GLU A 1 321 ? -5.928 -15.359 0.033 1.00 92.75 321 GLU A C 1
ATOM 2478 O O . GLU A 1 321 ? -5.028 -14.843 0.700 1.00 92.75 321 GLU A O 1
ATOM 2483 N N . TRP A 1 322 ? -5.693 -16.037 -1.088 1.00 91.19 322 TRP A N 1
ATOM 2484 C CA . TRP A 1 322 ? -4.363 -16.215 -1.659 1.00 91.19 322 TRP A CA 1
ATOM 2485 C C . TRP A 1 322 ? -4.220 -15.337 -2.894 1.00 91.19 322 TRP A C 1
ATOM 2487 O O . TRP A 1 322 ? -4.975 -15.474 -3.855 1.00 91.19 322 TRP A O 1
ATOM 2497 N N . VAL A 1 323 ? -3.234 -14.444 -2.860 1.00 89.94 323 VAL A N 1
ATOM 2498 C CA . VAL A 1 323 ? -2.846 -13.619 -4.005 1.00 89.94 323 VAL A CA 1
ATOM 2499 C C . VAL A 1 323 ? -1.555 -14.198 -4.562 1.00 89.94 323 VAL A C 1
ATOM 2501 O O . VAL A 1 323 ? -0.495 -14.079 -3.950 1.00 89.94 323 VAL A O 1
ATOM 2504 N N . GLU A 1 324 ? -1.651 -14.854 -5.712 1.00 90.44 324 GLU A N 1
ATOM 2505 C CA . GLU A 1 324 ? -0.492 -15.399 -6.411 1.00 90.44 324 GLU A CA 1
ATOM 2506 C C . GLU A 1 324 ? 0.052 -14.368 -7.399 1.00 90.44 324 GLU A C 1
ATOM 2508 O O . GLU A 1 324 ? -0.679 -13.832 -8.234 1.00 90.44 324 GLU A O 1
ATOM 2513 N N . ILE A 1 325 ? 1.344 -14.070 -7.290 1.00 90.88 325 ILE A N 1
ATOM 2514 C CA . ILE A 1 325 ? 2.020 -13.064 -8.109 1.00 90.88 325 ILE A CA 1
ATOM 2515 C C . ILE A 1 325 ? 3.195 -13.738 -8.787 1.00 90.88 325 ILE A C 1
ATOM 2517 O O . ILE A 1 325 ? 4.079 -14.272 -8.115 1.00 90.88 325 ILE A O 1
ATOM 2521 N N . ASN A 1 326 ? 3.226 -13.678 -10.114 1.00 90.62 326 ASN A N 1
ATOM 2522 C CA . ASN A 1 326 ? 4.413 -14.065 -10.850 1.00 90.62 326 ASN A CA 1
ATOM 2523 C C . ASN A 1 326 ? 5.417 -12.919 -10.767 1.00 90.62 326 ASN A C 1
ATOM 2525 O O . ASN A 1 326 ? 5.098 -11.770 -11.085 1.00 90.62 326 ASN A O 1
ATOM 2529 N N . ARG A 1 327 ? 6.635 -13.246 -10.338 1.00 91.06 327 ARG A N 1
ATOM 2530 C CA . ARG A 1 327 ? 7.770 -12.328 -10.271 1.00 91.06 327 ARG A CA 1
ATOM 2531 C C . ARG A 1 327 ? 8.825 -12.785 -11.267 1.00 91.06 327 ARG A C 1
ATOM 2533 O O . ARG A 1 327 ? 9.406 -13.855 -11.108 1.00 91.06 327 ARG A O 1
ATOM 2540 N N . TYR A 1 328 ? 9.106 -11.952 -12.258 1.00 90.19 328 TYR A N 1
ATOM 2541 C CA . TYR A 1 328 ? 10.132 -12.196 -13.265 1.00 90.19 328 TYR A CA 1
ATOM 2542 C C . TYR A 1 328 ? 11.284 -11.228 -13.068 1.00 90.19 328 TYR A C 1
ATOM 2544 O O . TYR A 1 328 ? 11.078 -10.020 -12.977 1.00 90.19 328 TYR A O 1
ATOM 2552 N N . ARG A 1 329 ? 12.508 -11.743 -13.039 1.00 88.25 329 ARG A N 1
ATOM 2553 C CA . ARG A 1 329 ? 13.710 -10.911 -13.044 1.00 88.25 329 ARG A CA 1
ATOM 2554 C C . ARG A 1 329 ? 14.181 -10.748 -14.473 1.00 88.25 329 ARG A C 1
ATOM 2556 O O . ARG A 1 329 ? 14.365 -11.739 -15.176 1.00 88.25 329 ARG A O 1
ATOM 2563 N N . LEU A 1 330 ? 14.332 -9.506 -14.907 1.00 86.19 330 LEU A N 1
ATOM 2564 C CA . LEU A 1 330 ? 14.625 -9.206 -16.300 1.00 86.19 330 LEU A CA 1
ATOM 2565 C C . LEU A 1 330 ? 16.121 -8.963 -16.471 1.00 86.19 330 LEU A C 1
ATOM 2567 O O . LEU A 1 330 ? 16.703 -8.142 -15.763 1.00 86.19 330 LEU A O 1
ATOM 2571 N N . LYS A 1 331 ? 16.723 -9.645 -17.446 1.00 81.81 331 LYS A N 1
ATOM 2572 C CA . LYS A 1 331 ? 18.077 -9.349 -17.921 1.00 81.81 331 LYS A CA 1
ATOM 2573 C C . LYS A 1 331 ? 18.020 -8.405 -19.127 1.00 81.81 331 LYS A C 1
ATOM 2575 O O . LYS A 1 331 ? 17.029 -8.436 -19.863 1.00 81.81 331 LYS A O 1
ATOM 2580 N N . PRO A 1 332 ? 19.047 -7.571 -19.355 1.00 71.94 332 PRO A N 1
ATOM 2581 C CA . PRO A 1 332 ? 19.179 -6.818 -20.597 1.00 71.94 332 PRO A CA 1
ATOM 2582 C C . PRO A 1 332 ? 19.150 -7.733 -21.821 1.00 71.94 332 PRO A C 1
ATOM 2584 O O . PRO A 1 332 ? 19.749 -8.805 -21.820 1.00 71.94 332 PRO A O 1
ATOM 2587 N N . ALA A 1 333 ? 18.515 -7.271 -22.900 1.00 66.62 333 ALA A N 1
ATOM 2588 C CA . ALA A 1 333 ? 18.491 -8.003 -24.167 1.00 66.62 333 ALA A CA 1
ATOM 2589 C C . ALA A 1 333 ? 19.901 -8.227 -24.752 1.00 66.62 333 ALA A C 1
ATOM 2591 O O . ALA A 1 333 ? 20.131 -9.225 -25.429 1.00 66.62 333 ALA A O 1
ATOM 2592 N N . SER A 1 334 ? 20.854 -7.335 -24.454 1.00 64.88 334 SER A N 1
ATOM 2593 C CA . SER A 1 334 ? 22.243 -7.406 -24.927 1.00 64.88 334 SER A CA 1
ATOM 2594 C C . SER A 1 334 ? 23.027 -8.612 -24.405 1.00 64.88 334 SER A C 1
ATOM 2596 O O . SER A 1 334 ? 24.037 -8.966 -24.998 1.00 64.88 334 SER A O 1
ATOM 2598 N N . GLU A 1 335 ? 22.576 -9.254 -23.325 1.00 59.19 335 GLU A N 1
ATOM 2599 C CA . GLU A 1 335 ? 23.242 -10.426 -22.739 1.00 59.19 335 GLU A CA 1
ATOM 2600 C C . GLU A 1 335 ? 22.745 -11.758 -23.317 1.00 59.19 335 GLU A C 1
ATOM 2602 O O . GLU A 1 335 ? 23.252 -12.821 -22.956 1.00 59.19 335 GLU A O 1
ATOM 2607 N N . ILE A 1 336 ? 21.762 -11.737 -24.224 1.00 62.59 336 ILE A N 1
ATOM 2608 C CA . ILE A 1 336 ? 21.269 -12.949 -24.886 1.00 62.59 336 ILE A CA 1
ATOM 2609 C C . ILE A 1 336 ? 22.183 -13.288 -26.078 1.00 62.59 336 ILE A C 1
ATOM 2611 O O . ILE A 1 336 ? 21.753 -13.365 -27.231 1.00 62.59 336 ILE A O 1
ATOM 2615 N N . GLU A 1 337 ? 23.477 -13.483 -25.813 1.00 52.50 337 GLU A N 1
ATOM 2616 C CA . GLU A 1 337 ? 24.423 -13.977 -26.812 1.00 52.50 337 GLU A CA 1
ATOM 2617 C C . GLU A 1 337 ? 24.020 -15.400 -27.242 1.00 52.50 337 GLU A C 1
ATOM 2619 O O . GLU A 1 337 ? 23.990 -16.336 -26.444 1.00 52.50 337 GLU A O 1
ATOM 2624 N N . GLY A 1 338 ? 23.690 -15.575 -28.526 1.00 57.66 338 GLY A N 1
ATOM 2625 C CA . GLY A 1 338 ? 23.465 -16.894 -29.131 1.00 57.66 338 GLY A CA 1
ATOM 2626 C C . GLY A 1 338 ? 22.009 -17.339 -29.285 1.00 57.66 338 GLY A C 1
ATOM 2627 O O . GLY A 1 338 ? 21.774 -18.421 -29.826 1.00 57.66 338 GLY A O 1
ATOM 2628 N N . SER A 1 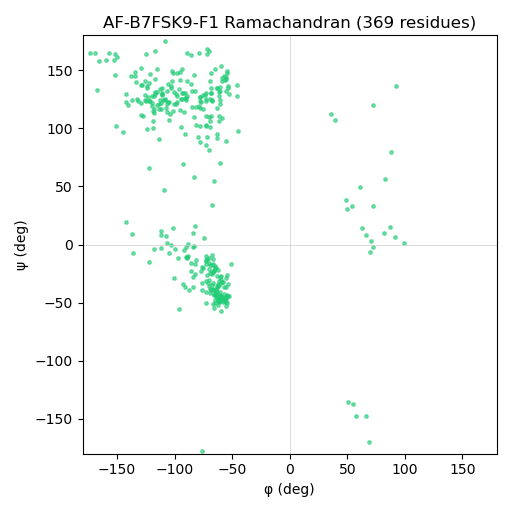339 ? 21.017 -16.529 -28.898 1.00 48.56 339 SER A N 1
ATOM 2629 C CA . SER A 1 339 ? 19.640 -16.800 -29.324 1.00 48.56 339 SER A CA 1
ATOM 2630 C C . SER A 1 339 ? 19.473 -16.309 -30.765 1.00 48.56 339 SER A C 1
ATOM 2632 O O . SER A 1 339 ? 19.698 -15.142 -31.060 1.00 48.56 339 SER A O 1
ATOM 2634 N N . GLY A 1 340 ? 19.146 -17.198 -31.703 1.00 52.00 340 GLY A N 1
ATOM 2635 C CA . GLY A 1 340 ? 18.998 -16.888 -33.134 1.00 52.00 340 GLY A CA 1
ATOM 2636 C C . GLY A 1 340 ? 17.804 -15.985 -33.483 1.00 52.00 340 GLY A C 1
ATOM 2637 O O . GLY A 1 340 ? 17.195 -16.171 -34.535 1.00 52.00 340 GLY A O 1
ATOM 2638 N N . TRP A 1 341 ? 17.437 -15.044 -32.611 1.00 48.53 341 TRP A N 1
ATOM 2639 C CA . TRP A 1 341 ? 16.405 -14.047 -32.850 1.00 48.53 341 TRP A CA 1
ATOM 2640 C C . TRP A 1 341 ? 16.936 -13.015 -33.841 1.00 48.53 341 TRP A C 1
ATOM 2642 O O . TRP A 1 341 ? 17.751 -12.157 -33.511 1.00 48.53 341 TRP A O 1
ATOM 2652 N N . SER A 1 342 ? 16.507 -13.128 -35.098 1.00 45.34 342 SER A N 1
ATOM 2653 C CA . SER A 1 342 ? 16.835 -12.138 -36.115 1.00 45.34 342 SER A CA 1
ATOM 2654 C C . SER A 1 342 ? 16.088 -10.836 -35.823 1.00 45.34 342 SER A C 1
ATOM 2656 O O . SER A 1 342 ? 14.873 -10.756 -35.991 1.00 45.34 342 SER A O 1
ATOM 2658 N N . GLU A 1 343 ? 16.851 -9.835 -35.410 1.00 44.25 343 GLU A N 1
ATOM 2659 C CA . GLU A 1 343 ? 16.506 -8.437 -35.149 1.00 44.25 343 GLU A CA 1
ATOM 2660 C C . GLU A 1 343 ? 15.969 -7.731 -36.414 1.00 44.25 343 GLU A C 1
ATOM 2662 O O . GLU A 1 343 ? 16.668 -6.943 -37.052 1.00 44.25 343 GLU A O 1
ATOM 2667 N N . LYS A 1 344 ? 14.757 -8.078 -36.871 1.00 42.28 344 LYS A N 1
ATOM 2668 C CA . LYS A 1 344 ? 14.211 -7.538 -38.128 1.00 42.28 344 LYS A CA 1
ATOM 2669 C C . LYS A 1 344 ? 12.931 -6.709 -38.049 1.00 42.28 344 LYS A C 1
ATOM 2671 O O . LYS A 1 344 ? 12.613 -6.151 -39.090 1.00 42.28 344 LYS A O 1
ATOM 2676 N N . ASP A 1 345 ? 12.256 -6.525 -36.907 1.00 47.25 345 ASP A N 1
ATOM 2677 C CA . ASP A 1 345 ? 10.885 -5.965 -36.969 1.00 47.25 345 ASP A CA 1
ATOM 2678 C C . ASP A 1 345 ? 10.425 -4.874 -35.973 1.00 47.25 345 ASP A C 1
ATOM 2680 O O . ASP A 1 345 ? 9.256 -4.503 -36.028 1.00 47.25 345 ASP A O 1
ATOM 2684 N N . ASP A 1 346 ? 11.257 -4.245 -35.130 1.00 42.47 346 ASP A N 1
ATOM 2685 C CA . ASP A 1 346 ? 10.711 -3.275 -34.144 1.00 42.47 346 ASP A CA 1
ATOM 2686 C C . ASP A 1 346 ? 11.536 -2.007 -33.840 1.00 42.47 346 ASP A C 1
ATOM 2688 O O . ASP A 1 346 ? 11.255 -1.287 -32.876 1.00 42.47 346 ASP A O 1
ATOM 2692 N N . GLY A 1 347 ? 12.471 -1.627 -34.715 1.00 36.16 347 GLY A N 1
ATOM 2693 C CA . GLY A 1 347 ? 13.346 -0.451 -34.566 1.00 36.16 347 GLY A CA 1
ATOM 2694 C C . GLY A 1 347 ? 12.686 0.944 -34.603 1.00 36.16 347 GLY A C 1
ATOM 2695 O O . GLY A 1 347 ? 13.109 1.792 -35.385 1.00 36.16 347 GLY A O 1
ATOM 2696 N N . SER A 1 348 ? 11.682 1.243 -33.767 1.00 39.84 348 SER A N 1
ATOM 2697 C CA . SER A 1 348 ? 11.076 2.589 -33.707 1.00 39.84 348 SER A CA 1
ATOM 2698 C C . SER A 1 348 ? 10.795 3.184 -32.321 1.00 39.84 348 SER A C 1
ATOM 2700 O O . SER A 1 348 ? 10.495 4.376 -32.253 1.00 39.84 348 SER A O 1
ATOM 2702 N N . PHE A 1 349 ? 10.947 2.457 -31.205 1.00 38.06 349 PHE A N 1
ATOM 2703 C CA . PHE A 1 349 ? 10.505 2.990 -29.901 1.00 38.06 349 PHE A CA 1
ATOM 2704 C C . PHE A 1 349 ? 11.595 3.582 -28.990 1.00 38.06 349 PHE A C 1
ATOM 2706 O O . PHE A 1 349 ? 11.310 4.515 -28.241 1.00 38.06 349 PHE A O 1
ATOM 2713 N N . ALA A 1 350 ? 12.851 3.130 -29.064 1.00 38.41 350 ALA A N 1
ATOM 2714 C CA . ALA A 1 350 ? 13.882 3.560 -28.105 1.00 38.41 350 ALA A CA 1
ATOM 2715 C C . ALA A 1 350 ? 14.418 4.994 -28.331 1.00 38.41 350 ALA A C 1
ATOM 2717 O O . ALA A 1 350 ? 14.942 5.610 -27.407 1.00 38.41 350 ALA A O 1
ATOM 2718 N N . SER A 1 351 ? 14.258 5.570 -29.529 1.00 33.81 351 SER A N 1
ATOM 2719 C CA . SER A 1 351 ? 14.882 6.859 -29.882 1.00 33.81 351 SER A CA 1
ATOM 2720 C C . SER A 1 351 ? 14.056 8.111 -29.532 1.00 33.81 351 SER A C 1
ATOM 2722 O O . SER A 1 351 ? 14.581 9.218 -29.645 1.00 33.81 351 SER A O 1
ATOM 2724 N N . GLN A 1 352 ? 12.783 8.000 -29.129 1.00 35.00 352 GLN A N 1
ATOM 2725 C CA . GLN A 1 352 ? 11.909 9.182 -28.977 1.00 35.00 352 GLN A CA 1
ATOM 2726 C C . GLN A 1 352 ? 11.790 9.734 -27.548 1.00 35.00 352 GLN A C 1
ATOM 2728 O O . GLN A 1 352 ? 11.321 10.860 -27.379 1.00 35.00 352 GLN A O 1
ATOM 2733 N N . CYS A 1 353 ? 12.254 9.016 -26.522 1.00 36.03 353 CYS A N 1
ATOM 2734 C CA . CYS A 1 353 ? 12.173 9.495 -25.136 1.00 36.03 353 CYS A CA 1
ATOM 2735 C C . CYS A 1 353 ? 13.343 10.402 -24.713 1.00 36.03 353 CYS A C 1
ATOM 2737 O O . CYS A 1 353 ? 13.213 11.117 -23.729 1.00 36.03 353 CYS A O 1
ATOM 2739 N N . ALA A 1 354 ? 14.453 10.435 -25.458 1.00 35.97 354 ALA A N 1
ATOM 2740 C CA . ALA A 1 354 ? 15.647 11.200 -25.078 1.00 35.97 354 ALA A CA 1
ATOM 2741 C C . ALA A 1 354 ? 15.699 12.645 -25.627 1.00 35.97 354 ALA A C 1
ATOM 2743 O O . ALA A 1 354 ? 16.618 13.386 -25.297 1.00 35.97 354 ALA A O 1
ATOM 2744 N N . ALA A 1 355 ? 14.742 13.069 -26.464 1.00 36.38 355 ALA A N 1
ATOM 2745 C CA . ALA A 1 355 ? 14.870 14.305 -27.251 1.00 36.38 355 ALA A CA 1
ATOM 2746 C C . ALA A 1 355 ? 13.927 15.462 -26.855 1.00 36.38 355 ALA A C 1
ATOM 2748 O O . ALA A 1 355 ? 13.865 16.450 -27.585 1.00 36.38 355 ALA A O 1
ATOM 2749 N N . LYS A 1 356 ? 13.172 15.378 -25.747 1.00 37.72 356 LYS A N 1
ATOM 2750 C CA . LYS A 1 356 ? 12.172 16.414 -25.392 1.00 37.72 356 LYS A CA 1
ATOM 2751 C C . LYS A 1 356 ? 12.455 17.276 -24.156 1.00 37.72 356 LYS A C 1
ATOM 2753 O O . LYS A 1 356 ? 11.726 18.243 -23.969 1.00 37.72 356 LYS A O 1
ATOM 2758 N N . ASP A 1 357 ? 13.531 17.039 -23.406 1.00 39.00 357 ASP A N 1
ATOM 2759 C CA . ASP A 1 357 ? 13.806 17.778 -22.154 1.00 39.00 357 ASP A CA 1
ATOM 2760 C C . ASP A 1 357 ? 14.850 18.906 -22.257 1.00 39.00 357 ASP A C 1
ATOM 2762 O O . ASP A 1 357 ? 15.295 19.450 -21.250 1.00 39.00 357 ASP A O 1
ATOM 2766 N N . SER A 1 358 ? 15.217 19.340 -23.465 1.00 37.81 358 SER A N 1
ATOM 2767 C CA . SER A 1 358 ? 16.177 20.437 -23.651 1.00 37.81 358 SER A CA 1
ATOM 2768 C C . SER A 1 358 ? 15.602 21.602 -24.458 1.00 37.81 358 SER A C 1
ATOM 2770 O O . SER A 1 358 ? 16.074 21.886 -25.557 1.00 37.81 358 SER A O 1
ATOM 2772 N N . SER A 1 359 ? 14.599 22.309 -23.927 1.00 38.69 359 SER A N 1
ATOM 2773 C CA . SER A 1 359 ? 14.364 23.713 -24.309 1.00 38.69 359 SER A CA 1
ATOM 2774 C C . SER A 1 359 ? 13.383 24.432 -23.378 1.00 38.69 359 SER A C 1
ATOM 2776 O O . SER A 1 359 ? 12.270 23.960 -23.176 1.00 38.69 359 SER A O 1
ATOM 2778 N N . ASN A 1 360 ? 13.781 25.641 -22.963 1.00 37.56 360 ASN A N 1
ATOM 2779 C CA . ASN A 1 360 ? 12.997 26.730 -22.360 1.00 37.56 360 ASN A CA 1
ATOM 2780 C C . ASN A 1 360 ? 12.805 26.768 -20.836 1.00 37.56 360 ASN A C 1
ATOM 2782 O O . ASN A 1 360 ? 11.699 26.615 -20.328 1.00 37.56 360 ASN A O 1
ATOM 2786 N N . HIS A 1 361 ? 13.837 27.256 -20.143 1.00 36.12 361 HIS A N 1
ATOM 2787 C CA . HIS A 1 361 ? 13.644 28.255 -19.087 1.00 36.12 361 HIS A CA 1
ATOM 2788 C C . HIS A 1 361 ? 14.506 29.490 -19.381 1.00 36.12 361 HIS A C 1
ATOM 2790 O O . HIS A 1 361 ? 15.712 29.504 -19.151 1.00 36.12 361 HIS A O 1
ATOM 2796 N N . LYS A 1 362 ? 13.869 30.528 -19.938 1.00 37.12 362 LYS A N 1
ATOM 2797 C CA . LYS A 1 362 ? 14.325 31.912 -19.798 1.00 37.12 362 LYS A CA 1
ATOM 2798 C C . LYS A 1 362 ? 13.644 32.469 -18.554 1.00 37.12 362 LYS A C 1
ATOM 2800 O O . LYS A 1 362 ? 12.422 32.408 -18.459 1.00 37.12 362 LYS A O 1
ATOM 2805 N N . ALA A 1 363 ? 14.457 32.958 -17.626 1.00 37.12 363 ALA A N 1
ATOM 2806 C CA . ALA A 1 363 ? 14.022 33.701 -16.458 1.00 37.12 363 ALA A CA 1
ATOM 2807 C C . ALA A 1 363 ? 13.333 35.002 -16.891 1.00 37.12 363 ALA A C 1
ATOM 2809 O O . ALA A 1 363 ? 13.843 35.704 -17.766 1.00 37.12 363 ALA A O 1
ATOM 2810 N N . ASP A 1 364 ? 12.195 35.294 -16.269 1.00 37.22 364 ASP A N 1
ATOM 2811 C CA . ASP A 1 364 ? 11.563 36.607 -16.284 1.00 37.22 364 ASP A CA 1
ATOM 2812 C C . ASP A 1 364 ? 11.517 37.081 -14.827 1.00 37.22 364 ASP A C 1
ATOM 2814 O O . ASP A 1 364 ? 10.730 36.592 -14.014 1.00 37.22 364 ASP A O 1
ATOM 2818 N N . GLU A 1 365 ? 12.466 37.946 -14.476 1.00 42.78 365 GLU A N 1
ATOM 2819 C CA . GLU A 1 365 ? 12.468 38.694 -13.226 1.00 42.78 365 GLU A CA 1
ATOM 2820 C C . GLU A 1 365 ? 11.574 39.921 -13.421 1.00 42.78 365 GLU A C 1
ATOM 2822 O O . GLU A 1 365 ? 11.939 40.865 -14.122 1.00 42.78 365 GLU A O 1
ATOM 2827 N N . SER A 1 366 ? 10.414 39.944 -12.768 1.00 38.78 366 SER A N 1
ATOM 2828 C CA . SER A 1 366 ? 9.743 41.206 -12.467 1.00 38.78 366 SER A CA 1
ATOM 2829 C C . SER A 1 366 ? 9.197 41.214 -11.043 1.00 38.78 366 SER A C 1
ATOM 2831 O O . SER A 1 366 ? 8.473 40.323 -10.601 1.00 38.78 366 SER A O 1
ATOM 2833 N N . LEU A 1 367 ? 9.655 42.248 -10.337 1.00 39.81 367 LEU A N 1
ATOM 2834 C CA . LEU A 1 367 ? 9.301 42.698 -9.002 1.00 39.81 367 LEU A CA 1
ATOM 2835 C C . LEU A 1 367 ? 7.784 42.720 -8.768 1.00 39.81 367 LEU A C 1
ATOM 2837 O O . LEU A 1 367 ? 7.040 43.297 -9.560 1.00 39.81 367 LEU A O 1
ATOM 2841 N N . PHE A 1 368 ? 7.371 42.245 -7.595 1.00 40.00 368 PHE A N 1
ATOM 2842 C CA . PHE A 1 368 ? 6.194 42.760 -6.903 1.00 40.00 368 PHE A CA 1
ATOM 2843 C C . PHE A 1 368 ? 6.641 43.330 -5.554 1.00 40.00 368 PHE A C 1
ATOM 2845 O O . PHE A 1 368 ? 6.967 42.580 -4.637 1.00 40.00 368 PHE A O 1
ATOM 2852 N N . ASP A 1 369 ? 6.660 44.661 -5.475 1.00 47.66 369 ASP A N 1
ATOM 2853 C CA . ASP A 1 369 ? 6.551 45.418 -4.228 1.00 47.66 369 ASP A CA 1
ATOM 2854 C C . ASP A 1 369 ? 5.105 45.325 -3.732 1.00 47.66 369 ASP A C 1
ATOM 2856 O O . ASP A 1 369 ? 4.181 45.600 -4.504 1.00 47.66 369 ASP A O 1
ATOM 2860 N N . ILE A 1 370 ? 4.904 44.977 -2.458 1.00 45.25 370 ILE A N 1
ATOM 2861 C CA . ILE A 1 370 ? 3.650 45.220 -1.732 1.00 45.25 370 ILE A CA 1
ATOM 2862 C C . ILE A 1 370 ? 3.982 45.598 -0.278 1.00 45.25 370 ILE A C 1
ATOM 2864 O O . ILE A 1 370 ? 4.750 44.894 0.381 1.00 45.25 370 ILE A O 1
ATOM 2868 N N . ASP A 1 371 ? 3.382 46.713 0.155 1.00 55.59 371 ASP A N 1
ATOM 2869 C CA . ASP A 1 371 ? 3.262 47.237 1.528 1.00 55.59 371 ASP A CA 1
ATOM 2870 C C . ASP A 1 371 ? 2.496 46.313 2.495 1.00 55.59 371 ASP A C 1
ATOM 2872 O O . ASP A 1 371 ? 1.491 45.690 2.070 1.00 55.59 371 ASP A O 1
#

Solvent-accessible surface area (backbone atoms only — not comparable to full-atom values): 22979 Å² total; per-residue (Å²): 133,88,85,88,85,85,88,85,85,88,84,86,85,89,84,90,88,86,84,86,88,80,82,92,75,94,75,84,86,74,86,70,85,75,75,78,83,73,84,60,98,48,88,88,66,80,79,56,58,40,98,90,43,38,28,34,39,37,39,38,64,54,70,79,90,51,93,66,74,57,70,47,30,40,36,41,38,36,33,68,88,72,54,31,37,34,44,30,39,13,34,59,66,77,74,85,76,65,69,89,77,86,67,86,90,71,90,77,70,72,67,69,64,65,53,57,74,72,79,65,79,85,69,46,47,82,72,51,74,36,63,40,60,48,46,82,68,28,60,81,33,95,47,22,73,31,13,46,89,54,68,31,28,54,50,47,25,49,47,41,58,65,44,48,84,71,54,26,37,36,31,35,33,43,52,37,26,39,33,60,30,63,51,48,41,55,57,56,56,60,72,43,87,85,56,79,76,55,45,63,28,39,34,42,22,24,65,44,68,68,21,47,53,40,16,52,52,25,53,49,64,57,41,68,89,51,60,72,91,68,47,56,56,75,47,78,48,79,49,43,40,62,63,28,50,79,31,61,68,54,3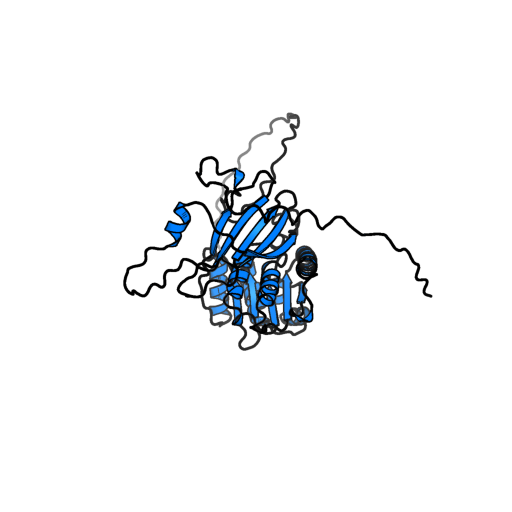8,32,58,72,58,67,68,56,58,19,35,18,37,34,32,37,62,66,50,74,48,72,86,47,35,62,26,45,47,52,42,56,58,70,40,42,33,90,94,35,48,79,47,76,35,58,68,86,91,34,66,38,37,58,49,35,53,49,42,37,32,73,77,66,68,42,93,76,84,88,83,86,85,54,66,49,76,43,78,51,76,64,78,87,72,58,79,83,63,89,73,77,91,77,87,72,98,74,68,85,76,69,79,81,73,74,86,84,81,86,86,79,86,82,91,75,89,80,89,79,137

Secondary structure (DSSP, 8-state):
--------PPP--------------------------PPPSSTT----B-TTSEEEEEEEE--SS-SS--S-EEEEEEETTTTEEEEEEEEPPP-TT-------------THHHHGGG------EEEEEEEEEPPTTGGGSTTGGGGS--HHHHHHHHHHHH-GGGS-EEEEEES-TTSHHHHHHHHHHHT-TTS---EEEEEEEES-HHHHHHHHHHHHHHHTTS-GGGS--EEEEE--HHHHHH-HHHHHHHHTT--EEEEEEES-TT-GGGHHHHHHHHHHHEEEEEEEEEE--TT-HHHHHHHHHHHHTS----------EEEEEPPPGGG-TT------S-TTSTTSSSSSS--------------

Radius of gyration: 26.68 Å; Cα contacts (8 Å, |Δi|>4): 523; chains: 1; bounding box: 70×79×104 Å

InterPro domains:
  IPR019410 Lysine methyltransferase [PF10294] (143-294)
  IPR019410 Lysine methyltransferase [PTHR14614] (103-301)
  IPR029063 S-adenosyl-L-methionine-dependent methyltransferase superfamily [G3DSA:3.40.50.150] (84-331)
  IPR029063 S-adenosyl-L-methionine-dependent methyltransferase superfamily [SSF53335] (146-304)

pLDDT: mean 77.65, std 24.06, range [28.81, 98.75]

Foldseek 3Di:
DDDDDDDDDDDDDDDDDDDDDDDDDDDDDDDDPPPPPDDDLDPPDDFPQAPQQKWKKKKAFDPDPDPDGQQWIWIWIQRPVQRKIKIWTAGDDDPPPPPPPPDDDDDDDDPVVVVPVVVDDDRHHTDDMAMAHFDPPALNDPLHPLRDDHVLLVLLLSVCSRVVVLAAEEEEEESCRLPRSVLSNQVSQLVDPPDDRRYQEYEYEYQDPVRLVNNVVRSCRSCVVPDPVSGHHYHYFYDDLVVCQVDVVVLCVRVVVAAHQEYEYGAPQQDLVCLVSVLCSRLSRHDVNHDYYYGDDPPHPSVVVSQVCNCPVVVDDGDDDDTDMDMDTDDDPVPPPPDPPPPDPDPDDPPPPPPPPDDDDDDDDDDDDDD